Protein AF-0000000080636004 (afdb_homodimer)

Nearest PDB structures (foldseek):
  3lsg-assembly1_A  TM=9.359E-01  e=5.482E-06  Fusobacterium nucleatum subsp. nucleatum
  3w6v-assembly1_A  TM=8.703E-01  e=8.647E-06  Streptomyces griseus
  6swi-assembly1_A  TM=9.451E-01  e=3.949E-05  Geobacillus stearothermophilus
  3oio-assembly1_A  TM=8.849E-01  e=9.824E-05  Chromobacterium violaceum
  4fe7-assembly1_A-2  TM=6.158E-01  e=9.339E-05  Escherichia coli

Solvent-accessible surface area (backbone atoms only — not comparable to full-atom values): 31772 Å² total; per-residue (Å²): 127,87,68,42,73,48,55,52,81,76,75,40,56,93,89,51,44,70,47,70,45,81,46,47,35,61,66,79,62,72,64,70,97,52,84,72,50,58,64,38,55,26,26,30,75,35,34,32,43,36,38,29,74,35,50,43,38,32,41,32,32,76,95,36,75,39,80,43,42,53,26,32,44,52,45,45,61,52,66,49,48,31,27,41,50,53,80,40,30,33,32,36,38,42,34,30,40,77,70,66,44,56,82,48,38,73,62,45,47,51,33,26,22,36,39,25,49,68,50,42,37,42,53,35,41,65,70,65,42,82,74,51,67,47,67,42,58,70,72,57,37,51,52,51,47,51,49,50,50,52,41,46,50,33,66,71,64,58,45,86,53,27,68,51,35,41,49,14,46,48,41,37,51,52,37,53,50,16,52,53,44,61,66,50,77,48,72,49,34,42,53,46,38,36,51,18,43,52,50,11,48,42,69,69,44,44,44,52,88,78,46,73,66,59,52,21,64,74,48,71,40,53,69,68,56,44,38,53,55,33,25,72,65,72,69,44,42,66,70,60,46,42,51,51,52,27,41,55,52,37,52,52,44,46,69,73,40,47,68,49,68,60,54,42,24,49,67,33,35,38,93,38,56,68,56,36,42,53,52,32,25,71,76,68,73,40,43,61,68,56,46,30,47,46,62,56,32,64,42,53,62,62,60,117,128,86,68,43,72,47,54,53,80,75,74,40,56,94,90,53,43,72,46,72,43,80,45,46,35,60,64,77,63,73,67,71,96,53,82,73,52,57,62,36,56,26,27,32,74,37,33,33,43,37,38,29,73,34,52,43,38,32,41,34,34,76,96,36,74,39,81,43,41,52,26,32,44,52,45,45,61,52,67,48,48,32,26,40,50,53,82,40,30,33,34,36,38,42,34,29,42,78,69,65,45,58,85,46,40,74,62,44,47,51,32,26,23,36,39,24,50,69,51,41,38,42,54,35,42,64,71,65,43,81,75,48,69,47,69,43,55,71,72,56,36,51,52,52,48,52,50,49,52,51,41,45,49,34,67,72,62,57,46,86,52,24,69,52,36,39,51,14,49,48,42,37,51,50,37,53,51,15,53,52,43,61,65,47,79,47,71,50,34,43,53,45,38,34,51,18,42,51,51,13,46,42,69,69,45,44,44,52,89,78,45,71,65,58,51,20,63,75,47,71,39,54,67,68,56,44,38,52,54,33,25,71,65,73,71,42,42,66,70,60,46,45,51,51,51,26,42,54,52,36,52,52,44,46,69,74,40,48,66,50,70,60,54,42,24,51,66,31,35,39,93,38,56,68,58,36,41,53,53,30,24,71,76,68,72,42,43,62,68,55,48,32,49,46,64,57,33,66,45,55,64,66,59,121

Sequence (608 aa):
MVMFSVSHGELFRNGESIRISTNFLPSRHAPDHGVDLTYIPHHHDFFELVVILDGEGFHHIGETAHSVFRGDVFIIPPSVPHHFQASHLRLVNVMFRGNVLEPYEHELRQLPGFTALFTLEPRERLEGRRKGHLKLSGSRLEEVERLIHHLIREENSRAPGHSIMAAGLFFQLLTVLAREYQRLSTPEAHRILTISSVISALESQYPRRWTIKELCVRANLSPSTLRRHFIRAVGMPPLRYLAYLRVEKACELLTQTDLTMLEIAEKVGFQDSNYFARQFRRYKGLSPREFRRITRRGVSTRAPMVMFSVSHGELFRNGESIRISTNFLPSRHAPDHGVDLTYIPHHHDFFELVVILDGEGFHHIGETAHSVFRGDVFIIPPSVPHHFQASHLRLVNVMFRGNVLEPYEHELRQLPGFTALFTLEPRERLEGRRKGHLKLSGSRLEEVERLIHHLIREENSRAPGHSIMAAGLFFQLLTVLAREYQRLSTPEAHRILTISSVISALESQYPRRWTIKELCVRANLSPSTLRRHFIRAVGMPPLRYLAYLRVEKACELLTQTDLTMLEIAEKVGFQDSNYFARQFRRYKGLSPREFRRITRRGVSTRAP

pLDDT: mean 86.66, std 14.16, range [28.02, 97.56]

Structure (mmCIF, N/CA/C/O backbone):
data_AF-0000000080636004-model_v1
#
loop_
_entity.id
_entity.type
_entity.pdbx_description
1 polymer 'Transcriptional regulator, AraC family'
#
loop_
_atom_site.group_PDB
_atom_site.id
_atom_site.type_symbol
_atom_site.label_atom_id
_atom_site.label_alt_id
_atom_site.label_comp_id
_atom_site.label_asym_id
_atom_site.label_entity_id
_atom_site.label_seq_id
_atom_site.pdbx_PDB_ins_code
_atom_site.Cartn_x
_atom_site.Cartn_y
_atom_site.Cartn_z
_atom_site.occupancy
_atom_site.B_iso_or_equiv
_atom_site.auth_seq_id
_atom_site.auth_comp_id
_atom_site.auth_asym_id
_atom_site.auth_atom_id
_atom_site.pdbx_PDB_model_num
ATOM 1 N N . MET A 1 1 ? 4.902 9.086 39.375 1 38.94 1 MET A N 1
ATOM 2 C CA . MET A 1 1 ? 4.004 8.078 38.812 1 38.94 1 MET A CA 1
ATOM 3 C C . MET A 1 1 ? 4.688 7.301 37.688 1 38.94 1 MET A C 1
ATOM 5 O O . MET A 1 1 ? 5.305 7.895 36.812 1 38.94 1 MET A O 1
ATOM 9 N N . VAL A 1 2 ? 4.945 6.055 37.938 1 44.41 2 VAL A N 1
ATOM 10 C CA . VAL A 1 2 ? 5.703 5.184 37.062 1 44.41 2 VAL A CA 1
ATOM 11 C C . VAL A 1 2 ? 5.07 5.188 35.656 1 44.41 2 VAL A C 1
ATOM 13 O O . VAL A 1 2 ? 3.891 4.855 35.5 1 44.41 2 VAL A O 1
ATOM 16 N N . MET A 1 3 ? 5.57 6.012 34.75 1 62.25 3 MET A N 1
ATOM 17 C CA . MET A 1 3 ? 5.086 6.07 33.375 1 62.25 3 MET A CA 1
ATOM 18 C C . MET A 1 3 ? 5.387 4.766 32.656 1 62.25 3 MET A C 1
ATOM 20 O O . MET A 1 3 ? 6.531 4.32 32.594 1 62.25 3 MET A O 1
ATOM 24 N N . PHE A 1 4 ? 4.281 4.02 32.438 1 68.25 4 PHE A N 1
ATOM 25 C CA . PHE A 1 4 ? 4.422 2.75 31.719 1 68.25 4 PHE A CA 1
ATOM 26 C C . PHE A 1 4 ? 4.801 2.975 30.266 1 68.25 4 PHE A C 1
ATOM 28 O O . PHE A 1 4 ? 4.293 3.898 29.625 1 68.25 4 PHE A O 1
ATOM 35 N N . SER A 1 5 ? 5.957 2.486 29.906 1 69.06 5 SER A N 1
ATOM 36 C CA . SER A 1 5 ? 6.391 2.553 28.5 1 69.06 5 SER A CA 1
ATOM 37 C C . SER A 1 5 ? 6.113 1.241 27.781 1 69.06 5 SER A C 1
ATOM 39 O O . SER A 1 5 ? 6.383 0.162 28.312 1 69.06 5 SER A O 1
ATOM 41 N N . VAL A 1 6 ? 5.277 1.293 26.812 1 67.19 6 VAL A N 1
ATOM 42 C CA . VAL A 1 6 ? 5.039 0.125 25.969 1 67.19 6 VAL A CA 1
ATOM 43 C C . VAL A 1 6 ? 5.809 0.268 24.672 1 67.19 6 VAL A C 1
ATOM 45 O O . VAL A 1 6 ? 5.707 1.291 23.984 1 67.19 6 VAL A O 1
ATOM 48 N N . SER A 1 7 ? 6.785 -0.726 24.453 1 67.25 7 SER A N 1
ATOM 49 C CA . SER A 1 7 ? 7.566 -0.671 23.219 1 67.25 7 SER A CA 1
ATOM 50 C C . SER A 1 7 ? 6.891 -1.455 22.109 1 67.25 7 SER A C 1
ATOM 52 O O . SER A 1 7 ? 6.102 -2.365 22.359 1 67.25 7 SER A O 1
ATOM 54 N N . HIS A 1 8 ? 7.133 -1.083 20.875 1 67.88 8 HIS A N 1
ATOM 55 C CA . HIS A 1 8 ? 6.637 -1.786 19.703 1 67.88 8 HIS A CA 1
ATOM 56 C C . HIS A 1 8 ? 6.977 -3.271 19.766 1 67.88 8 HIS A C 1
ATOM 58 O O . HIS A 1 8 ? 6.172 -4.113 19.359 1 67.88 8 HIS A O 1
ATOM 64 N N . GLY A 1 9 ? 8.141 -3.537 20.141 1 60.72 9 GLY A N 1
ATOM 65 C CA . GLY A 1 9 ? 8.586 -4.922 20.219 1 60.72 9 GLY A CA 1
ATOM 66 C C . GLY A 1 9 ? 7.688 -5.789 21.078 1 60.72 9 GLY A C 1
ATOM 67 O O . GLY A 1 9 ? 7.609 -7.004 20.875 1 60.72 9 GLY A O 1
ATOM 68 N N . GLU A 1 10 ? 6.895 -5.102 21.875 1 61.41 10 GLU A N 1
ATOM 69 C CA . GLU A 1 10 ? 6.051 -5.84 22.812 1 61.41 10 GLU A CA 1
ATOM 70 C C . GLU A 1 10 ? 4.68 -6.129 22.203 1 61.41 10 GLU A C 1
ATOM 72 O O . GLU A 1 10 ? 4.039 -7.121 22.547 1 61.41 10 GLU A O 1
ATOM 77 N N . LEU A 1 11 ? 4.363 -5.316 21.266 1 71.56 11 LEU A N 1
ATOM 78 C CA . LEU A 1 11 ? 2.988 -5.418 20.781 1 71.56 11 LEU A CA 1
ATOM 79 C C . LEU A 1 11 ? 2.947 -5.898 19.344 1 71.56 11 LEU A C 1
ATOM 81 O O . LEU A 1 11 ? 1.953 -6.48 18.891 1 71.56 11 LEU A O 1
ATOM 85 N N . PHE A 1 12 ? 4.07 -5.648 18.594 1 71.38 12 PHE A N 1
ATOM 86 C CA . PHE A 1 12 ? 4.082 -5.992 17.172 1 71.38 12 PHE A CA 1
ATOM 87 C C . PHE A 1 12 ? 4.859 -7.281 16.938 1 71.38 12 PHE A C 1
ATOM 89 O O . PHE A 1 12 ? 5.922 -7.492 17.531 1 71.38 12 PHE A O 1
ATOM 96 N N . ARG A 1 13 ? 4.305 -8.195 16.359 1 69 13 ARG A N 1
ATOM 97 C CA . ARG A 1 13 ? 5.027 -9.391 15.922 1 69 13 ARG A CA 1
ATOM 98 C C . ARG A 1 13 ? 6.055 -9.047 14.844 1 69 13 ARG A C 1
ATOM 100 O O . ARG A 1 13 ? 5.969 -7.988 14.219 1 69 13 ARG A O 1
ATOM 107 N N . ASN A 1 14 ? 7.023 -9.969 14.758 1 62.22 14 ASN A N 1
ATOM 108 C CA . ASN A 1 14 ? 8.078 -9.719 13.781 1 62.22 14 ASN A CA 1
ATOM 109 C C . ASN A 1 14 ? 7.508 -9.43 12.398 1 62.22 14 ASN A C 1
ATOM 111 O O . ASN A 1 14 ? 6.699 -10.203 11.883 1 62.22 14 ASN A O 1
ATOM 115 N N . GLY A 1 15 ? 7.832 -8.188 11.914 1 68.12 15 GLY A N 1
ATOM 116 C CA . GLY A 1 15 ? 7.465 -7.801 10.562 1 68.12 15 GLY A CA 1
ATOM 117 C C . GLY A 1 15 ? 6.133 -7.078 10.492 1 68.12 15 GLY A C 1
ATOM 118 O O . GLY A 1 15 ? 5.785 -6.508 9.461 1 68.12 15 GLY A O 1
ATOM 119 N N . GLU A 1 16 ? 5.457 -7.086 11.672 1 77.75 16 GLU A N 1
ATOM 120 C CA . GLU A 1 16 ? 4.156 -6.414 11.68 1 77.75 16 GLU A CA 1
ATOM 121 C C . GLU A 1 16 ? 4.316 -4.902 11.805 1 77.75 16 GLU A C 1
ATOM 123 O O . GLU A 1 16 ? 5.199 -4.426 12.523 1 77.75 16 GLU A O 1
ATOM 128 N N . SER A 1 17 ? 3.447 -4.25 10.992 1 82.5 17 SER A N 1
ATOM 129 C CA . SER A 1 17 ? 3.535 -2.795 11.047 1 82.5 17 SER A CA 1
ATOM 130 C C . SER A 1 17 ? 2.211 -2.174 11.477 1 82.5 17 SER A C 1
ATOM 132 O O . SER A 1 17 ? 2.145 -0.979 11.766 1 82.5 17 SER A O 1
ATOM 134 N N . ILE A 1 18 ? 1.111 -2.945 11.578 1 82.81 18 ILE A N 1
ATOM 135 C CA . ILE A 1 18 ? -0.2 -2.463 11.992 1 82.81 18 ILE A CA 1
ATOM 136 C C . ILE A 1 18 ? -0.812 -3.438 13 1 82.81 18 ILE A C 1
ATOM 138 O O . ILE A 1 18 ? -0.716 -4.656 12.828 1 82.81 18 ILE A O 1
ATOM 142 N N . ARG A 1 19 ? -1.317 -2.912 14.062 1 79.19 19 ARG A N 1
ATOM 143 C CA . ARG A 1 19 ? -2.1 -3.658 15.047 1 79.19 19 ARG A CA 1
ATOM 144 C C . ARG A 1 19 ? -3.361 -2.895 15.438 1 79.19 19 ARG A C 1
ATOM 146 O O . ARG A 1 19 ? -3.367 -1.662 15.445 1 79.19 19 ARG A O 1
ATOM 153 N N . ILE A 1 20 ? -4.387 -3.596 15.594 1 78.44 20 ILE A N 1
ATOM 154 C CA . ILE A 1 20 ? -5.633 -2.939 15.977 1 78.44 20 ILE A CA 1
ATOM 155 C C . ILE A 1 20 ? -6.176 -3.576 17.25 1 78.44 20 ILE A C 1
ATOM 157 O O . ILE A 1 20 ? -6.125 -4.797 17.422 1 78.44 20 ILE A O 1
ATOM 161 N N . SER A 1 21 ? -6.59 -2.736 18.172 1 78.25 21 SER A N 1
ATOM 162 C CA . SER A 1 21 ? -7.176 -3.186 19.422 1 78.25 21 SER A CA 1
ATOM 163 C C . SER A 1 21 ? -8.492 -2.473 19.719 1 78.25 21 SER A C 1
ATOM 165 O O . SER A 1 21 ? -8.633 -1.279 19.438 1 78.25 21 SER A O 1
ATOM 167 N N . THR A 1 22 ? -9.438 -3.291 20.031 1 67.94 22 THR A N 1
ATOM 168 C CA . THR A 1 22 ? -10.672 -2.717 20.562 1 67.94 22 THR A CA 1
ATOM 169 C C . THR A 1 22 ? -10.617 -2.627 22.078 1 67.94 22 THR A C 1
ATOM 171 O O . THR A 1 22 ? -10.297 -3.607 22.766 1 67.94 22 THR A O 1
ATOM 174 N N . ASN A 1 23 ? -10.82 -1.408 22.531 1 71.88 23 ASN A N 1
ATOM 175 C CA . ASN A 1 23 ? -10.75 -1.185 23.969 1 71.88 23 ASN A CA 1
ATOM 176 C C . ASN A 1 23 ? -12.086 -0.722 24.531 1 71.88 23 ASN A C 1
ATOM 178 O O . ASN A 1 23 ? -12.859 -0.059 23.844 1 71.88 23 ASN A O 1
ATOM 182 N N . PHE A 1 24 ? -12.422 -1.362 25.688 1 64.75 24 PHE A N 1
ATOM 183 C CA . PHE A 1 24 ? -13.664 -1.04 26.391 1 64.75 24 PHE A CA 1
ATOM 184 C C . PHE A 1 24 ? -13.367 -0.495 27.781 1 64.75 24 PHE A C 1
ATOM 186 O O . PHE A 1 24 ? -12.469 -0.978 28.469 1 64.75 24 PHE A O 1
ATOM 193 N N . LEU A 1 25 ? -13.891 0.55 28.109 1 62.88 25 LEU A N 1
ATOM 194 C CA . LEU A 1 25 ? -13.891 1.037 29.484 1 62.88 25 LEU A CA 1
ATOM 195 C C . LEU A 1 25 ? -15.305 1.064 30.062 1 62.88 25 LEU A C 1
ATOM 197 O O . LEU A 1 25 ? -16.188 1.707 29.5 1 62.88 25 LEU A O 1
ATOM 201 N N . PRO A 1 26 ? -15.523 0.481 31.406 1 58.28 26 PRO A N 1
ATOM 202 C CA . PRO A 1 26 ? -14.531 -0.349 32.094 1 58.28 26 PRO A CA 1
ATOM 203 C C . PRO A 1 26 ? -14.148 -1.593 31.281 1 58.28 26 PRO A C 1
ATOM 205 O O . PRO A 1 26 ? -14.914 -2.029 30.422 1 58.28 26 PRO A O 1
ATOM 208 N N . SER A 1 27 ? -12.781 -1.861 31.406 1 56.12 27 SER A N 1
ATOM 209 C CA . SER A 1 27 ? -12.266 -3.004 30.672 1 56.12 27 SER A CA 1
ATOM 210 C C . SER A 1 27 ? -13.156 -4.23 30.844 1 56.12 27 SER A C 1
ATOM 212 O O . SER A 1 27 ? -13.57 -4.543 31.969 1 56.12 27 SER A O 1
ATOM 214 N N . ARG A 1 28 ? -14.125 -4.594 29.969 1 47.97 28 ARG A N 1
ATOM 215 C CA . ARG A 1 28 ? -14.93 -5.801 30.094 1 47.97 28 ARG A CA 1
ATOM 216 C C . ARG A 1 28 ? -14.055 -7.035 30.281 1 47.97 28 ARG A C 1
ATOM 218 O O . ARG A 1 28 ? -14.547 -8.102 30.641 1 47.97 28 ARG A O 1
ATOM 225 N N . HIS A 1 29 ? -12.969 -7.094 29.656 1 44.56 29 HIS A N 1
ATOM 226 C CA . HIS A 1 29 ? -12.219 -8.344 29.75 1 44.56 29 HIS A CA 1
ATOM 227 C C . HIS A 1 29 ? -11.156 -8.266 30.844 1 44.56 29 HIS A C 1
ATOM 229 O O . HIS A 1 29 ? -10.609 -7.191 31.109 1 44.56 29 HIS A O 1
ATOM 235 N N . ALA A 1 30 ? -11.258 -9.109 31.844 1 38.12 30 ALA A N 1
ATOM 236 C CA . ALA A 1 30 ? -10.125 -9.398 32.719 1 38.12 30 ALA A CA 1
ATOM 237 C C . ALA A 1 30 ? -8.805 -9.242 31.969 1 38.12 30 ALA A C 1
ATOM 239 O O . ALA A 1 30 ? -8.727 -9.508 30.766 1 38.12 30 ALA A O 1
ATOM 240 N N . PRO A 1 31 ? -7.828 -8.344 32.531 1 40.53 31 PRO A N 1
ATOM 241 C CA . PRO A 1 31 ? -6.516 -8.273 31.906 1 40.53 31 PRO A CA 1
ATOM 242 C C . PRO A 1 31 ? -6.055 -9.625 31.359 1 40.53 31 PRO A C 1
ATOM 244 O O . PRO A 1 31 ? -5.488 -10.43 32.094 1 40.53 31 PRO A O 1
ATOM 247 N N . ASP A 1 32 ? -6.824 -10.352 30.812 1 37.09 32 ASP A N 1
ATOM 248 C CA . ASP A 1 32 ? -6.156 -11.641 30.625 1 37.09 32 ASP A CA 1
ATOM 249 C C . ASP A 1 32 ? -4.762 -11.453 30.031 1 37.09 32 ASP A C 1
ATOM 251 O O . ASP A 1 32 ? -3.809 -12.109 30.469 1 37.09 32 ASP A O 1
ATOM 255 N N . HIS A 1 33 ? -4.613 -11.172 28.75 1 40.25 33 HIS A N 1
ATOM 256 C CA . HIS A 1 33 ? -3.373 -11.367 28.016 1 40.25 33 HIS A CA 1
ATOM 257 C C . HIS A 1 33 ? -2.66 -10.039 27.766 1 40.25 33 HIS A C 1
ATOM 259 O O . HIS A 1 33 ? -1.898 -9.914 26.812 1 40.25 33 HIS A O 1
ATOM 265 N N . GLY A 1 34 ? -2.666 -9.023 28.891 1 47.78 34 GLY A N 1
ATOM 266 C CA . GLY A 1 34 ? -1.764 -7.895 29.062 1 47.78 34 GLY A CA 1
ATOM 267 C C . GLY A 1 34 ? -2.451 -6.66 29.609 1 47.78 34 GLY A C 1
ATOM 268 O O . GLY A 1 34 ? -3.664 -6.664 29.828 1 47.78 34 GLY A O 1
ATOM 269 N N . VAL A 1 35 ? -1.776 -5.891 30.531 1 50.12 35 VAL A N 1
ATOM 270 C CA . VAL A 1 35 ? -2.162 -4.668 31.219 1 50.12 35 VAL A CA 1
ATOM 271 C C . VAL A 1 35 ? -2.875 -3.725 30.25 1 50.12 35 VAL A C 1
ATOM 273 O O . VAL A 1 35 ? -2.334 -3.387 29.203 1 50.12 35 VAL A O 1
ATOM 276 N N . ASP A 1 36 ? -4.238 -3.744 30.359 1 64.44 36 ASP A N 1
ATOM 277 C CA . ASP A 1 36 ? -4.988 -2.703 29.656 1 64.44 36 ASP A CA 1
ATOM 278 C C . ASP A 1 36 ? -4.516 -1.313 30.078 1 64.44 36 ASP A C 1
ATOM 280 O O . ASP A 1 36 ? -4.855 -0.838 31.156 1 64.44 36 ASP A O 1
ATOM 284 N N . LEU A 1 37 ? -3.648 -0.798 29.328 1 66.44 37 LEU A N 1
ATOM 285 C CA . LEU A 1 37 ? -2.996 0.469 29.641 1 66.44 37 LEU A CA 1
ATOM 286 C C . LEU A 1 37 ? -3.916 1.646 29.328 1 66.44 37 LEU A C 1
ATOM 288 O O . LEU A 1 37 ? -3.561 2.799 29.578 1 66.44 37 LEU A O 1
ATOM 292 N N . THR A 1 38 ? -5.137 1.289 29.031 1 74.06 38 THR A N 1
ATOM 293 C CA . THR A 1 38 ? -6.023 2.35 28.562 1 74.06 38 THR A CA 1
ATOM 294 C C . THR A 1 38 ? -6.262 3.377 29.656 1 74.06 38 THR A C 1
ATOM 296 O O . THR A 1 38 ? -6.379 4.574 29.391 1 74.06 38 THR A O 1
ATOM 299 N N . TYR A 1 39 ? -6.141 2.928 30.938 1 76.31 39 TYR A N 1
ATOM 300 C CA . TYR A 1 39 ? -6.527 3.795 32.031 1 76.31 39 TYR A CA 1
ATOM 301 C C . TYR A 1 39 ? -5.305 4.254 32.844 1 76.31 39 TYR A C 1
ATOM 303 O O . TYR A 1 39 ? -5.422 5.059 33.75 1 76.31 39 TYR A O 1
ATOM 311 N N . ILE A 1 40 ? -4.27 3.719 32.469 1 80.12 40 ILE A N 1
ATOM 312 C CA . ILE A 1 40 ? -3.023 4.043 33.156 1 80.12 40 ILE A CA 1
ATOM 313 C C . ILE A 1 40 ? -2.15 4.914 32.25 1 80.12 40 ILE A C 1
ATOM 315 O O . ILE A 1 40 ? -2.01 4.633 31.047 1 80.12 40 ILE A O 1
ATOM 319 N N . PRO A 1 41 ? -1.681 5.957 32.906 1 85.75 41 PRO A N 1
ATOM 320 C CA . PRO A 1 41 ? -0.771 6.766 32.094 1 85.75 41 PRO A CA 1
ATOM 321 C C . PRO A 1 41 ? 0.361 5.945 31.469 1 85.75 41 PRO A C 1
ATOM 323 O O . PRO A 1 41 ? 0.997 5.148 32.156 1 85.75 41 PRO A O 1
ATOM 326 N N . HIS A 1 42 ? 0.553 6.066 30.156 1 86.25 42 HIS A N 1
ATOM 327 C CA . HIS A 1 42 ? 1.581 5.32 29.453 1 86.25 42 HIS A CA 1
ATOM 328 C C . HIS A 1 42 ? 1.996 6.035 28.172 1 86.25 42 HIS A C 1
ATOM 330 O O . HIS A 1 42 ? 1.372 7.027 27.781 1 86.25 42 HIS A O 1
ATOM 336 N N . HIS A 1 43 ? 3.164 5.66 27.734 1 86.56 43 HIS A N 1
ATOM 337 C CA . HIS A 1 43 ? 3.604 6.105 26.422 1 86.56 43 HIS A CA 1
ATOM 338 C C . HIS A 1 43 ? 4.164 4.945 25.594 1 86.56 43 HIS A C 1
ATOM 340 O O . HIS A 1 43 ? 4.344 3.844 26.125 1 86.56 43 HIS A O 1
ATOM 346 N N . HIS A 1 44 ? 4.285 5.102 24.359 1 86.12 44 HIS A N 1
ATOM 347 C CA . HIS A 1 44 ? 4.762 4.086 23.422 1 86.12 44 HIS A CA 1
ATOM 348 C C . HIS A 1 44 ? 5.492 4.719 22.25 1 86.12 44 HIS A C 1
ATOM 350 O O . HIS A 1 44 ? 5.461 5.941 22.078 1 86.12 44 HIS A O 1
ATOM 356 N N . ASP A 1 45 ? 6.242 3.9 21.406 1 89.12 45 ASP A N 1
ATOM 357 C CA . ASP A 1 45 ? 7.086 4.402 20.328 1 89.12 45 ASP A CA 1
ATOM 358 C C . ASP A 1 45 ? 6.398 4.246 18.969 1 89.12 45 ASP A C 1
ATOM 360 O O . ASP A 1 45 ? 7.055 4.273 17.922 1 89.12 45 ASP A O 1
ATOM 364 N N . PHE A 1 46 ? 5.148 4.027 18.969 1 89.62 46 PHE A N 1
ATOM 365 C CA . PHE A 1 46 ? 4.348 3.898 17.766 1 89.62 46 PHE A CA 1
ATOM 366 C C . PHE A 1 46 ? 3.182 4.883 17.766 1 89.62 46 PHE A C 1
ATOM 368 O O . PHE A 1 46 ? 2.947 5.559 18.781 1 89.62 46 PHE A O 1
ATOM 375 N N . PHE A 1 47 ? 2.502 5.039 16.688 1 92.88 47 PHE A N 1
ATOM 376 C CA . PHE A 1 47 ? 1.343 5.914 16.578 1 92.88 47 PHE A CA 1
ATOM 377 C C . PHE A 1 47 ? 0.067 5.176 16.953 1 92.88 47 PHE A C 1
ATOM 379 O O . PHE A 1 47 ? -0.024 3.957 16.797 1 92.88 47 PHE A O 1
ATOM 386 N N . GLU A 1 48 ? -0.885 5.934 17.469 1 93.38 48 GLU A N 1
ATOM 387 C CA . GLU A 1 48 ? -2.238 5.418 17.656 1 93.38 48 GLU A CA 1
ATOM 388 C C . GLU A 1 48 ? -3.27 6.305 16.969 1 93.38 48 GLU A C 1
ATOM 390 O O . GLU A 1 48 ? -3.268 7.523 17.156 1 93.38 48 GLU A O 1
ATOM 395 N N . LEU A 1 49 ? -4.012 5.742 16.078 1 95.81 49 LEU A N 1
ATOM 396 C CA . LEU A 1 49 ? -5.242 6.348 15.586 1 95.81 49 LEU A CA 1
ATOM 397 C C . LEU A 1 49 ? -6.445 5.895 16.406 1 95.81 49 LEU A C 1
ATOM 399 O O . LEU A 1 49 ? -6.777 4.707 16.422 1 95.81 49 LEU A O 1
ATOM 403 N N . VAL A 1 50 ? -7.094 6.82 17.109 1 95 50 VAL A N 1
ATOM 404 C CA . VAL A 1 50 ? -8.18 6.504 18.031 1 95 50 VAL A CA 1
ATOM 405 C C . VAL A 1 50 ? -9.516 6.887 17.406 1 95 50 VAL A C 1
ATOM 407 O O . VAL A 1 50 ? -9.656 7.973 16.844 1 95 50 VAL A O 1
ATOM 410 N N . VAL A 1 51 ? -10.469 6.004 17.453 1 95.69 51 VAL A N 1
ATOM 411 C CA . VAL A 1 51 ? -11.859 6.277 17.094 1 95.69 51 VAL A CA 1
ATOM 412 C C . VAL A 1 51 ? -12.773 5.922 18.266 1 95.69 51 VAL A C 1
ATOM 414 O O . VAL A 1 51 ? -12.797 4.773 18.719 1 95.69 51 VAL A O 1
ATOM 417 N N . ILE A 1 52 ? -13.508 6.887 18.766 1 94.94 52 ILE A N 1
ATOM 418 C CA . ILE A 1 52 ? -14.484 6.625 19.828 1 94.94 52 ILE A CA 1
ATOM 419 C C . ILE A 1 52 ? -15.773 6.094 19.219 1 94.94 52 ILE A C 1
ATOM 421 O O . ILE A 1 52 ? -16.438 6.785 18.438 1 94.94 52 ILE A O 1
ATOM 425 N N . LEU A 1 53 ? -16.141 4.914 19.578 1 93.25 53 LEU A N 1
ATOM 426 C CA . LEU A 1 53 ? -17.281 4.238 18.953 1 93.25 53 LEU A CA 1
ATOM 427 C C . LEU A 1 53 ? -18.547 4.426 19.781 1 93.25 53 LEU A C 1
ATOM 429 O O . LEU A 1 53 ? -19.656 4.359 19.25 1 93.25 53 LEU A O 1
ATOM 433 N N . ASP A 1 54 ? -18.344 4.578 21.094 1 92.94 54 ASP A N 1
ATOM 434 C CA . ASP A 1 54 ? -19.484 4.738 21.984 1 92.94 54 ASP A CA 1
ATOM 435 C C . ASP A 1 54 ? -19.047 5.355 23.312 1 92.94 54 ASP A C 1
ATOM 437 O O . ASP A 1 54 ? -17.906 5.172 23.75 1 92.94 54 ASP A O 1
ATOM 441 N N . GLY A 1 55 ? -20.016 6.184 23.906 1 93.94 55 GLY A N 1
ATOM 442 C CA . GLY A 1 55 ? -19.781 6.727 25.234 1 93.94 55 GLY A CA 1
ATOM 443 C C . GLY A 1 55 ? -19.062 8.055 25.219 1 93.94 55 GLY A C 1
ATOM 444 O O . GLY A 1 55 ? -19.094 8.773 24.219 1 93.94 55 GLY A O 1
ATOM 445 N N . GLU A 1 56 ? -18.688 8.445 26.438 1 94 56 GLU A N 1
ATOM 446 C CA . GLU A 1 56 ? -17.969 9.695 26.641 1 94 56 GLU A CA 1
ATOM 447 C C . GLU A 1 56 ? -16.984 9.586 27.812 1 94 56 GLU A C 1
ATOM 449 O O . GLU A 1 56 ? -17.094 8.664 28.625 1 94 56 GLU A O 1
ATOM 454 N N . GLY A 1 57 ? -16.016 10.516 27.781 1 93.69 57 GLY A N 1
ATOM 455 C CA . GLY A 1 57 ? -15.023 10.562 28.844 1 93.69 57 GLY A CA 1
ATOM 456 C C . GLY A 1 57 ? -13.969 11.625 28.625 1 93.69 57 GLY A C 1
ATOM 457 O O . GLY A 1 57 ? -14.266 12.703 28.094 1 93.69 57 GLY A O 1
ATOM 458 N N . PHE A 1 58 ? -12.805 11.266 29.25 1 93.38 58 PHE A N 1
ATOM 459 C CA . PHE A 1 58 ? -11.703 12.211 29.125 1 93.38 58 PHE A CA 1
ATOM 460 C C . PHE A 1 58 ? -10.445 11.516 28.625 1 93.38 58 PHE A C 1
ATOM 462 O O . PHE A 1 58 ? -10.133 10.398 29.047 1 93.38 58 PHE A O 1
ATOM 469 N N . HIS A 1 59 ? -9.844 12.094 27.656 1 92.88 59 HIS A N 1
ATOM 470 C CA . HIS A 1 59 ? -8.492 11.711 27.25 1 92.88 59 HIS A CA 1
ATOM 471 C C . HIS A 1 59 ? -7.453 12.664 27.828 1 92.88 59 HIS A C 1
ATOM 473 O O . HIS A 1 59 ? -7.484 13.867 27.547 1 92.88 59 HIS A O 1
ATOM 479 N N . HIS A 1 60 ? -6.648 12.141 28.672 1 92 60 HIS A N 1
ATOM 480 C CA . HIS A 1 60 ? -5.578 12.922 29.281 1 92 60 HIS A CA 1
ATOM 481 C C . HIS A 1 60 ? -4.293 12.828 28.469 1 92 60 HIS A C 1
ATOM 483 O O . HIS A 1 60 ? -3.76 11.742 28.266 1 92 60 HIS A O 1
ATOM 489 N N . ILE A 1 61 ? -3.922 13.914 28.016 1 88.88 61 ILE A N 1
ATOM 490 C CA . ILE A 1 61 ? -2.674 14 27.266 1 88.88 61 ILE A CA 1
ATOM 491 C C . ILE A 1 61 ? -1.827 15.148 27.812 1 88.88 61 ILE A C 1
ATOM 493 O O . ILE A 1 61 ? -2.301 16.281 27.906 1 88.88 61 ILE A O 1
ATOM 497 N N . GLY A 1 62 ? -0.549 14.828 28.094 1 76.94 62 GLY A N 1
ATOM 498 C CA . GLY A 1 62 ? 0.201 15.828 28.828 1 76.94 62 GLY A CA 1
ATOM 499 C C . GLY A 1 62 ? -0.479 16.266 30.125 1 76.94 62 GLY A C 1
ATOM 500 O O . GLY A 1 62 ? -0.849 15.414 30.938 1 76.94 62 GLY A O 1
ATOM 501 N N . GLU A 1 63 ? -0.653 17.656 30.266 1 79.06 63 GLU A N 1
ATOM 502 C CA . GLU A 1 63 ? -1.25 18.203 31.484 1 79.06 63 GLU A CA 1
ATOM 503 C C . GLU A 1 63 ? -2.713 18.578 31.25 1 79.06 63 GLU A C 1
ATOM 505 O O . GLU A 1 63 ? -3.344 19.188 32.125 1 79.06 63 GLU A O 1
ATOM 510 N N . THR A 1 64 ? -3.211 18.141 30.172 1 88.25 64 THR A N 1
ATOM 511 C CA . THR A 1 64 ? -4.551 18.594 29.812 1 88.25 64 THR A CA 1
ATOM 512 C C . THR A 1 64 ? -5.492 17.406 29.641 1 88.25 64 THR A C 1
ATOM 514 O O . THR A 1 64 ? -5.082 16.328 29.188 1 88.25 64 THR A O 1
ATOM 517 N N . ALA A 1 65 ? -6.719 17.641 30.062 1 91.38 65 ALA A N 1
ATOM 518 C CA . ALA A 1 65 ? -7.793 16.672 29.828 1 91.38 65 ALA A CA 1
ATOM 519 C C . ALA A 1 65 ? -8.742 17.156 28.734 1 91.38 65 ALA A C 1
ATOM 521 O O . ALA A 1 65 ? -9.266 18.266 28.812 1 91.38 65 ALA A O 1
ATOM 522 N N . HIS A 1 66 ? -8.891 16.344 27.734 1 92.88 66 HIS A N 1
ATOM 523 C CA . HIS A 1 66 ? -9.812 16.641 26.641 1 92.88 66 HIS A CA 1
ATOM 524 C C . HIS A 1 66 ? -11.047 15.75 26.703 1 92.88 66 HIS A C 1
ATOM 526 O O . HIS A 1 66 ? -10.93 14.523 26.812 1 92.88 66 HIS A O 1
ATOM 532 N N . SER A 1 67 ? -12.203 16.406 26.672 1 93.38 67 SER A N 1
ATOM 533 C CA . SER A 1 67 ? -13.414 15.594 26.562 1 93.38 67 SER A CA 1
ATOM 534 C C . SER A 1 67 ? -13.445 14.828 25.25 1 93.38 67 SER A C 1
ATOM 536 O O . SER A 1 67 ? -13.039 15.359 24.203 1 93.38 67 SER A O 1
ATOM 538 N N . VAL A 1 68 ? -13.883 13.578 25.297 1 93.75 68 VAL A N 1
ATOM 539 C CA . VAL A 1 68 ? -14.055 12.773 24.094 1 93.75 68 VAL A CA 1
ATOM 540 C C . VAL A 1 68 ? -15.469 12.211 24.047 1 93.75 68 VAL A C 1
ATOM 542 O O . VAL A 1 68 ? -16.047 11.859 25.078 1 93.75 68 VAL A O 1
ATOM 545 N N . PHE A 1 69 ? -16.047 12.164 22.844 1 94.62 69 PHE A N 1
ATOM 546 C CA . PHE A 1 69 ? -17.406 11.695 22.594 1 94.62 69 PHE A CA 1
ATOM 547 C C . PHE A 1 69 ? -17.438 10.75 21.406 1 94.62 69 PHE A C 1
ATOM 549 O O . PHE A 1 69 ? -16.5 10.719 20.594 1 94.62 69 PHE A O 1
ATOM 556 N N . ARG A 1 70 ? -18.547 9.992 21.344 1 94.88 70 ARG A N 1
ATOM 557 C CA . ARG A 1 70 ? -18.766 9.148 20.172 1 94.88 70 ARG A CA 1
ATOM 558 C C . ARG A 1 70 ? -18.5 9.914 18.875 1 94.88 70 ARG A C 1
ATOM 560 O O . ARG A 1 70 ? -18.984 11.047 18.719 1 94.88 70 ARG A O 1
ATOM 567 N N . GLY A 1 71 ? -17.703 9.281 18.031 1 96.19 71 GLY A N 1
ATOM 568 C CA . GLY A 1 71 ? -17.438 9.883 16.734 1 96.19 71 GLY A CA 1
ATOM 569 C C . GLY A 1 71 ? -16.125 10.633 16.672 1 96.19 71 GLY A C 1
ATOM 570 O O . GLY A 1 71 ? -15.625 10.945 15.594 1 96.19 71 GLY A O 1
ATOM 571 N N . ASP A 1 72 ? -15.5 10.891 17.844 1 95.38 72 ASP A N 1
ATOM 572 C CA . ASP A 1 72 ? -14.219 11.586 17.859 1 95.38 72 ASP A CA 1
ATOM 573 C C . ASP A 1 72 ? -13.117 10.711 17.281 1 95.38 72 ASP A C 1
ATOM 575 O O . ASP A 1 72 ? -13.07 9.508 17.531 1 95.38 72 ASP A O 1
ATOM 579 N N . VAL A 1 73 ? -12.305 11.312 16.406 1 96.81 73 VAL A N 1
ATOM 580 C CA . VAL A 1 73 ? -11.133 10.68 15.82 1 96.81 73 VAL A CA 1
ATOM 581 C C . VAL A 1 73 ? -9.898 11.539 16.078 1 96.81 73 VAL A C 1
ATOM 583 O O . VAL A 1 73 ? -9.914 12.75 15.836 1 96.81 73 VAL A O 1
ATOM 586 N N . PHE A 1 74 ? -8.836 10.977 16.594 1 94.88 74 PHE A N 1
ATOM 587 C CA . PHE A 1 74 ? -7.602 11.734 16.797 1 94.88 74 PHE A CA 1
ATOM 588 C C . PHE A 1 74 ? -6.391 10.805 16.797 1 94.88 74 PHE A C 1
ATOM 590 O O . PHE A 1 74 ? -6.535 9.586 16.875 1 94.88 74 PHE A O 1
ATOM 597 N N . ILE A 1 75 ? -5.211 11.422 16.641 1 95.25 75 ILE A N 1
ATOM 598 C CA . ILE A 1 75 ? -3.945 10.703 16.578 1 95.25 75 ILE A CA 1
ATOM 599 C C . ILE A 1 75 ? -3.146 10.938 17.859 1 95.25 75 ILE A C 1
ATOM 601 O O . ILE A 1 75 ? -3.078 12.062 18.344 1 95.25 75 ILE A O 1
ATOM 605 N N . ILE A 1 76 ? -2.605 9.922 18.422 1 92.62 76 ILE A N 1
ATOM 606 C CA . ILE A 1 76 ? -1.639 10.008 19.516 1 92.62 76 ILE A CA 1
ATOM 607 C C . ILE A 1 76 ? -0.237 9.711 18.984 1 92.62 76 ILE A C 1
ATOM 609 O O . ILE A 1 76 ? 0.055 8.586 18.578 1 92.62 76 ILE A O 1
ATOM 613 N N . PRO A 1 77 ? 0.655 10.703 18.953 1 91.75 77 PRO A N 1
ATOM 614 C CA . PRO A 1 77 ? 2.014 10.484 18.453 1 91.75 77 PRO A CA 1
ATOM 615 C C . PRO A 1 77 ? 2.865 9.641 19.391 1 91.75 77 PRO A C 1
ATOM 617 O O . PRO A 1 77 ? 2.496 9.453 20.562 1 91.75 77 PRO A O 1
ATOM 620 N N . PRO A 1 78 ? 3.977 9.125 18.844 1 90.12 78 PRO A N 1
ATOM 621 C CA . PRO A 1 78 ? 4.887 8.375 19.703 1 90.12 78 PRO A CA 1
ATOM 622 C C . PRO A 1 78 ? 5.434 9.211 20.859 1 90.12 78 PRO A C 1
ATOM 624 O O . PRO A 1 78 ? 5.586 10.422 20.734 1 90.12 78 PRO A O 1
ATOM 627 N N . SER A 1 79 ? 5.637 8.57 21.953 1 89.88 79 SER A N 1
ATOM 628 C CA . SER A 1 79 ? 6.352 9.078 23.125 1 89.88 79 SER A CA 1
ATOM 629 C C . SER A 1 79 ? 5.516 10.109 23.875 1 89.88 79 SER A C 1
ATOM 631 O O . SER A 1 79 ? 6.035 10.828 24.734 1 89.88 79 SER A O 1
ATOM 633 N N . VAL A 1 80 ? 4.27 10.242 23.609 1 90.38 80 VAL A N 1
ATOM 634 C CA . VAL A 1 80 ? 3.387 11.156 24.328 1 90.38 80 VAL A CA 1
ATOM 635 C C . VAL A 1 80 ? 2.637 10.398 25.422 1 90.38 80 VAL A C 1
ATOM 637 O O . VAL A 1 80 ? 1.86 9.484 25.12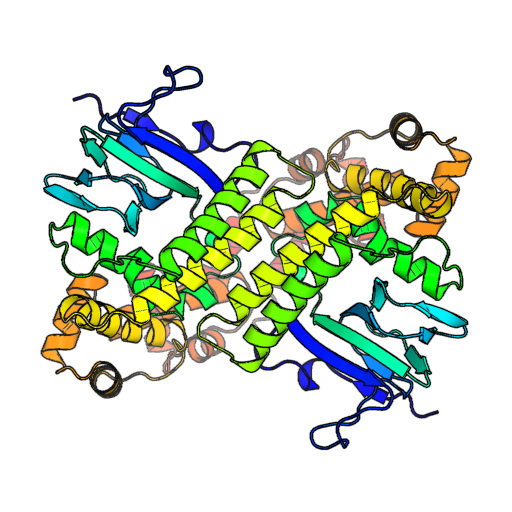5 1 90.38 80 VAL A O 1
ATOM 640 N N . PRO A 1 81 ? 2.855 10.773 26.656 1 90.75 81 PRO A N 1
ATOM 641 C CA . PRO A 1 81 ? 2.094 10.141 27.734 1 90.75 81 PRO A CA 1
ATOM 642 C C . PRO A 1 81 ? 0.604 10.469 27.688 1 90.75 81 PRO A C 1
ATOM 644 O O . PRO A 1 81 ? 0.231 11.609 27.406 1 90.75 81 PRO A O 1
ATOM 647 N N . HIS A 1 82 ? -0.221 9.43 27.906 1 91.5 82 HIS A N 1
ATOM 648 C CA . HIS A 1 82 ? -1.661 9.648 27.828 1 91.5 82 HIS A CA 1
ATOM 649 C C . HIS A 1 82 ? -2.426 8.539 28.547 1 91.5 82 HIS A C 1
ATOM 651 O O . HIS A 1 82 ? -1.851 7.5 28.875 1 91.5 82 HIS A O 1
ATOM 657 N N . HIS A 1 83 ? -3.607 8.797 28.906 1 89.38 83 HIS A N 1
ATOM 658 C CA . HIS A 1 83 ? -4.559 7.805 29.391 1 89.38 83 HIS A CA 1
ATOM 659 C C . HIS A 1 83 ? -5.992 8.305 29.266 1 89.38 83 HIS A C 1
ATOM 661 O O . HIS A 1 83 ? -6.223 9.484 28.984 1 89.38 83 HIS A O 1
ATOM 667 N N . PHE A 1 84 ? -6.898 7.336 29.344 1 90.5 84 PHE A N 1
ATOM 668 C CA . PHE A 1 84 ? -8.32 7.672 29.312 1 90.5 84 PHE A CA 1
ATOM 669 C C . PHE A 1 84 ? -8.945 7.516 30.688 1 90.5 84 PHE A C 1
ATOM 671 O O . PHE A 1 84 ? -8.477 6.719 31.5 1 90.5 84 PHE A O 1
ATOM 678 N N . GLN A 1 85 ? -9.891 8.305 30.969 1 90.5 85 GLN A N 1
ATOM 679 C CA . GLN A 1 85 ? -10.758 8.211 32.156 1 90.5 85 GLN A CA 1
ATOM 680 C C . GLN A 1 85 ? -12.227 8.281 31.75 1 90.5 85 GLN A C 1
ATOM 682 O O . GLN A 1 85 ? -12.656 9.227 31.078 1 90.5 85 GLN A O 1
ATOM 687 N N . ALA A 1 86 ? -12.969 7.168 32.062 1 90.5 86 ALA A N 1
ATOM 688 C CA . ALA A 1 86 ? -14.391 7.16 31.719 1 90.5 86 ALA A CA 1
ATOM 689 C C . ALA A 1 86 ? -15.141 6.09 32.5 1 90.5 86 ALA A C 1
ATOM 691 O O . ALA A 1 86 ? -14.547 5.117 32.969 1 90.5 86 ALA A O 1
ATOM 692 N N . SER A 1 87 ? -16.453 6.359 32.719 1 87.44 87 SER A N 1
ATOM 693 C CA . SER A 1 87 ? -17.328 5.336 33.281 1 87.44 87 SER A CA 1
ATOM 694 C C . SER A 1 87 ? -17.797 4.355 32.219 1 87.44 87 SER A C 1
ATOM 696 O O . SER A 1 87 ? -17.953 3.164 32.469 1 87.44 87 SER A O 1
ATOM 698 N N . HIS A 1 88 ? -18 4.875 30.984 1 89.94 88 HIS A N 1
ATOM 699 C CA . HIS A 1 88 ? -18.391 4.074 29.828 1 89.94 88 HIS A CA 1
ATOM 700 C C . HIS A 1 88 ? -17.781 4.637 28.547 1 89.94 88 HIS A C 1
ATOM 702 O O . HIS A 1 88 ? -18.109 5.75 28.141 1 89.94 88 HIS A O 1
ATOM 708 N N . LEU A 1 89 ? -16.906 3.879 27.969 1 91.12 89 LEU A N 1
ATOM 709 C CA . LEU A 1 89 ? -16.234 4.285 26.734 1 91.12 89 LEU A CA 1
ATOM 710 C C . LEU A 1 89 ? -15.828 3.07 25.906 1 91.12 89 LEU A C 1
ATOM 712 O O . LEU A 1 89 ? -15.234 2.123 26.438 1 91.12 89 LEU A O 1
ATOM 716 N N . ARG A 1 90 ? -16.312 3.051 24.688 1 91.81 90 ARG A N 1
ATOM 717 C CA . ARG A 1 90 ? -15.844 2.068 23.703 1 91.81 90 ARG A CA 1
ATOM 718 C C . ARG A 1 90 ? -15.039 2.736 22.594 1 91.81 90 ARG A C 1
ATOM 720 O O . ARG A 1 90 ? -15.531 3.645 21.922 1 91.81 90 ARG A O 1
ATOM 727 N N . LEU A 1 91 ? -13.797 2.363 22.516 1 92.69 91 LEU A N 1
ATOM 728 C CA . LEU A 1 91 ? -12.945 2.961 21.5 1 92.69 91 LEU A CA 1
ATOM 729 C C . LEU A 1 91 ? -12.109 1.898 20.797 1 92.69 91 LEU A C 1
ATOM 731 O O . LEU A 1 91 ? -11.992 0.771 21.281 1 92.69 91 LEU A O 1
ATOM 735 N N . VAL A 1 92 ? -11.656 2.195 19.625 1 92.81 92 VAL A N 1
ATOM 736 C CA . VAL A 1 92 ? -10.688 1.384 18.891 1 92.81 92 VAL A CA 1
ATOM 737 C C . VAL A 1 92 ? -9.391 2.166 18.703 1 92.81 92 VAL A C 1
ATOM 739 O O . VAL A 1 92 ? -9.422 3.371 18.438 1 92.81 92 VAL A O 1
ATOM 742 N N . ASN A 1 93 ? -8.281 1.501 18.984 1 91.56 93 ASN A N 1
ATOM 743 C CA . ASN A 1 93 ? -6.945 2.02 18.688 1 91.56 93 ASN A CA 1
ATOM 744 C C . ASN A 1 93 ? -6.289 1.258 17.547 1 91.56 93 ASN A C 1
ATOM 746 O O . ASN A 1 93 ? -6.059 0.052 17.641 1 91.56 93 ASN A O 1
ATOM 750 N N . VAL A 1 94 ? -6.09 1.962 16.469 1 93.69 94 VAL A N 1
ATOM 751 C CA . VAL A 1 94 ? -5.23 1.403 15.43 1 93.69 94 VAL A CA 1
ATOM 752 C C . VAL A 1 94 ? -3.785 1.826 15.672 1 93.69 94 VAL A C 1
ATOM 754 O O . VAL A 1 94 ? -3.424 2.984 15.445 1 93.69 94 VAL A O 1
ATOM 757 N N . MET A 1 95 ? -2.996 0.908 16.156 1 92.75 95 MET A N 1
ATOM 758 C CA . MET A 1 95 ? -1.585 1.154 16.438 1 92.75 95 MET A CA 1
ATOM 759 C C . MET A 1 95 ? -0.72 0.825 15.219 1 92.75 95 MET A C 1
ATOM 761 O O . MET A 1 95 ? -0.924 -0.199 14.57 1 92.75 95 MET A O 1
ATOM 765 N N . PHE A 1 96 ? 0.203 1.714 14.852 1 91.69 96 PHE A N 1
ATOM 766 C CA . PHE A 1 96 ? 1.019 1.453 13.672 1 91.69 96 PHE A CA 1
ATOM 767 C C . PHE A 1 96 ? 2.387 2.109 13.805 1 91.69 96 PHE A C 1
ATOM 769 O O . PHE A 1 96 ? 2.521 3.152 14.445 1 91.69 96 PHE A O 1
ATOM 776 N N . ARG A 1 97 ? 3.342 1.477 13.211 1 90.25 97 ARG A N 1
ATOM 777 C CA . ARG A 1 97 ? 4.672 2.066 13.078 1 90.25 97 ARG A CA 1
ATOM 778 C C . ARG A 1 97 ? 4.695 3.119 11.977 1 90.25 97 ARG A C 1
ATOM 780 O O . ARG A 1 97 ? 3.996 2.99 10.969 1 90.25 97 ARG A O 1
ATOM 787 N N . GLY A 1 98 ? 5.562 4.121 12.156 1 88.38 98 GLY A N 1
ATOM 788 C CA . GLY A 1 98 ? 5.617 5.211 11.203 1 88.38 98 GLY A CA 1
ATOM 789 C C . GLY A 1 98 ? 5.957 4.754 9.797 1 88.38 98 GLY A C 1
ATOM 790 O O . GLY A 1 98 ? 5.52 5.363 8.812 1 88.38 98 GLY A O 1
ATOM 791 N N . ASN A 1 99 ? 6.633 3.65 9.68 1 87.44 99 ASN A N 1
ATOM 792 C CA . ASN A 1 99 ? 7.109 3.189 8.375 1 87.44 99 ASN A CA 1
ATOM 793 C C . ASN A 1 99 ? 5.977 2.596 7.543 1 87.44 99 ASN A C 1
ATOM 795 O O . ASN A 1 99 ? 6.129 2.383 6.34 1 87.44 99 ASN A O 1
ATOM 799 N N . VAL A 1 100 ? 4.836 2.361 8.172 1 91.12 100 VAL A N 1
ATOM 800 C CA . VAL A 1 100 ? 3.699 1.825 7.434 1 91.12 100 VAL A CA 1
ATOM 801 C C . VAL A 1 100 ? 3.242 2.836 6.383 1 91.12 100 VAL A C 1
ATOM 803 O O . VAL A 1 100 ? 2.67 2.461 5.359 1 91.12 100 VAL A O 1
ATOM 806 N N . LEU A 1 101 ? 3.557 4.129 6.617 1 93.25 101 LEU A N 1
ATOM 807 C CA . LEU A 1 101 ? 3.072 5.191 5.746 1 93.25 101 LEU A CA 1
ATOM 808 C C . LEU A 1 101 ? 3.996 5.375 4.547 1 93.25 101 LEU A C 1
ATOM 810 O O . LEU A 1 101 ? 3.635 6.039 3.572 1 93.25 101 LEU A O 1
ATOM 814 N N . GLU A 1 102 ? 5.117 4.762 4.566 1 89.69 102 GLU A N 1
ATOM 815 C CA . GLU A 1 102 ? 6.207 5.043 3.641 1 89.69 102 GLU A CA 1
ATOM 816 C C . GLU A 1 102 ? 5.777 4.812 2.195 1 89.69 102 GLU A C 1
ATOM 818 O O . GLU A 1 102 ? 6.059 5.637 1.32 1 89.69 102 GLU A O 1
ATOM 823 N N . PRO A 1 103 ? 5.043 3.74 1.955 1 90.5 103 PRO A N 1
ATOM 824 C CA . PRO A 1 103 ? 4.73 3.447 0.554 1 90.5 103 PRO A CA 1
ATOM 825 C C . PRO A 1 103 ? 3.924 4.559 -0.115 1 90.5 103 PRO A C 1
ATOM 827 O O . PRO A 1 103 ? 4 4.734 -1.334 1 90.5 103 PRO A O 1
ATOM 830 N N . TYR A 1 104 ? 3.197 5.328 0.674 1 92.25 104 TYR A N 1
ATOM 831 C CA . TYR A 1 104 ? 2.338 6.352 0.087 1 92.25 104 TYR A CA 1
ATOM 832 C C . TYR A 1 104 ? 2.479 7.672 0.833 1 92.25 104 TYR A C 1
ATOM 834 O O . TYR A 1 104 ? 1.534 8.469 0.885 1 92.25 104 TYR A O 1
ATOM 842 N N . GLU A 1 105 ? 3.617 7.828 1.454 1 88.62 105 GLU A N 1
ATOM 843 C CA . GLU A 1 105 ? 3.848 9.031 2.254 1 88.62 105 GLU A CA 1
ATOM 844 C C . GLU A 1 105 ? 3.73 10.289 1.405 1 88.62 105 GLU A C 1
ATOM 846 O O . GLU A 1 105 ? 3.119 11.273 1.825 1 88.62 105 GLU A O 1
ATOM 851 N N . HIS A 1 106 ? 4.316 10.195 0.193 1 84.5 106 HIS A N 1
ATOM 852 C CA . HIS A 1 106 ? 4.285 11.344 -0.707 1 84.5 106 HIS A CA 1
ATOM 853 C C . HIS A 1 106 ? 2.854 11.734 -1.052 1 84.5 106 HIS A C 1
ATOM 855 O O . HIS A 1 106 ? 2.502 12.914 -1.003 1 84.5 106 HIS A O 1
ATOM 861 N N . GLU A 1 107 ? 2.031 10.781 -1.416 1 89.88 107 GLU A N 1
ATOM 862 C CA . GLU A 1 107 ? 0.64 11.039 -1.774 1 89.88 107 GLU A CA 1
ATOM 863 C C . GLU A 1 107 ? -0.163 11.508 -0.566 1 89.88 107 GLU A C 1
ATOM 865 O O . GLU A 1 107 ? -0.992 12.414 -0.68 1 89.88 107 GLU A O 1
ATOM 870 N N . LEU A 1 108 ? 0.095 10.906 0.611 1 93.38 108 LEU A N 1
ATOM 871 C CA . LEU A 1 108 ? -0.61 11.273 1.834 1 93.38 108 LEU A CA 1
ATOM 872 C C . LEU A 1 108 ? -0.346 12.734 2.197 1 93.38 108 LEU A C 1
ATOM 874 O O . LEU A 1 108 ? -1.269 13.461 2.572 1 93.38 108 LEU A O 1
ATOM 878 N N . ARG A 1 109 ? 0.827 13.148 2.006 1 87.75 109 ARG A N 1
ATOM 879 C CA . ARG A 1 109 ? 1.226 14.5 2.383 1 87.75 109 ARG A CA 1
ATOM 880 C C . ARG A 1 109 ? 0.613 15.531 1.443 1 87.75 109 ARG A C 1
ATOM 882 O O . ARG A 1 109 ? 0.608 16.734 1.745 1 87.75 109 ARG A O 1
ATOM 889 N N . GLN A 1 110 ? 0.106 15.07 0.353 1 88.94 110 GLN A N 1
ATOM 890 C CA . GLN A 1 110 ? -0.572 15.969 -0.573 1 88.94 110 GLN A CA 1
ATOM 891 C C . GLN A 1 110 ? -2.02 16.203 -0.152 1 88.94 110 GLN A C 1
ATOM 893 O O . GLN A 1 110 ? -2.709 17.047 -0.724 1 88.94 110 GLN A O 1
ATOM 898 N N . LEU A 1 111 ? -2.486 15.492 0.845 1 93.5 111 LEU A N 1
ATOM 899 C CA . LEU A 1 111 ? -3.846 15.633 1.354 1 93.5 111 LEU A CA 1
ATOM 900 C C . LEU A 1 111 ? -3.881 16.547 2.57 1 93.5 111 LEU A C 1
ATOM 902 O O . LEU A 1 111 ? -3.492 16.141 3.67 1 93.5 111 LEU A O 1
ATOM 906 N N . PRO A 1 112 ? -4.445 17.766 2.383 1 93.94 112 PRO A N 1
ATOM 907 C CA . PRO A 1 112 ? -4.473 18.688 3.523 1 93.94 112 PRO A CA 1
ATOM 908 C C . PRO A 1 112 ? -5.172 18.094 4.742 1 93.94 112 PRO A C 1
ATOM 910 O O . PRO A 1 112 ? -4.77 18.359 5.879 1 93.94 112 PRO A O 1
ATOM 913 N N . GLY A 1 113 ? -6.195 17.266 4.461 1 95.25 113 GLY A N 1
ATOM 914 C CA . GLY A 1 113 ? -6.895 16.641 5.574 1 95.25 113 GLY A CA 1
ATOM 915 C C . GLY A 1 113 ? -6.02 15.68 6.359 1 95.25 113 GLY A C 1
ATOM 916 O O . GLY A 1 113 ? -6.164 15.562 7.578 1 95.25 113 GLY A O 1
ATOM 917 N N . PHE A 1 114 ? -5.145 15 5.688 1 95.69 114 PHE A N 1
ATOM 918 C CA . PHE A 1 114 ? -4.203 14.117 6.363 1 95.69 114 PHE A CA 1
ATOM 919 C C . PHE A 1 114 ? -3.229 14.914 7.223 1 95.69 114 PHE A C 1
ATOM 921 O O . PHE A 1 114 ? -2.998 14.578 8.383 1 95.69 114 PHE A O 1
ATOM 928 N N . THR A 1 115 ? -2.639 15.945 6.605 1 93.12 115 THR A N 1
ATOM 929 C CA . THR A 1 115 ? -1.702 16.797 7.332 1 93.12 115 THR A CA 1
ATOM 930 C C . THR A 1 115 ? -2.371 17.422 8.555 1 93.12 115 THR A C 1
ATOM 932 O O . THR A 1 115 ? -1.766 17.5 9.625 1 93.12 115 THR A O 1
ATOM 935 N N . ALA A 1 116 ? -3.58 17.812 8.383 1 93.44 116 ALA A N 1
ATOM 936 C CA . ALA A 1 116 ? -4.336 18.406 9.492 1 93.44 116 ALA A CA 1
ATOM 937 C C . ALA A 1 116 ? -4.516 17.391 10.625 1 93.44 116 ALA A C 1
ATOM 939 O O . ALA A 1 116 ? -4.156 17.672 11.773 1 93.44 116 ALA A O 1
ATOM 940 N N . LEU A 1 117 ? -5.012 16.203 10.312 1 93.62 117 LEU A N 1
ATOM 941 C CA . LEU A 1 117 ? -5.383 15.203 11.305 1 93.62 117 LEU A CA 1
ATOM 942 C C . LEU A 1 117 ? -4.145 14.578 11.938 1 93.62 117 LEU A C 1
ATOM 944 O O . LEU A 1 117 ? -4.125 14.305 13.133 1 93.62 117 LEU A O 1
ATOM 948 N N . PHE A 1 118 ? -3.08 14.367 11.172 1 90.94 118 PHE A N 1
ATOM 949 C CA . PHE A 1 118 ? -1.968 13.539 11.617 1 90.94 118 PHE A CA 1
ATOM 950 C C . PHE A 1 118 ? -0.816 14.406 12.125 1 90.94 118 PHE A C 1
ATOM 952 O O . PHE A 1 118 ? 0.065 13.922 12.836 1 90.94 118 PHE A O 1
ATOM 959 N N . THR A 1 119 ? -0.802 15.633 11.734 1 87.19 119 THR A N 1
ATOM 960 C CA . THR A 1 119 ? 0.356 16.453 12.086 1 87.19 119 THR A CA 1
ATOM 961 C C . THR A 1 119 ? -0.062 17.656 12.914 1 87.19 119 THR A C 1
ATOM 963 O O . THR A 1 119 ? 0.442 17.859 14.023 1 87.19 119 THR A O 1
ATOM 966 N N . LEU A 1 120 ? -0.999 18.406 12.477 1 90.06 120 LEU A N 1
ATOM 967 C CA . LEU A 1 120 ? -1.293 19.703 13.109 1 90.06 120 LEU A CA 1
ATOM 968 C C . LEU A 1 120 ? -2.178 19.516 14.336 1 90.06 120 LEU A C 1
ATOM 970 O O . LEU A 1 120 ? -1.915 20.094 15.391 1 90.06 120 LEU A O 1
ATOM 974 N N . GLU A 1 121 ? -3.188 18.703 14.25 1 90.94 121 GLU A N 1
ATOM 975 C CA . GLU A 1 121 ? -4.121 18.516 15.359 1 90.94 121 GLU A CA 1
ATOM 976 C C . GLU A 1 121 ? -3.42 17.938 16.578 1 90.94 121 GLU A C 1
ATOM 978 O O . GLU A 1 121 ? -3.646 18.375 17.703 1 90.94 121 GLU A O 1
ATOM 983 N N . PRO A 1 122 ? -2.604 16.891 16.375 1 89.44 122 PRO A N 1
ATOM 984 C CA . PRO A 1 122 ? -1.901 16.359 17.547 1 89.44 122 PRO A CA 1
ATOM 985 C C . PRO A 1 122 ? -1.075 17.422 18.266 1 89.44 122 PRO A C 1
ATOM 987 O O . PRO A 1 122 ? -1.021 17.438 19.5 1 89.44 122 PRO A O 1
ATOM 990 N N . ARG A 1 123 ? -0.505 18.266 17.562 1 85.69 123 ARG A N 1
ATOM 991 C CA . ARG A 1 123 ? 0.269 19.344 18.172 1 85.69 123 ARG A CA 1
ATOM 992 C C . ARG A 1 123 ? -0.636 20.297 18.938 1 85.69 123 ARG A C 1
ATOM 994 O O . ARG A 1 123 ? -0.297 20.734 20.031 1 85.69 123 ARG A O 1
ATOM 1001 N N . GLU A 1 124 ? -1.742 20.672 18.312 1 86.31 124 GLU A N 1
ATOM 1002 C CA . GLU A 1 124 ? -2.695 21.547 18.969 1 86.31 124 GLU A CA 1
ATOM 1003 C C . GLU A 1 124 ? -3.225 20.938 20.266 1 86.31 124 GLU A C 1
ATOM 1005 O O . GLU A 1 124 ? -3.393 21.625 21.266 1 86.31 124 GLU A O 1
ATOM 1010 N N . ARG A 1 125 ? -3.502 19.703 20.234 1 87.38 125 ARG A N 1
ATOM 1011 C CA . ARG A 1 125 ? -4.023 19 21.406 1 87.38 125 ARG A CA 1
ATOM 1012 C C . ARG A 1 125 ? -3 18.969 22.531 1 87.38 125 ARG A C 1
ATOM 1014 O O . ARG A 1 125 ? -3.354 19.141 23.703 1 87.38 125 ARG A O 1
ATOM 1021 N N . LEU A 1 126 ? -1.829 18.766 22.172 1 85.69 126 LEU A N 1
ATOM 1022 C CA . LEU A 1 126 ? -0.756 18.75 23.156 1 85.69 126 LEU A CA 1
ATOM 1023 C C . LEU A 1 126 ? -0.609 20.125 23.828 1 85.69 126 LEU A C 1
ATOM 1025 O O . LEU A 1 126 ? -0.239 20.203 25 1 85.69 126 LEU A O 1
ATOM 1029 N N . GLU A 1 127 ? -0.965 21.141 23.047 1 84.12 127 GLU A N 1
ATOM 1030 C CA . GLU A 1 127 ? -0.865 22.5 23.562 1 84.12 127 GLU A CA 1
ATOM 1031 C C . GLU A 1 127 ? -2.143 22.922 24.297 1 84.12 127 GLU A C 1
ATOM 1033 O O . GLU A 1 127 ? -2.271 24.062 24.734 1 84.12 127 GLU A O 1
ATOM 1038 N N . GLY A 1 128 ? -3.012 22 24.375 1 82 128 GLY A N 1
ATOM 1039 C CA . GLY A 1 128 ? -4.23 22.25 25.125 1 82 128 GLY A CA 1
ATOM 1040 C C . GLY A 1 128 ? -5.301 22.969 24.312 1 82 128 GLY A C 1
ATOM 1041 O O . GLY A 1 128 ? -6.27 23.484 24.875 1 82 128 GLY A O 1
ATOM 1042 N N . ARG A 1 129 ? -5.016 22.938 23.047 1 75.88 129 ARG A N 1
ATOM 1043 C CA . ARG A 1 129 ? -5.973 23.594 22.156 1 75.88 129 ARG A CA 1
ATOM 1044 C C . ARG A 1 129 ? -6.773 22.562 21.359 1 75.88 129 ARG A C 1
ATOM 1046 O O . ARG A 1 129 ? -6.238 21.531 20.953 1 75.88 129 ARG A O 1
ATOM 1053 N N . ARG A 1 130 ? -8.078 22.25 21.734 1 64.19 130 ARG A N 1
ATOM 1054 C CA . ARG A 1 130 ? -8.805 21.172 21.047 1 64.19 130 ARG A CA 1
ATOM 1055 C C . ARG A 1 130 ? -9.992 21.719 20.266 1 64.19 130 ARG A C 1
ATOM 1057 O O . ARG A 1 130 ? -11.141 21.359 20.531 1 64.19 130 ARG A O 1
ATOM 1064 N N . LYS A 1 131 ? -9.852 22.609 19.312 1 63.69 131 LYS A N 1
ATOM 1065 C CA . LYS A 1 131 ? -11.094 23.094 18.703 1 63.69 131 LYS A CA 1
ATOM 1066 C C . LYS A 1 131 ? -11.219 22.609 17.266 1 63.69 131 LYS A C 1
ATOM 1068 O O . LYS A 1 131 ? -12.328 22.422 16.766 1 63.69 131 LYS A O 1
ATOM 1073 N N . GLY A 1 132 ? -10.234 22.172 16.656 1 63.47 132 GLY A N 1
ATOM 1074 C CA . GLY A 1 132 ? -10.297 21.688 15.281 1 63.47 132 GLY A CA 1
ATOM 1075 C C . GLY A 1 132 ? -10.062 20.203 15.156 1 63.47 132 GLY A C 1
ATOM 1076 O O . GLY A 1 132 ? -9.102 19.766 14.508 1 63.47 132 GLY A O 1
ATOM 1077 N N . HIS A 1 133 ? -11.211 19.422 15.719 1 81.12 133 HIS A N 1
ATOM 1078 C CA . HIS A 1 133 ? -10.969 17.984 15.695 1 81.12 133 HIS A CA 1
ATOM 1079 C C . HIS A 1 133 ? -12 17.266 14.836 1 81.12 133 HIS A C 1
ATOM 1081 O O . HIS A 1 133 ? -13.102 17.766 14.617 1 81.12 133 HIS A O 1
ATOM 1087 N N . LEU A 1 134 ? -11.664 16.172 14.273 1 92.75 134 LEU A N 1
ATOM 1088 C CA . LEU A 1 134 ? -12.516 15.367 13.414 1 92.75 134 LEU A CA 1
ATOM 1089 C C . LEU A 1 134 ? -13.562 14.617 14.234 1 92.75 134 LEU A C 1
ATOM 1091 O O . LEU A 1 134 ? -13.219 13.875 15.148 1 92.75 134 LEU A O 1
ATOM 1095 N N . LYS A 1 135 ? -14.82 14.938 13.961 1 93.44 135 LYS A N 1
ATOM 1096 C CA . LYS A 1 135 ? -15.953 14.242 14.555 1 93.44 135 LYS A CA 1
ATOM 1097 C C . LYS A 1 135 ? -16.844 13.617 13.484 1 93.44 135 LYS A C 1
ATOM 1099 O O . LYS A 1 135 ? -17.391 14.328 12.641 1 93.44 135 LYS A O 1
ATOM 1104 N N . LEU A 1 136 ? -16.906 12.328 13.5 1 95.69 136 LEU A N 1
ATOM 1105 C CA . LEU A 1 136 ? -17.719 11.602 12.531 1 95.69 136 LEU A CA 1
ATOM 1106 C C . LEU A 1 136 ? -19.141 11.422 13.039 1 95.69 136 LEU A C 1
ATOM 1108 O O . LEU A 1 136 ? -19.359 11.305 14.25 1 95.69 136 LEU A O 1
ATOM 1112 N N . SER A 1 137 ? -20.094 11.469 12.141 1 90.75 137 SER A N 1
ATOM 1113 C CA . SER A 1 137 ? -21.484 11.18 12.484 1 90.75 137 SER A CA 1
ATOM 1114 C C . SER A 1 137 ? -22.203 10.484 11.336 1 90.75 137 SER A C 1
ATOM 1116 O O . SER A 1 137 ? -21.672 10.406 10.219 1 90.75 137 SER A O 1
ATOM 1118 N N . GLY A 1 138 ? -23.25 9.75 11.695 1 92 138 GLY A N 1
ATOM 1119 C CA . GLY A 1 138 ? -24.125 9.172 10.703 1 92 138 GLY A CA 1
ATOM 1120 C C . GLY A 1 138 ? -23.453 8.141 9.828 1 92 138 GLY A C 1
ATOM 1121 O O . GLY A 1 138 ? -22.781 7.227 10.336 1 92 138 GLY A O 1
ATOM 1122 N N . SER A 1 139 ? -23.656 8.344 8.5 1 92.31 139 SER A N 1
ATOM 1123 C CA . SER A 1 139 ? -23.203 7.363 7.52 1 92.31 139 SER A CA 1
ATOM 1124 C C . SER A 1 139 ? -21.672 7.301 7.465 1 92.31 139 SER A C 1
ATOM 1126 O O . SER A 1 139 ? -21.109 6.25 7.168 1 92.31 139 SER A O 1
ATOM 1128 N N . ARG A 1 140 ? -21.062 8.336 7.852 1 94 140 ARG A N 1
ATOM 1129 C CA . ARG A 1 140 ? -19.594 8.352 7.797 1 94 140 ARG A CA 1
ATOM 1130 C C . ARG A 1 140 ? -19 7.551 8.945 1 94 140 ARG A C 1
ATOM 1132 O O . ARG A 1 140 ? -18.016 6.824 8.758 1 94 140 ARG A O 1
ATOM 1139 N N . LEU A 1 141 ? -19.594 7.746 10.133 1 96.19 141 LEU A N 1
ATOM 1140 C CA . LEU A 1 141 ? -19.141 6.922 11.25 1 96.19 141 LEU A CA 1
ATOM 1141 C C . LEU A 1 141 ? -19.359 5.441 10.953 1 96.19 141 LEU A C 1
ATOM 1143 O O . LEU A 1 141 ? -18.5 4.613 11.242 1 96.19 141 LEU A O 1
ATOM 1147 N N . GLU A 1 142 ? -20.469 5.133 10.344 1 95.75 142 GLU A N 1
ATOM 1148 C CA . GLU A 1 142 ? -20.766 3.75 9.984 1 95.75 142 GLU A CA 1
ATOM 1149 C C . GLU A 1 142 ? -19.734 3.201 8.992 1 95.75 142 GLU A C 1
ATOM 1151 O O . GLU A 1 142 ? -19.328 2.043 9.094 1 95.75 142 GLU A O 1
ATOM 1156 N N . GLU A 1 143 ? -19.406 3.979 8.031 1 95.25 143 GLU A N 1
ATOM 1157 C CA . GLU A 1 143 ? -18.406 3.58 7.043 1 95.25 143 GLU A CA 1
ATOM 1158 C C . GLU A 1 143 ? -17.062 3.287 7.695 1 95.25 143 GLU A C 1
ATOM 1160 O O . GLU A 1 143 ? -16.422 2.273 7.395 1 95.25 143 GLU A O 1
ATOM 1165 N N . VAL A 1 144 ? -16.641 4.152 8.555 1 97 144 VAL A N 1
ATOM 1166 C CA . VAL A 1 144 ? -15.383 3.986 9.266 1 97 144 VAL A CA 1
ATOM 1167 C C . VAL A 1 144 ? -15.453 2.748 10.156 1 97 144 VAL A C 1
ATOM 1169 O O . VAL A 1 144 ? -14.5 1.967 10.219 1 97 144 VAL A O 1
ATOM 1172 N N . GLU A 1 145 ? -16.578 2.543 10.805 1 95.44 145 GLU A N 1
ATOM 1173 C CA . GLU A 1 145 ? -16.766 1.364 11.641 1 95.44 145 GLU A CA 1
ATOM 1174 C C . GLU A 1 145 ? -16.641 0.079 10.828 1 95.44 145 GLU A C 1
ATOM 1176 O O . GLU A 1 145 ? -16.078 -0.911 11.305 1 95.44 145 GLU A O 1
ATOM 1181 N N . ARG A 1 146 ? -17.172 0.1 9.648 1 95.75 146 ARG A N 1
ATOM 1182 C CA . ARG A 1 146 ? -17.078 -1.073 8.781 1 95.75 146 ARG A CA 1
ATOM 1183 C C . ARG A 1 146 ? -15.625 -1.396 8.453 1 95.75 146 ARG A C 1
ATOM 1185 O O . ARG A 1 146 ? -15.219 -2.561 8.477 1 95.75 146 ARG A O 1
ATOM 1192 N N . LEU A 1 147 ? -14.828 -0.402 8.102 1 96 147 LEU A N 1
ATOM 1193 C CA . LEU A 1 147 ? -13.414 -0.596 7.82 1 96 147 LEU A CA 1
ATOM 1194 C C . LEU A 1 147 ? -12.68 -1.129 9.047 1 96 147 LEU A C 1
ATOM 1196 O O . LEU A 1 147 ? -11.875 -2.059 8.938 1 96 147 LEU A O 1
ATOM 1200 N N . ILE A 1 148 ? -12.992 -0.581 10.188 1 94.06 148 ILE A N 1
ATOM 1201 C CA . ILE A 1 148 ? -12.367 -0.968 11.445 1 94.06 148 ILE A CA 1
ATOM 1202 C C . ILE A 1 148 ? -12.719 -2.416 11.773 1 94.06 148 ILE A C 1
ATOM 1204 O O . ILE A 1 148 ? -11.852 -3.201 12.164 1 94.06 148 ILE A O 1
ATOM 1208 N N . HIS A 1 149 ? -13.961 -2.754 11.641 1 94.5 149 HIS A N 1
ATOM 1209 C CA . HIS A 1 149 ? -14.383 -4.121 11.914 1 94.5 149 HIS A CA 1
ATOM 1210 C C . HIS A 1 149 ? -13.68 -5.113 10.992 1 94.5 149 HIS A C 1
ATOM 1212 O O . HIS A 1 149 ? -13.297 -6.203 11.43 1 94.5 149 HIS A O 1
ATOM 1218 N N . HIS A 1 150 ? -13.594 -4.754 9.711 1 95.44 150 HIS A N 1
ATOM 1219 C CA . HIS A 1 150 ? -12.859 -5.602 8.781 1 95.44 150 HIS A CA 1
ATOM 1220 C C . HIS A 1 150 ? -11.398 -5.75 9.203 1 95.44 150 HIS A C 1
ATOM 1222 O O . HIS A 1 150 ? -10.844 -6.852 9.156 1 95.44 150 HIS A O 1
ATOM 1228 N N . LEU A 1 151 ? -10.766 -4.68 9.648 1 93.88 151 LEU A N 1
ATOM 1229 C CA . LEU A 1 151 ? -9.391 -4.703 10.148 1 93.88 151 LEU A CA 1
ATOM 1230 C C . LEU A 1 151 ? -9.266 -5.645 11.344 1 93.88 151 LEU A C 1
ATOM 1232 O O . LEU A 1 151 ? -8.336 -6.453 11.398 1 93.88 151 LEU A O 1
ATOM 1236 N N . ILE A 1 152 ? -10.219 -5.551 12.258 1 92.12 152 ILE A N 1
ATOM 1237 C CA . ILE A 1 152 ? -10.211 -6.387 13.453 1 92.12 152 ILE A CA 1
ATOM 1238 C C . ILE A 1 152 ? -10.312 -7.855 13.055 1 92.12 152 ILE A C 1
ATOM 1240 O O . ILE A 1 152 ? -9.57 -8.695 13.562 1 92.12 152 ILE A O 1
ATOM 1244 N N . ARG A 1 153 ? -11.188 -8.117 12.156 1 93.44 153 ARG A N 1
ATOM 1245 C CA . ARG A 1 153 ? -11.367 -9.492 11.695 1 93.44 153 ARG A CA 1
ATOM 1246 C C . ARG A 1 153 ? -10.078 -10.039 11.086 1 93.44 153 ARG A C 1
ATOM 1248 O O . ARG A 1 153 ? -9.711 -11.188 11.328 1 93.44 153 ARG A O 1
ATOM 1255 N N . GLU A 1 154 ? -9.414 -9.242 10.25 1 92.62 154 GLU A N 1
ATOM 1256 C CA . GLU A 1 154 ? -8.172 -9.672 9.609 1 92.62 154 GLU A CA 1
ATOM 1257 C C . GLU A 1 154 ? -7.078 -9.906 10.648 1 92.62 154 GLU A C 1
ATOM 1259 O O . GLU A 1 154 ? -6.324 -10.875 10.547 1 92.62 154 GLU A O 1
ATOM 1264 N N . GLU A 1 155 ? -7.004 -9.039 11.586 1 85.56 155 GLU A N 1
ATOM 1265 C CA . GLU A 1 155 ? -5.992 -9.164 12.633 1 85.56 155 GLU A CA 1
ATOM 1266 C C . GLU A 1 155 ? -6.227 -10.414 13.477 1 85.56 155 GLU A C 1
ATOM 1268 O O . GLU A 1 155 ? -5.273 -11.094 13.867 1 85.56 155 GLU A O 1
ATOM 1273 N N . ASN A 1 156 ? -7.473 -10.703 13.766 1 88.62 156 ASN A N 1
ATOM 1274 C CA . ASN A 1 156 ? -7.82 -11.828 14.617 1 88.62 156 ASN A CA 1
ATOM 1275 C C . ASN A 1 156 ? -7.66 -13.156 13.883 1 88.62 156 ASN A C 1
ATOM 1277 O O . ASN A 1 156 ? -7.172 -14.133 14.453 1 88.62 156 ASN A O 1
ATOM 1281 N N . SER A 1 157 ? -8.062 -13.203 12.648 1 90.88 157 SER A N 1
ATOM 1282 C CA . SER A 1 157 ? -8.039 -14.461 11.898 1 90.88 157 SER A CA 1
ATOM 1283 C C . SER A 1 157 ? -6.633 -14.789 11.406 1 90.88 157 SER A C 1
ATOM 1285 O O . SER A 1 157 ? -6.309 -15.953 11.18 1 90.88 157 SER A O 1
ATOM 1287 N N . ARG A 1 158 ? -5.875 -13.75 11.211 1 90.44 158 ARG A N 1
ATOM 1288 C CA . ARG A 1 158 ? -4.551 -13.883 10.617 1 90.44 158 ARG A CA 1
ATOM 1289 C C . ARG A 1 158 ? -4.59 -14.766 9.375 1 90.44 158 ARG A C 1
ATOM 1291 O O . ARG A 1 158 ? -3.729 -15.633 9.195 1 90.44 158 ARG A O 1
ATOM 1298 N N . ALA A 1 159 ? -5.664 -14.633 8.617 1 92.38 159 ALA A N 1
ATOM 1299 C CA . ALA A 1 159 ? -5.805 -15.352 7.359 1 92.38 159 ALA A CA 1
ATOM 1300 C C . ALA A 1 159 ? -4.637 -15.055 6.422 1 92.38 159 ALA A C 1
ATOM 1302 O O . ALA A 1 159 ? -3.941 -14.055 6.59 1 92.38 159 ALA A O 1
ATOM 1303 N N . PRO A 1 160 ? -4.336 -15.93 5.441 1 92.56 160 PRO A N 1
ATOM 1304 C CA . PRO A 1 160 ? -3.24 -15.672 4.5 1 92.56 160 PRO A CA 1
ATOM 1305 C C . PRO A 1 160 ? -3.326 -14.289 3.859 1 92.56 160 PRO A C 1
ATOM 1307 O O . PRO A 1 160 ? -4.375 -13.914 3.326 1 92.56 160 PRO A O 1
ATOM 1310 N N . GLY A 1 161 ? -2.217 -13.586 3.975 1 94.12 161 GLY A N 1
ATOM 1311 C CA . GLY A 1 161 ? -2.172 -12.25 3.398 1 94.12 161 GLY A CA 1
ATOM 1312 C C . GLY A 1 161 ? -2.799 -11.195 4.289 1 94.12 161 GLY A C 1
ATOM 1313 O O . GLY A 1 161 ? -3.115 -10.094 3.828 1 94.12 161 GLY A O 1
ATOM 1314 N N . HIS A 1 162 ? -3.053 -11.539 5.594 1 94.25 162 HIS A N 1
ATOM 1315 C CA . HIS A 1 162 ? -3.748 -10.617 6.488 1 94.25 162 HIS A CA 1
ATOM 1316 C C . HIS A 1 162 ? -3.012 -9.289 6.59 1 94.25 162 HIS A C 1
ATOM 1318 O O . HIS A 1 162 ? -3.643 -8.234 6.727 1 94.25 162 HIS A O 1
ATOM 1324 N N . SER A 1 163 ? -1.669 -9.25 6.543 1 92.94 163 SER A N 1
ATOM 1325 C CA . SER A 1 163 ? -0.92 -8.008 6.648 1 92.94 163 SER A CA 1
ATOM 1326 C C . SER A 1 163 ? -1.173 -7.105 5.441 1 92.94 163 SER A C 1
ATOM 1328 O O . SER A 1 163 ? -1.258 -5.883 5.578 1 92.94 163 SER A O 1
ATOM 1330 N N . ILE A 1 164 ? -1.279 -7.711 4.238 1 95.5 164 ILE A N 1
ATOM 1331 C CA . ILE A 1 164 ? -1.57 -6.957 3.021 1 95.5 164 ILE A CA 1
ATOM 1332 C C . ILE A 1 164 ? -2.994 -6.406 3.082 1 95.5 164 ILE A C 1
ATOM 1334 O O . ILE A 1 164 ? -3.227 -5.238 2.771 1 95.5 164 ILE A O 1
ATOM 1338 N N . MET A 1 165 ? -3.908 -7.305 3.488 1 96.56 165 MET A N 1
ATOM 1339 C CA . MET A 1 165 ? -5.297 -6.883 3.654 1 96.56 165 MET A CA 1
ATOM 1340 C C . MET A 1 165 ? -5.398 -5.738 4.656 1 96.56 165 MET A C 1
ATOM 1342 O O . MET A 1 165 ? -6.047 -4.723 4.383 1 96.56 165 MET A O 1
ATOM 1346 N N . ALA A 1 166 ? -4.727 -5.859 5.789 1 95.12 166 ALA A N 1
ATOM 1347 C CA . ALA A 1 166 ? -4.742 -4.836 6.832 1 95.12 166 ALA A CA 1
ATOM 1348 C C . ALA A 1 166 ? -4.176 -3.518 6.316 1 95.12 166 ALA A C 1
ATOM 1350 O O . ALA A 1 166 ? -4.73 -2.449 6.586 1 95.12 166 ALA A O 1
ATOM 1351 N N . ALA A 1 167 ? -3.092 -3.602 5.586 1 95.31 167 ALA A N 1
ATOM 1352 C CA . ALA A 1 167 ? -2.498 -2.396 5.02 1 95.31 167 ALA A CA 1
ATOM 1353 C C . ALA A 1 167 ? -3.463 -1.708 4.059 1 95.31 167 ALA A C 1
ATOM 1355 O O . ALA A 1 167 ? -3.623 -0.486 4.098 1 95.31 167 ALA A O 1
ATOM 1356 N N . GLY A 1 168 ? -4.062 -2.502 3.141 1 96.5 168 GLY A N 1
ATOM 1357 C CA . GLY A 1 168 ? -5.047 -1.945 2.229 1 96.5 168 GLY A CA 1
ATOM 1358 C C . GLY A 1 168 ? -6.191 -1.246 2.939 1 96.5 168 GLY A C 1
ATOM 1359 O O . GLY A 1 168 ? -6.562 -0.128 2.578 1 96.5 168 GLY A O 1
ATOM 1360 N N . LEU A 1 169 ? -6.719 -1.885 3.945 1 96.94 169 LEU A N 1
ATOM 1361 C CA . LEU A 1 169 ? -7.812 -1.331 4.734 1 96.94 169 LEU A CA 1
ATOM 1362 C C . LEU A 1 169 ? -7.363 -0.083 5.488 1 96.94 169 LEU A C 1
ATOM 1364 O O . LEU A 1 169 ? -8.117 0.888 5.594 1 96.94 169 LEU A O 1
ATOM 1368 N N . PHE A 1 170 ? -6.195 -0.118 5.977 1 96.69 170 PHE A N 1
ATOM 1369 C CA . PHE A 1 170 ? -5.633 1.004 6.719 1 96.69 170 PHE A CA 1
ATOM 1370 C C . PHE A 1 170 ? -5.523 2.24 5.832 1 96.69 170 PHE A C 1
ATOM 1372 O O . PHE A 1 170 ? -5.934 3.332 6.227 1 96.69 170 PHE A O 1
ATOM 1379 N N . PHE A 1 171 ? -5.008 2.107 4.664 1 96.5 171 PHE A N 1
ATOM 1380 C CA . PHE A 1 171 ? -4.855 3.246 3.766 1 96.5 171 PHE A CA 1
ATOM 1381 C C . PHE A 1 171 ? -6.219 3.762 3.311 1 96.5 171 PHE A C 1
ATOM 1383 O O . PHE A 1 171 ? -6.395 4.965 3.105 1 96.5 171 PHE A O 1
ATOM 1390 N N . GLN A 1 172 ? -7.199 2.867 3.115 1 97.19 172 GLN A N 1
ATOM 1391 C CA . GLN A 1 172 ? -8.562 3.309 2.855 1 97.19 172 GLN A CA 1
ATOM 1392 C C . GLN A 1 172 ? -9.102 4.152 4.008 1 97.19 172 GLN A C 1
ATOM 1394 O O . GLN A 1 172 ? -9.695 5.207 3.787 1 97.19 172 GLN A O 1
ATOM 1399 N N . LEU A 1 173 ? -8.852 3.668 5.215 1 97.44 173 LEU A N 1
ATOM 1400 C CA . LEU A 1 173 ? -9.289 4.375 6.414 1 97.44 173 LEU A CA 1
ATOM 1401 C C . LEU A 1 173 ? -8.68 5.773 6.473 1 97.44 173 LEU A C 1
ATOM 1403 O O . LEU A 1 173 ? -9.398 6.758 6.668 1 97.44 173 LEU A O 1
ATOM 1407 N N . LEU A 1 174 ? -7.371 5.863 6.23 1 97.56 174 LEU A N 1
ATOM 1408 C CA . LEU A 1 174 ? -6.684 7.148 6.273 1 97.56 174 LEU A CA 1
ATOM 1409 C C . LEU A 1 174 ? -7.254 8.102 5.227 1 97.56 174 LEU A C 1
ATOM 1411 O O . LEU A 1 174 ? -7.438 9.289 5.5 1 97.56 174 LEU A O 1
ATOM 1415 N N . THR A 1 175 ? -7.5 7.566 4.047 1 97.5 175 THR A N 1
ATOM 1416 C CA . THR A 1 175 ? -8.023 8.383 2.957 1 97.5 175 THR A CA 1
ATOM 1417 C C . THR A 1 175 ? -9.414 8.914 3.291 1 97.5 175 THR A C 1
ATOM 1419 O O . THR A 1 175 ? -9.695 10.102 3.107 1 97.5 175 THR A O 1
ATOM 1422 N N . VAL A 1 176 ? -10.273 8.07 3.842 1 97.31 176 VAL A N 1
ATOM 1423 C CA . VAL A 1 176 ? -11.633 8.461 4.219 1 97.31 176 VAL A CA 1
ATOM 1424 C C . VAL A 1 176 ? -11.578 9.547 5.293 1 97.31 176 VAL A C 1
ATOM 1426 O O . VAL A 1 176 ? -12.281 10.555 5.203 1 97.31 176 VAL A O 1
ATOM 1429 N N . LEU A 1 177 ? -10.719 9.375 6.281 1 97.56 177 LEU A N 1
ATOM 1430 C CA . LEU A 1 177 ? -10.594 10.336 7.375 1 97.56 177 LEU A CA 1
ATOM 1431 C C . LEU A 1 177 ? -10.062 11.672 6.863 1 97.56 177 LEU A C 1
ATOM 1433 O O . LEU A 1 177 ? -10.547 12.734 7.262 1 97.56 177 LEU A O 1
ATOM 1437 N N . ALA A 1 178 ? -9.086 11.594 6.004 1 96.5 178 ALA A N 1
ATOM 1438 C CA . ALA A 1 178 ? -8.523 12.812 5.43 1 96.5 178 ALA A CA 1
ATOM 1439 C C . ALA A 1 178 ? -9.578 13.586 4.641 1 96.5 178 ALA A C 1
ATOM 1441 O O . ALA A 1 178 ? -9.672 14.812 4.75 1 96.5 178 ALA A O 1
ATOM 1442 N N . ARG A 1 179 ? -10.352 12.852 3.807 1 96 179 ARG A N 1
ATOM 1443 C CA . ARG A 1 179 ? -11.43 13.469 3.037 1 96 179 ARG A CA 1
ATOM 1444 C C . ARG A 1 179 ? -12.453 14.117 3.957 1 96 179 ARG A C 1
ATOM 1446 O O . ARG A 1 179 ? -12.914 15.227 3.693 1 96 179 ARG A O 1
ATOM 1453 N N . GLU A 1 180 ? -12.828 13.453 5.023 1 96 180 GLU A N 1
ATOM 1454 C CA . GLU A 1 180 ? -13.82 13.953 5.961 1 96 180 GLU A CA 1
ATOM 1455 C C . GLU A 1 180 ? -13.32 15.211 6.672 1 96 180 GLU A C 1
ATOM 1457 O O . GLU A 1 180 ? -14.094 16.141 6.91 1 96 180 GLU A O 1
ATOM 1462 N N . TYR A 1 181 ? -12.062 15.18 7.035 1 95.25 181 TYR A N 1
ATOM 1463 C CA . TYR A 1 181 ? -11.508 16.375 7.672 1 95.25 181 TYR A CA 1
ATOM 1464 C C . TYR A 1 181 ? -11.625 17.578 6.758 1 95.25 181 TYR A C 1
ATOM 1466 O O . TYR A 1 181 ? -11.953 18.688 7.211 1 95.25 181 TYR A O 1
ATOM 1474 N N . GLN A 1 182 ? -11.336 17.344 5.535 1 92.69 182 GLN A N 1
ATOM 1475 C CA . GLN A 1 182 ? -11.344 18.438 4.562 1 92.69 182 GLN A CA 1
ATOM 1476 C C . GLN A 1 182 ? -12.75 19.016 4.391 1 92.69 182 GLN A C 1
ATOM 1478 O O . GLN A 1 182 ? -12.914 20.141 3.916 1 92.69 182 GLN A O 1
ATOM 1483 N N . ARG A 1 183 ? -13.719 18.297 4.781 1 91.62 183 ARG A N 1
ATOM 1484 C CA . ARG A 1 183 ? -15.102 18.734 4.617 1 91.62 183 ARG A CA 1
ATOM 1485 C C . ARG A 1 183 ? -15.57 19.531 5.828 1 91.62 183 ARG A C 1
ATOM 1487 O O . ARG A 1 183 ? -16.656 20.109 5.809 1 91.62 183 ARG A O 1
ATOM 1494 N N . LEU A 1 184 ? -14.742 19.562 6.891 1 89.62 184 LEU A N 1
ATOM 1495 C CA . LEU A 1 184 ? -15.141 20.312 8.086 1 89.62 184 LEU A CA 1
ATOM 1496 C C . LEU A 1 184 ? -15.25 21.797 7.781 1 89.62 184 LEU A C 1
ATOM 1498 O O . LEU A 1 184 ? -14.469 22.344 6.996 1 89.62 184 LEU A O 1
ATOM 1502 N N . SER A 1 185 ? -16.219 22.422 8.422 1 86.69 185 SER A N 1
ATOM 1503 C CA . SER A 1 185 ? -16.484 23.812 8.094 1 86.69 185 SER A CA 1
ATOM 1504 C C . SER A 1 185 ? -16.375 24.703 9.32 1 86.69 185 SER A C 1
ATOM 1506 O O . SER A 1 185 ? -16.656 25.906 9.25 1 86.69 185 SER A O 1
ATOM 1508 N N . THR A 1 186 ? -15.914 24.188 10.469 1 86.69 186 THR A N 1
ATOM 1509 C CA . THR A 1 186 ? -15.734 25.047 11.641 1 86.69 186 THR A CA 1
ATOM 1510 C C . THR A 1 186 ? -14.586 26.031 11.422 1 86.69 186 THR A C 1
ATOM 1512 O O . THR A 1 186 ? -13.648 25.734 10.672 1 86.69 186 THR A O 1
ATOM 1515 N N . PRO A 1 187 ? -14.68 27.141 12.062 1 85.94 187 PRO A N 1
ATOM 1516 C CA . PRO A 1 187 ? -13.602 28.125 11.914 1 85.94 187 PRO A CA 1
ATOM 1517 C C . PRO A 1 187 ? -12.234 27.562 12.289 1 85.94 187 PRO A C 1
ATOM 1519 O O . PRO A 1 187 ? -11.234 27.875 11.633 1 85.94 187 PRO A O 1
ATOM 1522 N N . GLU A 1 188 ? -12.188 26.766 13.297 1 85.69 188 GLU A N 1
ATOM 1523 C CA . GLU A 1 188 ? -10.914 26.188 13.727 1 85.69 188 GLU A CA 1
ATOM 1524 C C . GLU A 1 188 ? -10.391 25.188 12.688 1 85.69 188 GLU A C 1
ATOM 1526 O O . GLU A 1 188 ? -9.203 25.188 12.375 1 85.69 188 GLU A O 1
ATOM 1531 N N . ALA A 1 189 ? -11.344 24.406 12.227 1 87.69 189 ALA A N 1
ATOM 1532 C CA . ALA A 1 189 ? -10.953 23.453 11.188 1 87.69 189 ALA A CA 1
ATOM 1533 C C . ALA A 1 189 ? -10.484 24.188 9.93 1 87.69 189 ALA A C 1
ATOM 1535 O O . ALA A 1 189 ? -9.531 23.75 9.273 1 87.69 189 ALA A O 1
ATOM 1536 N N . HIS A 1 190 ? -11.125 25.234 9.672 1 88.5 190 HIS A N 1
ATOM 1537 C CA . HIS A 1 190 ? -10.742 26.031 8.5 1 88.5 190 HIS A CA 1
ATOM 1538 C C . HIS A 1 190 ? -9.328 26.578 8.648 1 88.5 190 HIS A C 1
ATOM 1540 O O . HIS A 1 190 ? -8.555 26.578 7.684 1 88.5 190 HIS A O 1
ATOM 1546 N N . ARG A 1 191 ? -9.055 27.047 9.766 1 87.12 191 ARG A N 1
ATOM 1547 C CA . ARG A 1 191 ? -7.715 27.578 10.016 1 87.12 191 ARG A CA 1
ATOM 1548 C C . ARG A 1 191 ? -6.66 26.484 9.844 1 87.12 191 ARG A C 1
ATOM 1550 O O . ARG A 1 191 ? -5.641 26.703 9.188 1 87.12 191 ARG A O 1
ATOM 1557 N N . ILE A 1 192 ? -6.922 25.391 10.422 1 89.56 192 ILE A N 1
ATOM 1558 C CA . ILE A 1 192 ? -5.984 24.281 10.359 1 89.56 192 ILE A CA 1
ATOM 1559 C C . ILE A 1 192 ? -5.824 23.828 8.906 1 89.56 192 ILE A C 1
ATOM 1561 O O . ILE A 1 192 ? -4.703 23.609 8.438 1 89.56 192 ILE A O 1
ATOM 1565 N N . LEU A 1 193 ? -6.891 23.719 8.211 1 92.38 193 LEU A N 1
ATOM 1566 C CA . LEU A 1 193 ? -6.883 23.25 6.832 1 92.38 193 LEU A CA 1
ATOM 1567 C C . LEU A 1 193 ? -6.168 24.234 5.922 1 92.38 193 LEU A C 1
ATOM 1569 O O . LEU A 1 193 ? -5.512 23.844 4.953 1 92.38 193 LEU A O 1
ATOM 1573 N N . THR A 1 194 ? -6.332 25.469 6.273 1 92.69 194 THR A N 1
ATOM 1574 C CA . THR A 1 194 ? -5.645 26.5 5.496 1 92.69 194 THR A CA 1
ATOM 1575 C C . THR A 1 194 ? -4.133 26.297 5.566 1 92.69 194 THR A C 1
ATOM 1577 O O . THR A 1 194 ? -3.455 26.297 4.535 1 92.69 194 THR A O 1
ATOM 1580 N N . ILE A 1 195 ? -3.664 26.109 6.719 1 93 195 ILE A N 1
ATOM 1581 C CA . ILE A 1 195 ? -2.232 25.922 6.91 1 93 195 ILE A CA 1
ATOM 1582 C C . ILE A 1 195 ? -1.812 24.578 6.305 1 93 195 ILE A C 1
ATOM 1584 O O . ILE A 1 195 ? -0.759 24.484 5.672 1 93 195 ILE A O 1
ATOM 1588 N N . SER A 1 196 ? -2.643 23.609 6.48 1 94.06 196 SER A N 1
ATOM 1589 C CA . SER A 1 196 ? -2.381 22.297 5.906 1 94.06 196 SER A CA 1
ATOM 1590 C C . SER A 1 196 ? -2.268 22.359 4.387 1 94.06 196 SER A C 1
ATOM 1592 O O . SER A 1 196 ? -1.439 21.672 3.785 1 94.06 196 SER A O 1
ATOM 1594 N N . SER A 1 197 ? -3.1 23.141 3.799 1 93.81 197 SER A N 1
ATOM 1595 C CA . SER A 1 197 ? -3.084 23.297 2.346 1 93.81 197 SER A CA 1
ATOM 1596 C C . SER A 1 197 ? -1.775 23.922 1.867 1 93.81 197 SER A C 1
ATOM 1598 O O . SER A 1 197 ? -1.266 23.562 0.803 1 93.81 197 SER A O 1
ATOM 1600 N N . VAL A 1 198 ? -1.298 24.844 2.639 1 95.38 198 VAL A N 1
ATOM 1601 C CA . VAL A 1 198 ? -0.025 25.469 2.305 1 95.38 198 VAL A CA 1
ATOM 1602 C C . VAL A 1 198 ? 1.105 24.453 2.434 1 95.38 198 VAL A C 1
ATOM 1604 O O . VAL A 1 198 ? 1.959 24.344 1.55 1 95.38 198 VAL A O 1
ATOM 1607 N N . ILE A 1 199 ? 1.046 23.688 3.48 1 94.06 199 ILE A N 1
ATOM 1608 C CA . ILE A 1 199 ? 2.051 22.656 3.703 1 94.06 199 ILE A CA 1
ATOM 1609 C C . ILE A 1 199 ? 2.014 21.641 2.561 1 94.06 199 ILE A C 1
ATOM 1611 O O . ILE A 1 199 ? 3.051 21.312 1.981 1 94.06 199 ILE A O 1
ATOM 1615 N N . SER A 1 200 ? 0.851 21.234 2.242 1 91.56 200 SER A N 1
ATOM 1616 C CA . SER A 1 200 ? 0.672 20.25 1.178 1 91.56 200 SER A CA 1
ATOM 1617 C C . SER A 1 200 ? 1.184 20.781 -0.157 1 91.56 200 SER A C 1
ATOM 1619 O O . SER A 1 200 ? 1.797 20.047 -0.931 1 91.56 200 SER A O 1
ATOM 1621 N N . ALA A 1 201 ? 0.941 22.016 -0.428 1 92.19 201 ALA A N 1
ATOM 1622 C CA . ALA A 1 201 ? 1.402 22.641 -1.667 1 92.19 201 ALA A CA 1
ATOM 1623 C C . ALA A 1 201 ? 2.928 22.656 -1.737 1 92.19 201 ALA A C 1
ATOM 1625 O O . ALA A 1 201 ? 3.512 22.281 -2.76 1 92.19 201 ALA A O 1
ATOM 1626 N N . LEU A 1 202 ? 3.494 23.031 -0.65 1 94.12 202 LEU A N 1
ATOM 1627 C CA . LEU A 1 202 ? 4.953 23.094 -0.589 1 94.12 202 LEU A CA 1
ATOM 1628 C C . LEU A 1 202 ? 5.559 21.703 -0.742 1 94.12 202 LEU A C 1
ATOM 1630 O O . LEU A 1 202 ? 6.559 21.531 -1.446 1 94.12 202 LEU A O 1
ATOM 1634 N N . GLU A 1 203 ? 4.984 20.734 -0.143 1 90.12 203 GLU A N 1
ATOM 1635 C CA . GLU A 1 203 ? 5.523 19.375 -0.159 1 90.12 203 GLU A CA 1
ATOM 1636 C C . GLU A 1 203 ? 5.297 18.719 -1.511 1 90.12 203 GLU A C 1
ATOM 1638 O O . GLU A 1 203 ? 6.129 17.922 -1.97 1 90.12 203 GLU A O 1
ATOM 1643 N N . SER A 1 204 ? 4.23 19.047 -2.162 1 87 204 SER A N 1
ATOM 1644 C CA . SER A 1 204 ? 3.891 18.422 -3.436 1 87 204 SER A CA 1
ATOM 1645 C C . SER A 1 204 ? 4.629 19.094 -4.594 1 87 204 SER A C 1
ATOM 1647 O O . SER A 1 204 ? 4.918 18.453 -5.602 1 87 204 SER A O 1
ATOM 1649 N N . GLN A 1 205 ? 4.898 20.375 -4.473 1 91.75 205 GLN A N 1
ATOM 1650 C CA . GLN A 1 205 ? 5.52 21.141 -5.547 1 91.75 205 GLN A CA 1
ATOM 1651 C C . GLN A 1 205 ? 6.75 21.891 -5.047 1 91.75 205 GLN A C 1
ATOM 1653 O O . GLN A 1 205 ? 6.91 23.078 -5.316 1 91.75 205 GLN A O 1
ATOM 1658 N N . TYR A 1 206 ? 7.539 21.125 -4.324 1 93.06 206 TYR A N 1
ATOM 1659 C CA . TYR A 1 206 ? 8.68 21.75 -3.678 1 93.06 206 TYR A CA 1
ATOM 1660 C C . TYR A 1 206 ? 9.633 22.344 -4.711 1 93.06 206 TYR A C 1
ATOM 1662 O O . TYR A 1 206 ? 10.391 23.281 -4.414 1 93.06 206 TYR A O 1
ATOM 1670 N N . PRO A 1 207 ? 9.734 21.812 -5.98 1 94.75 207 PRO A N 1
ATOM 1671 C CA . PRO A 1 207 ? 10.648 22.422 -6.945 1 94.75 207 PRO A CA 1
ATOM 1672 C C . PRO A 1 207 ? 10.133 23.75 -7.5 1 94.75 207 PRO A C 1
ATOM 1674 O O . PRO A 1 207 ? 10.891 24.516 -8.109 1 94.75 207 PRO A O 1
ATOM 1677 N N . ARG A 1 208 ? 8.898 24.031 -7.32 1 94.06 208 ARG A N 1
ATOM 1678 C CA . ARG A 1 208 ? 8.289 25.266 -7.828 1 94.06 208 ARG A CA 1
ATOM 1679 C C . ARG A 1 208 ? 8.844 26.484 -7.109 1 94.06 208 ARG A C 1
ATOM 1681 O O . ARG A 1 208 ? 9.195 26.406 -5.93 1 94.06 208 ARG A O 1
ATOM 1688 N N . ARG A 1 209 ? 8.859 27.641 -7.824 1 93.81 209 ARG A N 1
ATOM 1689 C CA . ARG A 1 209 ? 9.305 28.891 -7.227 1 93.81 209 ARG A CA 1
ATOM 1690 C C . ARG A 1 209 ? 8.164 29.562 -6.461 1 93.81 209 ARG A C 1
ATOM 1692 O O . ARG A 1 209 ? 7.609 30.578 -6.918 1 93.81 209 ARG A O 1
ATOM 1699 N N . TRP A 1 210 ? 8 29.078 -5.324 1 95.94 210 TRP A N 1
ATOM 1700 C CA . TRP A 1 210 ? 6.945 29.625 -4.48 1 95.94 210 TRP A CA 1
ATOM 1701 C C . TRP A 1 210 ? 7.344 30.984 -3.934 1 95.94 210 TRP A C 1
ATOM 1703 O O . TRP A 1 210 ? 8.492 31.203 -3.547 1 95.94 210 TRP A O 1
ATOM 1713 N N . THR A 1 211 ? 6.414 31.922 -3.98 1 96.06 211 THR A N 1
ATOM 1714 C CA . THR A 1 211 ? 6.574 33.188 -3.311 1 96.06 211 THR A CA 1
ATOM 1715 C C . THR A 1 211 ? 5.609 33.312 -2.135 1 96.06 211 THR A C 1
ATOM 1717 O O . THR A 1 211 ? 4.605 32.625 -2.074 1 96.06 211 THR A O 1
ATOM 1720 N N . ILE A 1 212 ? 5.984 34.188 -1.21 1 96.12 212 ILE A N 1
ATOM 1721 C CA . ILE A 1 212 ? 5.102 34.438 -0.07 1 96.12 212 ILE A CA 1
ATOM 1722 C C . ILE A 1 212 ? 3.744 34.906 -0.56 1 96.12 212 ILE A C 1
ATOM 1724 O O . ILE A 1 212 ? 2.705 34.562 0.004 1 96.12 212 ILE A O 1
ATOM 1728 N N . LYS A 1 213 ? 3.758 35.688 -1.615 1 96.31 213 LYS A N 1
ATOM 1729 C CA . LYS A 1 213 ? 2.521 36.219 -2.18 1 96.31 213 LYS A CA 1
ATOM 1730 C C . LYS A 1 213 ? 1.61 35.125 -2.67 1 96.31 213 LYS A C 1
ATOM 1732 O O . LYS A 1 213 ? 0.407 35.125 -2.402 1 96.31 213 LYS A O 1
ATOM 1737 N N . GLU A 1 214 ? 2.188 34.188 -3.373 1 96.31 214 GLU A N 1
ATOM 1738 C CA . GLU A 1 214 ? 1.424 33.062 -3.879 1 96.31 214 GLU A CA 1
ATOM 1739 C C . GLU A 1 214 ? 0.838 32.219 -2.736 1 96.31 214 GLU A C 1
ATOM 1741 O O . GLU A 1 214 ? -0.306 31.781 -2.812 1 96.31 214 GLU A O 1
ATOM 1746 N N . LEU A 1 215 ? 1.633 32.031 -1.731 1 96.75 215 LEU A N 1
ATOM 1747 C CA . LEU A 1 215 ? 1.191 31.25 -0.587 1 96.75 215 LEU A CA 1
ATOM 1748 C C . LEU A 1 215 ? 0.082 31.969 0.174 1 96.75 215 LEU A C 1
ATOM 1750 O O . LEU A 1 215 ? -0.851 31.328 0.668 1 96.75 215 LEU A O 1
ATOM 1754 N N . CYS A 1 216 ? 0.15 33.281 0.248 1 96.62 216 CYS A N 1
ATOM 1755 C CA . CYS A 1 216 ? -0.881 34.094 0.894 1 96.62 216 CYS A CA 1
ATOM 1756 C C . CYS A 1 216 ? -2.199 34 0.135 1 96.62 216 CYS A C 1
ATOM 1758 O O . CYS A 1 216 ? -3.266 33.906 0.743 1 96.62 216 CYS A O 1
ATOM 1760 N N . VAL A 1 217 ? -2.096 34.062 -1.131 1 95.56 217 VAL A N 1
ATOM 1761 C CA . VAL A 1 217 ? -3.283 33.969 -1.973 1 95.56 217 VAL A CA 1
ATOM 1762 C C . VAL A 1 217 ? -3.936 32.594 -1.765 1 95.56 217 VAL A C 1
ATOM 1764 O O . VAL A 1 217 ? -5.156 32.5 -1.614 1 95.56 217 VAL A O 1
ATOM 1767 N N . ARG A 1 218 ? -3.115 31.578 -1.664 1 91.12 218 ARG A N 1
ATOM 1768 C CA . ARG A 1 218 ? -3.617 30.219 -1.455 1 91.12 218 ARG A CA 1
ATOM 1769 C C . ARG A 1 218 ? -4.297 30.094 -0.095 1 91.12 218 ARG A C 1
ATOM 1771 O O . ARG A 1 218 ? -5.312 29.406 0.035 1 91.12 218 ARG A O 1
ATOM 1778 N N . ALA A 1 219 ? -3.729 30.719 0.872 1 93.94 219 ALA A N 1
ATOM 1779 C CA . ALA A 1 219 ? -4.211 30.594 2.246 1 93.94 219 ALA A CA 1
ATOM 1780 C C . ALA A 1 219 ? -5.285 31.641 2.541 1 93.94 219 ALA A C 1
ATOM 1782 O O . ALA A 1 219 ? -5.992 31.547 3.547 1 93.94 219 ALA A O 1
ATOM 1783 N N . ASN A 1 220 ? -5.406 32.625 1.704 1 93.88 220 ASN A N 1
ATOM 1784 C CA . ASN A 1 220 ? -6.258 33.781 1.957 1 93.88 220 ASN A CA 1
ATOM 1785 C C . ASN A 1 220 ? -5.926 34.438 3.295 1 93.88 220 ASN A C 1
ATOM 1787 O O . ASN A 1 220 ? -6.812 34.656 4.121 1 93.88 220 ASN A O 1
ATOM 1791 N N . LEU A 1 221 ? -4.672 34.625 3.529 1 95.5 221 LEU A N 1
ATOM 1792 C CA . LEU A 1 221 ? -4.156 35.281 4.738 1 95.5 221 LEU A CA 1
ATOM 1793 C C . LEU A 1 221 ? -3.125 36.344 4.391 1 95.5 221 LEU A C 1
ATOM 1795 O O . LEU A 1 221 ? -2.529 36.312 3.312 1 95.5 221 LEU A O 1
ATOM 1799 N N . SER A 1 222 ? -3.016 37.281 5.301 1 96.44 222 SER A N 1
ATOM 1800 C CA . SER A 1 222 ? -1.919 38.219 5.172 1 96.44 222 SER A CA 1
ATOM 1801 C C . SER A 1 222 ? -0.572 37.562 5.418 1 96.44 222 SER A C 1
ATOM 1803 O O . SER A 1 222 ? -0.506 36.5 6.023 1 96.44 222 SER A O 1
ATOM 1805 N N . PRO A 1 223 ? 0.495 38.125 4.863 1 96.38 223 PRO A N 1
ATOM 1806 C CA . PRO A 1 223 ? 1.823 37.562 5.09 1 96.38 223 PRO A CA 1
ATOM 1807 C C . PRO A 1 223 ? 2.137 37.375 6.57 1 96.38 223 PRO A C 1
ATOM 1809 O O . PRO A 1 223 ? 2.682 36.344 6.961 1 96.38 223 PRO A O 1
ATOM 1812 N N . SER A 1 224 ? 1.764 38.312 7.352 1 96.69 224 SER A N 1
ATOM 1813 C CA . SER A 1 224 ? 2.045 38.25 8.781 1 96.69 224 SER A CA 1
ATOM 1814 C C . SER A 1 224 ? 1.264 37.125 9.445 1 96.69 224 SER A C 1
ATOM 1816 O O . SER A 1 224 ? 1.812 36.375 10.25 1 96.69 224 SER A O 1
ATOM 1818 N N . THR A 1 225 ? 0.01 37 9.125 1 95 225 THR A N 1
ATOM 1819 C CA . THR A 1 225 ? -0.841 35.969 9.695 1 95 225 THR A CA 1
ATOM 1820 C C . THR A 1 225 ? -0.395 34.594 9.234 1 95 225 THR A C 1
ATOM 1822 O O . THR A 1 225 ? -0.346 33.656 10.023 1 95 225 THR A O 1
ATOM 1825 N N . LEU A 1 226 ? -0.107 34.469 7.961 1 95.94 226 LEU A N 1
ATOM 1826 C CA . LEU A 1 226 ? 0.387 33.219 7.434 1 95.94 226 LEU A CA 1
ATOM 1827 C C . LEU A 1 226 ? 1.668 32.781 8.148 1 95.94 226 LEU A C 1
ATOM 1829 O O . LEU A 1 226 ? 1.796 31.641 8.578 1 95.94 226 LEU A O 1
ATOM 1833 N N . ARG A 1 227 ? 2.58 33.688 8.258 1 95.38 227 ARG A N 1
ATOM 1834 C CA . ARG A 1 227 ? 3.848 33.406 8.922 1 95.38 227 ARG A CA 1
ATOM 1835 C C . ARG A 1 227 ? 3.623 32.906 10.352 1 95.38 227 ARG A C 1
ATOM 1837 O O . ARG A 1 227 ? 4.18 31.906 10.766 1 95.38 227 ARG A O 1
ATOM 1844 N N . ARG A 1 228 ? 2.795 33.625 11.031 1 92.81 228 ARG A N 1
ATOM 1845 C CA . ARG A 1 228 ? 2.523 33.281 12.43 1 92.81 228 ARG A CA 1
ATOM 1846 C C . ARG A 1 228 ? 1.901 31.906 12.57 1 92.81 228 ARG A C 1
ATOM 1848 O O . ARG A 1 228 ? 2.352 31.094 13.375 1 92.81 228 ARG A O 1
ATOM 1855 N N . HIS A 1 229 ? 0.907 31.672 11.766 1 89.12 229 HIS A N 1
ATOM 1856 C CA . HIS A 1 229 ? 0.193 30.406 11.844 1 89.12 229 HIS A CA 1
ATOM 1857 C C . HIS A 1 229 ? 1.075 29.25 11.383 1 89.12 229 HIS A C 1
ATOM 1859 O O . HIS A 1 229 ? 1.015 28.156 11.953 1 89.12 229 HIS A O 1
ATOM 1865 N N . PHE A 1 230 ? 1.841 29.469 10.391 1 93.5 230 PHE A N 1
ATOM 1866 C CA . PHE A 1 230 ? 2.719 28.438 9.859 1 93.5 230 PHE A CA 1
ATOM 1867 C C . PHE A 1 230 ? 3.811 28.078 10.867 1 93.5 230 PHE A C 1
ATOM 1869 O O . PHE A 1 230 ? 4.102 26.906 11.086 1 93.5 230 PHE A O 1
ATOM 1876 N N . ILE A 1 231 ? 4.391 29.094 11.5 1 91.5 231 ILE A N 1
ATOM 1877 C CA . ILE A 1 231 ? 5.422 28.859 12.508 1 91.5 231 ILE A CA 1
ATOM 1878 C C . ILE A 1 231 ? 4.836 28.062 13.672 1 91.5 231 ILE A C 1
ATOM 1880 O O . ILE A 1 231 ? 5.477 27.141 14.18 1 91.5 231 ILE A O 1
ATOM 1884 N N . ARG A 1 232 ? 3.699 28.438 14.008 1 83.25 232 ARG A N 1
ATOM 1885 C CA . ARG A 1 232 ? 3.031 27.703 15.086 1 83.25 232 ARG A CA 1
ATOM 1886 C C . ARG A 1 232 ? 2.824 26.25 14.711 1 83.25 232 ARG A C 1
ATOM 1888 O O . ARG A 1 232 ? 2.939 25.359 15.562 1 83.25 232 ARG A O 1
ATOM 1895 N N . ALA A 1 233 ? 2.566 25.984 13.516 1 83.5 233 ALA A N 1
ATOM 1896 C CA . ALA A 1 233 ? 2.209 24.656 13.039 1 83.5 233 ALA A CA 1
ATOM 1897 C C . ALA A 1 233 ? 3.455 23.828 12.75 1 83.5 233 ALA A C 1
ATOM 1899 O O . ALA A 1 233 ? 3.496 22.625 13.062 1 83.5 233 ALA A O 1
ATOM 1900 N N . VAL A 1 234 ? 4.453 24.375 12.102 1 85.75 234 VAL A N 1
ATOM 1901 C CA . VAL A 1 234 ? 5.559 23.625 11.531 1 85.75 234 VAL A CA 1
ATOM 1902 C C . VAL A 1 234 ? 6.848 23.938 12.289 1 85.75 234 VAL A C 1
ATOM 1904 O O . VAL A 1 234 ? 7.816 23.172 12.219 1 85.75 234 VAL A O 1
ATOM 1907 N N . GLY A 1 235 ? 6.891 25.062 12.961 1 88.06 235 GLY A N 1
ATOM 1908 C CA . GLY A 1 235 ? 8.055 25.453 13.742 1 88.06 235 GLY A CA 1
ATOM 1909 C C . GLY A 1 235 ? 8.992 26.391 13 1 88.06 235 GLY A C 1
ATOM 1910 O O . GLY A 1 235 ? 9.969 26.875 13.562 1 88.06 235 GLY A O 1
ATOM 1911 N N . MET A 1 236 ? 8.742 26.672 11.766 1 92.12 236 MET A N 1
ATOM 1912 C CA . MET A 1 236 ? 9.539 27.594 10.961 1 92.12 236 MET A CA 1
ATOM 1913 C C . MET A 1 236 ? 8.68 28.266 9.891 1 92.12 236 MET A C 1
ATOM 1915 O O . MET A 1 236 ? 7.59 27.781 9.578 1 92.12 236 MET A O 1
ATOM 1919 N N . PRO A 1 237 ? 9.172 29.438 9.352 1 95.75 237 PRO A N 1
ATOM 1920 C CA . PRO A 1 237 ? 8.398 30.125 8.312 1 95.75 237 PRO A CA 1
ATOM 1921 C C . PRO A 1 237 ? 8.266 29.297 7.035 1 95.75 237 PRO A C 1
ATOM 1923 O O . PRO A 1 237 ? 9.094 28.438 6.762 1 95.75 237 PRO A O 1
ATOM 1926 N N . PRO A 1 238 ? 7.25 29.625 6.18 1 96.12 238 PRO A N 1
ATOM 1927 C CA . PRO A 1 238 ? 6.926 28.812 5 1 96.12 238 PRO A CA 1
ATOM 1928 C C . PRO A 1 238 ? 8.109 28.656 4.051 1 96.12 238 PRO A C 1
ATOM 1930 O O . PRO A 1 238 ? 8.414 27.531 3.623 1 96.12 238 PRO A O 1
ATOM 1933 N N . LEU A 1 239 ? 8.781 29.688 3.736 1 95.44 239 LEU A N 1
ATOM 1934 C CA . LEU A 1 239 ? 9.844 29.609 2.742 1 95.44 239 LEU A CA 1
ATOM 1935 C C . LEU A 1 239 ? 11.086 28.953 3.33 1 95.44 239 LEU A C 1
ATOM 1937 O O . LEU A 1 239 ? 11.859 28.312 2.607 1 95.44 239 LEU A O 1
ATOM 1941 N N . ARG A 1 240 ? 11.312 29.125 4.641 1 95.31 240 ARG A N 1
ATOM 1942 C CA . ARG A 1 240 ? 12.359 28.359 5.301 1 95.31 240 ARG A CA 1
ATOM 1943 C C . ARG A 1 240 ? 12.055 26.859 5.258 1 95.31 240 ARG A C 1
ATOM 1945 O O . ARG A 1 240 ? 12.961 26.047 5.062 1 95.31 240 ARG A O 1
ATOM 1952 N N . TYR A 1 241 ? 10.797 26.562 5.473 1 95.06 241 TYR A N 1
ATOM 1953 C CA . TYR A 1 241 ? 10.359 25.172 5.387 1 95.06 241 TYR A CA 1
ATOM 1954 C C . TYR A 1 241 ? 10.578 24.609 3.986 1 95.06 241 TYR A C 1
ATOM 1956 O O . TYR A 1 241 ? 11.008 23.469 3.828 1 95.06 241 TYR A O 1
ATOM 1964 N N . LEU A 1 242 ? 10.281 25.375 3 1 96.12 242 LEU A N 1
ATOM 1965 C CA . LEU A 1 242 ? 10.5 24.984 1.613 1 96.12 242 LEU A CA 1
ATOM 1966 C C . LEU A 1 242 ? 11.969 24.641 1.372 1 96.12 242 LEU A C 1
ATOM 1968 O O . LEU A 1 242 ? 12.281 23.625 0.74 1 96.12 242 LEU A O 1
ATOM 1972 N N . ALA A 1 243 ? 12.828 25.484 1.857 1 95.44 243 ALA A N 1
ATOM 1973 C CA . ALA A 1 243 ? 14.266 25.25 1.712 1 95.44 243 ALA A CA 1
ATOM 1974 C C . ALA A 1 243 ? 14.672 23.953 2.389 1 95.44 243 ALA A C 1
ATOM 1976 O O . ALA A 1 243 ? 15.469 23.188 1.843 1 95.44 243 ALA A O 1
ATOM 1977 N N . TYR A 1 244 ? 14.148 23.781 3.553 1 95.06 244 TYR A N 1
ATOM 1978 C CA . TYR A 1 244 ? 14.406 22.547 4.281 1 95.06 244 TYR A CA 1
ATOM 1979 C C . TYR A 1 244 ? 13.969 21.328 3.475 1 95.06 244 TYR A C 1
ATOM 1981 O O . TYR A 1 244 ? 14.711 20.344 3.355 1 95.06 244 TYR A O 1
ATOM 1989 N N . LEU A 1 245 ? 12.781 21.359 2.904 1 93.62 245 LEU A N 1
ATOM 1990 C CA . LEU A 1 245 ? 12.242 20.266 2.084 1 93.62 245 LEU A CA 1
ATOM 1991 C C . LEU A 1 245 ? 13.156 19.984 0.897 1 93.62 245 LEU A C 1
ATOM 1993 O O . LEU A 1 245 ? 13.43 18.828 0.592 1 93.62 245 LEU A O 1
ATOM 1997 N N . ARG A 1 246 ? 13.539 21 0.268 1 96 246 ARG A N 1
ATOM 1998 C CA . ARG A 1 246 ? 14.391 20.875 -0.91 1 96 246 ARG A CA 1
ATOM 1999 C C . ARG A 1 246 ? 15.727 20.234 -0.548 1 96 246 ARG A C 1
ATOM 2001 O O . ARG A 1 246 ? 16.25 19.391 -1.289 1 96 246 ARG A O 1
ATOM 2008 N N . VAL A 1 247 ? 16.281 20.625 0.588 1 95.56 247 VAL A N 1
ATOM 2009 C CA . VAL A 1 247 ? 17.531 20.047 1.047 1 95.56 247 VAL A CA 1
ATOM 2010 C C . VAL A 1 247 ? 17.344 18.562 1.336 1 95.56 247 VAL A C 1
ATOM 2012 O O . VAL A 1 247 ? 18.203 17.734 0.994 1 95.56 247 VAL A O 1
ATOM 2015 N N . GLU A 1 248 ? 16.25 18.25 1.961 1 93.56 248 GLU A N 1
ATOM 2016 C CA . GLU A 1 248 ? 15.953 16.844 2.24 1 93.56 248 GLU A CA 1
ATOM 2017 C C . GLU A 1 248 ? 15.875 16.031 0.953 1 93.56 248 GLU A C 1
ATOM 2019 O O . GLU A 1 248 ? 16.391 14.914 0.882 1 93.56 248 GLU A O 1
ATOM 2024 N N . LYS A 1 249 ? 15.25 16.562 -0.025 1 93.56 249 LYS A N 1
ATOM 2025 C CA . LYS A 1 249 ? 15.133 15.883 -1.314 1 93.56 249 LYS A CA 1
ATOM 2026 C C . LYS A 1 249 ? 16.484 15.797 -2.012 1 93.56 249 LYS A C 1
ATOM 2028 O O . LYS A 1 249 ? 16.766 14.812 -2.703 1 93.56 249 LYS A O 1
ATOM 2033 N N . ALA A 1 250 ? 17.266 16.766 -1.813 1 95.06 250 ALA A N 1
ATOM 2034 C CA . ALA A 1 250 ? 18.609 16.75 -2.359 1 95.06 250 ALA A CA 1
ATOM 2035 C C . ALA A 1 250 ? 19.438 15.609 -1.741 1 95.06 250 ALA A C 1
ATOM 2037 O O . ALA A 1 250 ? 20.203 14.945 -2.434 1 95.06 250 ALA A O 1
ATOM 2038 N N . CYS A 1 251 ? 19.266 15.453 -0.462 1 93.31 251 CYS A N 1
ATOM 2039 C CA . CYS A 1 251 ? 19.953 14.367 0.22 1 93.31 251 CYS A CA 1
ATOM 2040 C C . CYS A 1 251 ? 19.609 13.023 -0.42 1 93.31 251 CYS A C 1
ATOM 2042 O O . CYS A 1 251 ? 20.5 12.188 -0.628 1 93.31 251 CYS A O 1
ATOM 2044 N N . GLU A 1 252 ? 18.406 12.836 -0.724 1 88.12 252 GLU A N 1
ATOM 2045 C CA . GLU A 1 252 ? 17.969 11.602 -1.37 1 88.12 252 GLU A CA 1
ATOM 2046 C C . GLU A 1 252 ? 18.641 11.414 -2.723 1 88.12 252 GLU A C 1
ATOM 2048 O O . GLU A 1 252 ? 19.156 10.328 -3.027 1 88.12 252 GLU A O 1
ATOM 2053 N N . LEU A 1 253 ? 18.672 12.461 -3.461 1 91.44 253 LEU A N 1
ATOM 2054 C CA . LEU A 1 253 ? 19.266 12.398 -4.797 1 91.44 253 LEU A CA 1
ATOM 2055 C C . LEU A 1 253 ? 20.766 12.195 -4.719 1 91.44 253 LEU A C 1
ATOM 2057 O O . LEU A 1 253 ? 21.344 11.469 -5.527 1 91.44 253 LEU A O 1
ATOM 2061 N N . LEU A 1 254 ? 21.344 12.836 -3.727 1 90.94 254 LEU A N 1
ATOM 2062 C CA . LEU A 1 254 ? 22.781 12.727 -3.539 1 90.94 254 LEU A CA 1
ATOM 2063 C C . LEU A 1 254 ? 23.188 11.289 -3.213 1 90.94 254 LEU A C 1
ATOM 2065 O O . LEU A 1 254 ? 24.25 10.82 -3.627 1 90.94 254 LEU A O 1
ATOM 2069 N N . THR A 1 255 ? 22.312 10.656 -2.5 1 84.94 255 THR A N 1
ATOM 2070 C CA . THR A 1 255 ? 22.578 9.289 -2.057 1 84.94 255 THR A CA 1
ATOM 2071 C C . THR A 1 255 ? 22.234 8.289 -3.154 1 84.94 255 THR A C 1
ATOM 2073 O O . THR A 1 255 ? 22.922 7.27 -3.303 1 84.94 255 THR A O 1
ATOM 2076 N N . GLN A 1 256 ? 21.312 8.625 -4.043 1 81.75 256 GLN A N 1
ATOM 2077 C CA . GLN A 1 256 ? 20.719 7.605 -4.902 1 81.75 256 GLN A CA 1
ATOM 2078 C C . GLN A 1 256 ? 21.125 7.805 -6.359 1 81.75 256 GLN A C 1
ATOM 2080 O O . GLN A 1 256 ? 20.906 6.926 -7.195 1 81.75 256 GLN A O 1
ATOM 2085 N N . THR A 1 257 ? 21.734 8.938 -6.629 1 86.06 257 THR A N 1
ATOM 2086 C CA . THR A 1 257 ? 22.016 9.234 -8.031 1 86.06 257 THR A CA 1
ATOM 2087 C C . THR A 1 257 ? 23.438 9.773 -8.188 1 86.06 257 THR A C 1
ATOM 2089 O O . THR A 1 257 ? 24.109 10.062 -7.191 1 86.06 257 THR A O 1
ATOM 2092 N N . ASP A 1 258 ? 23.828 9.898 -9.414 1 87.31 258 ASP A N 1
ATOM 2093 C CA . ASP A 1 258 ? 25.125 10.484 -9.719 1 87.31 258 ASP A CA 1
ATOM 2094 C C . ASP A 1 258 ? 24.984 11.859 -10.375 1 87.31 258 ASP A C 1
ATOM 2096 O O . ASP A 1 258 ? 25.859 12.305 -11.102 1 87.31 258 ASP A O 1
ATOM 2100 N N . LEU A 1 259 ? 23.875 12.367 -10.195 1 92.88 259 LEU A N 1
ATOM 2101 C CA . LEU A 1 259 ? 23.625 13.688 -10.758 1 92.88 259 LEU A CA 1
ATOM 2102 C C . LEU A 1 259 ? 24.625 14.703 -10.219 1 92.88 259 LEU A C 1
ATOM 2104 O O . LEU A 1 259 ? 25.078 14.586 -9.078 1 92.88 259 LEU A O 1
ATOM 2108 N N . THR A 1 260 ? 24.922 15.664 -11.133 1 93.56 260 THR A N 1
ATOM 2109 C CA . THR A 1 260 ? 25.812 16.734 -10.68 1 93.56 260 THR A CA 1
ATOM 2110 C C . THR A 1 260 ? 25.125 17.609 -9.648 1 93.56 260 THR A C 1
ATOM 2112 O O . THR A 1 260 ? 23.891 17.578 -9.516 1 93.56 260 THR A O 1
ATOM 2115 N N . MET A 1 261 ? 25.938 18.375 -8.93 1 93.5 261 MET A N 1
ATOM 2116 C CA . MET A 1 261 ? 25.391 19.281 -7.941 1 93.5 261 MET A CA 1
ATOM 2117 C C . MET A 1 261 ? 24.438 20.281 -8.594 1 93.5 261 MET A C 1
ATOM 2119 O O . MET A 1 261 ? 23.406 20.641 -8.016 1 93.5 261 MET A O 1
ATOM 2123 N N . LEU A 1 262 ? 24.844 20.672 -9.781 1 93.94 262 LEU A N 1
ATOM 2124 C CA . LEU A 1 262 ? 24.016 21.625 -10.531 1 93.94 262 LEU A CA 1
ATOM 2125 C C . LEU A 1 262 ? 22.672 20.984 -10.906 1 93.94 262 LEU A C 1
ATOM 2127 O O . LEU A 1 262 ? 21.625 21.609 -10.766 1 93.94 262 LEU A O 1
ATOM 2131 N N . GLU A 1 263 ? 22.734 19.797 -11.336 1 94.94 263 GLU A N 1
ATOM 2132 C CA . GLU A 1 263 ? 21.516 19.078 -11.711 1 94.94 263 GLU A CA 1
ATOM 2133 C C . GLU A 1 263 ? 20.609 18.859 -10.508 1 94.94 263 GLU A C 1
ATOM 2135 O O . GLU A 1 263 ? 19.391 19.016 -10.609 1 94.94 263 GLU A O 1
ATOM 2140 N N . ILE A 1 264 ? 21.188 18.531 -9.391 1 96.06 264 ILE A N 1
ATOM 2141 C CA . ILE A 1 264 ? 20.422 18.281 -8.18 1 96.06 264 ILE A CA 1
ATOM 2142 C C . ILE A 1 264 ? 19.781 19.578 -7.695 1 96.06 264 ILE A C 1
ATOM 2144 O O . ILE A 1 264 ? 18.609 19.609 -7.344 1 96.06 264 ILE A O 1
ATOM 2148 N N . ALA A 1 265 ? 20.594 20.594 -7.727 1 95.88 265 ALA A N 1
ATOM 2149 C CA . ALA A 1 265 ? 20.078 21.906 -7.324 1 95.88 265 ALA A CA 1
ATOM 2150 C C . ALA A 1 265 ? 18.859 22.281 -8.164 1 95.88 265 ALA A C 1
ATOM 2152 O O . ALA A 1 265 ? 17.844 22.719 -7.621 1 95.88 265 ALA A O 1
ATOM 2153 N N . GLU A 1 266 ? 18.969 22.094 -9.445 1 94.69 266 GLU A N 1
ATOM 2154 C CA . GLU A 1 266 ? 17.875 22.422 -10.367 1 94.69 266 GLU A CA 1
ATOM 2155 C C . GLU A 1 266 ? 16.672 21.516 -10.141 1 94.69 266 GLU A C 1
ATOM 2157 O O . GLU A 1 266 ? 15.531 22 -10.117 1 94.69 266 GLU A O 1
ATOM 2162 N N . LYS A 1 267 ? 16.875 20.344 -9.898 1 95 267 LYS A N 1
ATOM 2163 C CA . LYS A 1 267 ? 15.805 19.359 -9.758 1 95 267 LYS A CA 1
ATOM 2164 C C . LYS A 1 267 ? 15 19.609 -8.484 1 95 267 LYS A C 1
ATOM 2166 O O . LYS A 1 267 ? 13.797 19.344 -8.445 1 95 267 LYS A O 1
ATOM 2171 N N . VAL A 1 268 ? 15.727 20.047 -7.512 1 95.88 268 VAL A N 1
ATOM 2172 C CA . VAL A 1 268 ? 15.023 20.203 -6.246 1 95.88 268 VAL A CA 1
ATOM 2173 C C . VAL A 1 268 ? 14.461 21.625 -6.133 1 95.88 268 VAL A C 1
ATOM 2175 O O . VAL A 1 268 ? 13.711 21.922 -5.203 1 95.88 268 VAL A O 1
ATOM 2178 N N . GLY A 1 269 ? 14.812 22.469 -7.039 1 96.06 269 GLY A N 1
ATOM 2179 C CA . GLY A 1 269 ? 14.117 23.75 -7.125 1 96.06 269 GLY A CA 1
ATOM 2180 C C . GLY A 1 269 ? 14.977 24.922 -6.699 1 96.06 269 GLY A C 1
ATOM 2181 O O . GLY A 1 269 ? 14.469 26.031 -6.508 1 96.06 269 GLY A O 1
ATOM 2182 N N . PHE A 1 270 ? 16.25 24.703 -6.492 1 95.06 270 PHE A N 1
ATOM 2183 C CA . PHE A 1 270 ? 17.141 25.828 -6.223 1 95.06 270 PHE A CA 1
ATOM 2184 C C . PHE A 1 270 ? 17.578 26.484 -7.52 1 95.06 270 PHE A C 1
ATOM 2186 O O . PHE A 1 270 ? 17.875 25.812 -8.508 1 95.06 270 PHE A O 1
ATOM 2193 N N . GLN A 1 271 ? 17.438 27.781 -7.629 1 86.75 271 GLN A N 1
ATOM 2194 C CA . GLN A 1 271 ? 17.766 28.5 -8.852 1 86.75 271 GLN A CA 1
ATOM 2195 C C . GLN A 1 271 ? 19.266 28.812 -8.914 1 86.75 271 GLN A C 1
ATOM 2197 O O . GLN A 1 271 ? 19.781 29.172 -9.969 1 86.75 271 GLN A O 1
ATOM 2202 N N . ASP A 1 272 ? 19.906 28.672 -7.891 1 89 272 ASP A N 1
ATOM 2203 C CA . ASP A 1 272 ? 21.312 29.031 -7.762 1 89 272 ASP A CA 1
ATOM 2204 C C . ASP A 1 272 ? 22.078 27.969 -6.98 1 89 272 ASP A C 1
ATOM 2206 O O . ASP A 1 272 ? 21.75 27.688 -5.824 1 89 272 ASP A O 1
ATOM 2210 N N . SER A 1 273 ? 23.125 27.375 -7.648 1 91.06 273 SER A N 1
ATOM 2211 C CA . SER A 1 273 ? 23.891 26.297 -7.035 1 91.06 273 SER A CA 1
ATOM 2212 C C . SER A 1 273 ? 24.609 26.781 -5.781 1 91.06 273 SER A C 1
ATOM 2214 O O . SER A 1 273 ? 24.797 26.031 -4.832 1 91.06 273 SER A O 1
ATOM 2216 N N . ASN A 1 274 ? 25.031 28.062 -5.859 1 92.38 274 ASN A N 1
ATOM 2217 C CA . ASN A 1 274 ? 25.672 28.625 -4.68 1 92.38 274 ASN A CA 1
ATOM 2218 C C . ASN A 1 274 ? 24.703 28.734 -3.51 1 92.38 274 ASN A C 1
ATOM 2220 O O . ASN A 1 274 ? 25.062 28.438 -2.369 1 92.38 274 ASN A O 1
ATOM 2224 N N . TYR A 1 275 ? 23.578 29.156 -3.879 1 94.12 275 TYR A N 1
ATOM 2225 C CA . TYR A 1 275 ? 22.547 29.25 -2.854 1 94.12 275 TYR A CA 1
ATOM 2226 C C . TYR A 1 275 ? 22.172 27.875 -2.322 1 94.12 275 TYR A C 1
ATOM 2228 O O . TYR A 1 275 ? 21.984 27.688 -1.116 1 94.12 275 TYR A O 1
ATOM 2236 N N . PHE A 1 276 ? 22.094 26.938 -3.219 1 96.25 276 PHE A N 1
ATOM 2237 C CA . PHE A 1 276 ? 21.859 25.547 -2.846 1 96.25 276 PHE A CA 1
ATOM 2238 C C . PHE A 1 276 ? 22.906 25.078 -1.848 1 96.25 276 PHE A C 1
ATOM 2240 O O . PHE A 1 276 ? 22.562 24.547 -0.788 1 96.25 276 PHE A O 1
ATOM 2247 N N . ALA A 1 277 ? 24.078 25.266 -2.117 1 94.94 277 ALA A N 1
ATOM 2248 C CA . ALA A 1 277 ? 25.172 24.812 -1.265 1 94.94 277 ALA A CA 1
ATOM 2249 C C . ALA A 1 277 ? 25.109 25.453 0.114 1 94.94 277 ALA A C 1
ATOM 2251 O O . ALA A 1 277 ? 25.344 24.797 1.13 1 94.94 277 ALA A O 1
ATOM 2252 N N . ARG A 1 278 ? 24.812 26.703 0.103 1 95.62 278 ARG A N 1
ATOM 2253 C CA . ARG A 1 278 ? 24.734 27.438 1.358 1 95.62 278 ARG A CA 1
ATOM 2254 C C . ARG A 1 278 ? 23.594 26.906 2.225 1 95.62 278 ARG A C 1
ATOM 2256 O O . ARG A 1 278 ? 23.766 26.703 3.426 1 95.62 278 ARG A O 1
ATOM 2263 N N . GLN A 1 279 ? 22.453 26.719 1.61 1 95.81 279 GLN A N 1
ATOM 2264 C CA . GLN A 1 279 ? 21.297 26.203 2.336 1 95.81 279 GLN A CA 1
ATOM 2265 C C . GLN A 1 279 ? 21.547 24.781 2.828 1 95.81 279 GLN A C 1
ATOM 2267 O O . GLN A 1 279 ? 21.172 24.422 3.943 1 95.81 279 GLN A O 1
ATOM 2272 N N . PHE A 1 280 ? 22.141 23.984 1.99 1 97 280 PHE A N 1
ATOM 2273 C CA . PHE A 1 280 ? 22.469 22.609 2.361 1 97 280 PHE A CA 1
ATOM 2274 C C . PHE A 1 280 ? 23.344 22.578 3.602 1 97 280 PHE A C 1
ATOM 2276 O O . PHE A 1 280 ? 23.062 21.844 4.551 1 97 280 PHE A O 1
ATOM 2283 N N . ARG A 1 281 ? 24.328 23.422 3.625 1 95.38 281 ARG A N 1
ATOM 2284 C CA . ARG A 1 281 ? 25.234 23.484 4.77 1 95.38 281 ARG A CA 1
ATOM 2285 C C . ARG A 1 281 ? 24.5 23.969 6.02 1 95.38 281 ARG A C 1
ATOM 2287 O O . ARG A 1 281 ? 24.781 23.5 7.125 1 95.38 281 ARG A O 1
ATOM 2294 N N . ARG A 1 282 ? 23.703 24.859 5.832 1 94.88 282 ARG A N 1
ATOM 2295 C CA . ARG A 1 282 ? 22.922 25.391 6.945 1 94.88 282 ARG A CA 1
ATOM 2296 C C . ARG A 1 282 ? 22.109 24.281 7.625 1 94.88 282 ARG A C 1
ATOM 2298 O O . ARG A 1 282 ? 22.078 24.203 8.859 1 94.88 282 ARG A O 1
ATOM 2305 N N . TYR A 1 283 ? 21.531 23.391 6.84 1 93.94 283 TYR A N 1
ATOM 2306 C CA . TYR A 1 283 ? 20.609 22.406 7.391 1 93.94 283 TYR A CA 1
ATOM 2307 C C . TYR A 1 283 ? 21.328 21.109 7.746 1 93.94 283 TYR A C 1
ATOM 2309 O O . TYR A 1 283 ? 20.922 20.406 8.672 1 93.94 283 TYR A O 1
ATOM 2317 N N . LYS A 1 284 ? 22.391 20.797 6.988 1 94.25 284 LYS A N 1
ATOM 2318 C CA . LYS A 1 284 ? 23.016 19.484 7.172 1 94.25 284 LYS A CA 1
ATOM 2319 C C . LYS A 1 284 ? 24.391 19.625 7.84 1 94.25 284 LYS A C 1
ATOM 2321 O O . LYS A 1 284 ? 24.969 18.625 8.289 1 94.25 284 LYS A O 1
ATOM 2326 N N . GLY A 1 285 ? 24.906 20.781 7.941 1 94.88 285 GLY A N 1
ATOM 2327 C CA . GLY A 1 285 ? 26.172 21.047 8.609 1 94.88 285 GLY A CA 1
ATOM 2328 C C . GLY A 1 285 ? 27.375 20.75 7.738 1 94.88 285 GLY A C 1
ATOM 2329 O O . GLY A 1 285 ? 28.516 21 8.133 1 94.88 285 GLY A O 1
ATOM 2330 N N . LEU A 1 286 ? 27.188 20.25 6.582 1 93.88 286 LEU A N 1
ATOM 2331 C CA . LEU A 1 286 ? 28.266 19.938 5.633 1 93.88 286 LEU A CA 1
ATOM 2332 C C . LEU A 1 286 ? 27.828 20.25 4.207 1 93.88 286 LEU A C 1
ATOM 2334 O O . LEU A 1 286 ? 26.641 20.516 3.955 1 93.88 286 LEU A O 1
ATOM 2338 N N . SER A 1 287 ? 28.797 20.297 3.309 1 95.12 287 SER A N 1
ATOM 2339 C CA . SER A 1 287 ? 28.484 20.594 1.917 1 95.12 287 SER A CA 1
ATOM 2340 C C . SER A 1 287 ? 27.812 19.406 1.233 1 95.12 287 SER A C 1
ATOM 2342 O O . SER A 1 287 ? 27.969 18.266 1.681 1 95.12 287 SER A O 1
ATOM 2344 N N . PRO A 1 288 ? 27.078 19.688 0.159 1 95 288 PRO A N 1
ATOM 2345 C CA . PRO A 1 288 ? 26.484 18.578 -0.592 1 95 288 PRO A CA 1
ATOM 2346 C C . PRO A 1 288 ? 27.516 17.547 -1.05 1 95 288 PRO A C 1
ATOM 2348 O O . PRO A 1 288 ? 27.266 16.344 -0.999 1 95 288 PRO A O 1
ATOM 2351 N N . ARG A 1 289 ? 28.625 18.016 -1.46 1 92.56 289 ARG A N 1
ATOM 2352 C CA . ARG A 1 289 ? 29.688 17.125 -1.921 1 92.56 289 ARG A CA 1
ATOM 2353 C C . ARG A 1 289 ? 30.188 16.234 -0.788 1 92.56 289 ARG A C 1
ATOM 2355 O O . ARG A 1 289 ? 30.406 15.039 -0.978 1 92.56 289 ARG A O 1
ATOM 2362 N N . GLU A 1 290 ? 30.422 16.875 0.382 1 92.81 290 GLU A N 1
ATOM 2363 C CA . GLU A 1 290 ? 30.844 16.125 1.557 1 92.81 290 GLU A CA 1
ATOM 2364 C C . GLU A 1 290 ? 29.797 15.102 1.968 1 92.81 290 GLU A C 1
ATOM 2366 O O . GLU A 1 290 ? 30.141 13.969 2.326 1 92.81 290 GLU A O 1
ATOM 2371 N N . PHE A 1 291 ? 28.547 15.555 1.904 1 93.69 291 PHE A N 1
ATOM 2372 C CA . PHE A 1 291 ? 27.453 14.672 2.266 1 93.69 291 PHE A CA 1
ATOM 2373 C C . PHE A 1 291 ? 27.438 13.438 1.37 1 93.69 291 PHE A C 1
ATOM 2375 O O . PHE A 1 291 ? 27.297 12.312 1.856 1 93.69 291 PHE A O 1
ATOM 2382 N N . ARG A 1 292 ? 27.5 13.625 0.099 1 90.69 292 ARG A N 1
ATOM 2383 C CA . ARG A 1 292 ? 27.531 12.523 -0.855 1 90.69 292 ARG A CA 1
ATOM 2384 C C . ARG A 1 292 ? 28.688 11.578 -0.557 1 90.69 292 ARG A C 1
ATOM 2386 O O . ARG A 1 292 ? 28.531 10.359 -0.574 1 90.69 292 ARG A O 1
ATOM 2393 N N . ARG A 1 293 ? 29.844 12.141 -0.259 1 86.81 293 ARG A N 1
ATOM 2394 C CA . ARG A 1 293 ? 31.031 11.352 0.03 1 86.81 293 ARG A CA 1
ATOM 2395 C C . ARG A 1 293 ? 30.828 10.477 1.26 1 86.81 293 ARG A C 1
ATOM 2397 O O . ARG A 1 293 ? 31.141 9.281 1.239 1 86.81 293 ARG A O 1
ATOM 2404 N N . ILE A 1 294 ? 30.312 11.055 2.266 1 83.62 294 ILE A N 1
ATOM 2405 C CA . ILE A 1 294 ? 30.125 10.359 3.535 1 83.62 294 ILE A CA 1
ATOM 2406 C C . ILE A 1 294 ? 29.047 9.281 3.381 1 83.62 294 ILE A C 1
ATOM 2408 O O . ILE A 1 294 ? 29.219 8.164 3.885 1 83.62 294 ILE A O 1
ATOM 2412 N N . THR A 1 295 ? 28 9.664 2.777 1 79.56 295 THR A N 1
ATOM 2413 C CA . THR A 1 295 ? 26.875 8.75 2.689 1 79.56 295 THR A CA 1
ATOM 2414 C C . THR A 1 295 ? 27.172 7.613 1.715 1 79.56 295 THR A C 1
ATOM 2416 O O . THR A 1 295 ? 26.688 6.492 1.895 1 79.56 295 THR A O 1
ATOM 2419 N N . ARG A 1 296 ? 28 8 0.815 1 73.06 296 ARG A N 1
ATOM 2420 C CA . ARG A 1 296 ? 28.375 6.957 -0.132 1 73.06 296 ARG A CA 1
ATOM 2421 C C . ARG A 1 296 ? 29.547 6.129 0.407 1 73.06 296 ARG A C 1
ATOM 2423 O O . ARG A 1 296 ? 29.625 4.926 0.149 1 73.06 296 ARG A O 1
ATOM 2430 N N . ARG A 1 297 ? 30.641 6.926 1.166 1 61.47 297 ARG A N 1
ATOM 2431 C CA . ARG A 1 297 ? 31.719 6.203 1.827 1 61.47 297 ARG A CA 1
ATOM 2432 C C . ARG A 1 297 ? 31.188 5.324 2.951 1 61.47 297 ARG A C 1
ATOM 2434 O O . ARG A 1 297 ? 31.703 4.223 3.186 1 61.47 297 ARG A O 1
ATOM 2441 N N . GLY A 1 298 ? 30.609 6.035 4.062 1 49.75 298 GLY A N 1
ATOM 2442 C CA . GLY A 1 298 ? 30.062 5.219 5.129 1 49.75 298 GLY A CA 1
ATOM 2443 C C . GLY A 1 298 ? 29.375 3.955 4.625 1 49.75 298 GLY A C 1
ATOM 2444 O O . GLY A 1 298 ? 29.359 2.936 5.32 1 49.75 298 GLY A O 1
ATOM 2445 N N . VAL A 1 299 ? 29.031 4.062 3.545 1 46.53 299 VAL A N 1
ATOM 2446 C CA . VAL A 1 299 ? 28.719 2.801 2.881 1 46.53 299 VAL A CA 1
ATOM 2447 C C . VAL A 1 299 ? 30 2.066 2.529 1 46.53 299 VAL A C 1
ATOM 2449 O O . VAL A 1 299 ? 30.047 0.835 2.564 1 46.53 299 VAL A O 1
ATOM 2452 N N . SER A 1 300 ? 31.25 2.74 2.441 1 40.19 300 SER A N 1
ATOM 2453 C CA . SER A 1 300 ? 32.562 2.201 2.107 1 40.19 300 SER A CA 1
ATOM 2454 C C . SER A 1 300 ? 33.344 1.86 3.365 1 40.19 300 SER A C 1
ATOM 2456 O O . SER A 1 300 ? 34.156 0.928 3.363 1 40.19 300 SER A O 1
ATOM 2458 N N . THR A 1 301 ? 33.562 2.691 4.367 1 37.12 301 THR A N 1
ATOM 2459 C CA . THR A 1 301 ? 34.562 2.559 5.438 1 37.12 301 THR A CA 1
ATOM 2460 C C . THR A 1 301 ? 34.188 1.416 6.379 1 37.12 301 THR A C 1
ATOM 2462 O O . THR A 1 301 ? 34.906 1.131 7.336 1 37.12 301 THR A O 1
ATOM 2465 N N . ARG A 1 302 ? 33.125 1.072 6.555 1 34.47 302 ARG A N 1
ATOM 2466 C CA . ARG A 1 302 ? 33.062 0.107 7.648 1 34.47 302 ARG A CA 1
ATOM 2467 C C . ARG A 1 302 ? 33.75 -1.203 7.266 1 34.47 302 ARG A C 1
ATOM 2469 O O . ARG A 1 302 ? 33.625 -2.201 7.98 1 34.47 302 ARG A O 1
ATOM 2476 N N . ALA A 1 303 ? 34.188 -1.355 6.102 1 30.36 303 ALA A N 1
ATOM 2477 C CA . ALA A 1 303 ? 34.844 -2.656 5.984 1 30.36 303 ALA A CA 1
ATOM 2478 C C . ALA A 1 303 ? 36.312 -2.572 6.402 1 30.36 303 ALA A C 1
ATOM 2480 O O . ALA A 1 303 ? 37.125 -1.98 5.695 1 30.36 303 ALA A O 1
ATOM 2481 N N . PRO A 1 304 ? 36.75 -2.033 7.555 1 28.02 304 PRO A N 1
ATOM 2482 C CA . PRO A 1 304 ? 37.969 -2.805 7.773 1 28.02 304 PRO A CA 1
ATOM 2483 C C . PRO A 1 304 ? 37.719 -4.281 8.047 1 28.02 304 PRO A C 1
ATOM 2485 O O . PRO A 1 304 ? 36.625 -4.637 8.523 1 28.02 304 PRO A O 1
ATOM 2488 N N . MET B 1 1 ? -0.273 -8.625 -39.688 1 38.19 1 MET B N 1
ATOM 2489 C CA . MET B 1 1 ? -1.302 -7.934 -38.906 1 38.19 1 MET B CA 1
ATOM 2490 C C . MET B 1 1 ? -0.674 -6.957 -37.938 1 38.19 1 MET B C 1
ATOM 2492 O O . MET B 1 1 ? 0.252 -7.312 -37.188 1 38.19 1 MET B O 1
ATOM 2496 N N . VAL B 1 2 ? -0.843 -5.703 -38.188 1 43.84 2 VAL B N 1
ATOM 2497 C CA . VAL B 1 2 ? -0.219 -4.621 -37.438 1 43.84 2 VAL B CA 1
ATOM 2498 C C . VAL B 1 2 ? -0.549 -4.77 -35.938 1 43.84 2 VAL B C 1
ATOM 2500 O O . VAL B 1 2 ? -1.722 -4.793 -35.562 1 43.84 2 VAL B O 1
ATOM 2503 N N . MET B 1 3 ? 0.333 -5.387 -35.188 1 61.66 3 MET B N 1
ATOM 2504 C CA . MET B 1 3 ? 0.158 -5.543 -33.719 1 61.66 3 MET B CA 1
ATOM 2505 C C . MET B 1 3 ? 0.19 -4.188 -33.031 1 61.66 3 MET B C 1
ATOM 2507 O O . MET B 1 3 ? 1.139 -3.418 -33.188 1 61.66 3 MET B O 1
ATOM 2511 N N . PHE B 1 4 ? -1.017 -3.785 -32.594 1 68.25 4 PHE B N 1
ATOM 2512 C CA . PHE B 1 4 ? -1.123 -2.512 -31.891 1 68.25 4 PHE B CA 1
ATOM 2513 C C . PHE B 1 4 ? -0.421 -2.578 -30.531 1 68.25 4 PHE B C 1
ATOM 2515 O O . PHE B 1 4 ? -0.508 -3.59 -29.828 1 68.25 4 PHE B O 1
ATOM 2522 N N . SER B 1 5 ? 0.595 -1.755 -30.375 1 68.94 5 SER B N 1
ATOM 2523 C CA . SER B 1 5 ? 1.289 -1.653 -29.094 1 68.94 5 SER B CA 1
ATOM 2524 C C . SER B 1 5 ? 0.789 -0.461 -28.281 1 68.94 5 SER B C 1
ATOM 2526 O O . SER B 1 5 ? 0.644 0.641 -28.828 1 68.94 5 SER B O 1
ATOM 2528 N N . VAL B 1 6 ? 0.192 -0.729 -27.203 1 67 6 VAL B N 1
ATOM 2529 C CA . VAL B 1 6 ? -0.211 0.339 -26.297 1 67 6 VAL B CA 1
ATOM 2530 C C . VAL B 1 6 ? 0.805 0.464 -25.156 1 67 6 VAL B C 1
ATOM 2532 O O . VAL B 1 6 ? 1.137 -0.525 -24.5 1 67 6 VAL B O 1
ATOM 2535 N N . SER B 1 7 ? 1.474 1.704 -25.109 1 67.31 7 SER B N 1
ATOM 2536 C CA . SER B 1 7 ? 2.459 1.914 -24.047 1 67.31 7 SER B CA 1
ATOM 2537 C C . SER B 1 7 ? 1.813 2.5 -22.797 1 67.31 7 SER B C 1
ATOM 2539 O O . SER B 1 7 ? 0.756 3.129 -22.875 1 67.31 7 SER B O 1
ATOM 2541 N N . HIS B 1 8 ? 2.395 2.254 -21.641 1 67.44 8 HIS B N 1
ATOM 2542 C CA . HIS B 1 8 ? 1.956 2.818 -20.375 1 67.44 8 HIS B CA 1
ATOM 2543 C C . HIS B 1 8 ? 1.831 4.336 -20.453 1 67.44 8 HIS B C 1
ATOM 2545 O O . HIS B 1 8 ? 0.913 4.922 -19.875 1 67.44 8 HIS B O 1
ATOM 2551 N N . GLY B 1 9 ? 2.766 4.91 -21.062 1 59.84 9 GLY B N 1
ATOM 2552 C CA . GLY B 1 9 ? 2.756 6.359 -21.172 1 59.84 9 GLY B CA 1
ATOM 2553 C C . GLY B 1 9 ? 1.492 6.902 -21.812 1 59.84 9 GLY B C 1
ATOM 2554 O O . GLY B 1 9 ? 1.104 8.047 -21.562 1 59.84 9 GLY B O 1
ATOM 2555 N N . GLU B 1 10 ? 0.805 5.98 -22.453 1 60.91 10 GLU B N 1
ATOM 2556 C CA . GLU B 1 10 ? -0.386 6.414 -23.188 1 60.91 10 GLU B CA 1
ATOM 2557 C C . GLU B 1 10 ? -1.633 6.305 -22.312 1 60.91 10 GLU B C 1
ATOM 2559 O O . GLU B 1 10 ? -2.592 7.059 -22.5 1 60.91 10 GLU B O 1
ATOM 2564 N N . LEU B 1 11 ? -1.506 5.469 -21.359 1 71.38 11 LEU B N 1
ATOM 2565 C CA . LEU B 1 11 ? -2.729 5.172 -20.609 1 71.38 11 LEU B CA 1
ATOM 2566 C C . LEU B 1 11 ? -2.625 5.66 -19.172 1 71.38 11 LEU B C 1
ATOM 2568 O O . LEU B 1 11 ? -3.643 5.93 -18.531 1 71.38 11 LEU B O 1
ATOM 2572 N N . PHE B 1 12 ? -1.354 5.781 -18.672 1 71.19 12 PHE B N 1
ATOM 2573 C CA . PHE B 1 12 ? -1.165 6.156 -17.281 1 71.19 12 PHE B CA 1
ATOM 2574 C C . PHE B 1 12 ? -0.77 7.621 -17.156 1 71.19 12 PHE B C 1
ATOM 2576 O O . PHE B 1 12 ? 0.056 8.109 -17.938 1 71.19 12 PHE B O 1
ATOM 2583 N N . ARG B 1 13 ? -1.47 8.359 -16.469 1 68.75 13 ARG B N 1
ATOM 2584 C CA . ARG B 1 13 ? -1.062 9.727 -16.156 1 68.75 13 ARG B CA 1
ATOM 2585 C C . ARG B 1 13 ? 0.2 9.734 -15.297 1 68.75 13 ARG B C 1
ATOM 2587 O O . ARG B 1 13 ? 0.549 8.719 -14.688 1 68.75 13 ARG B O 1
ATOM 2594 N N . ASN B 1 14 ? 0.87 10.875 -15.352 1 61.94 14 ASN B N 1
ATOM 2595 C CA . ASN B 1 14 ? 2.119 10.984 -14.602 1 61.94 14 ASN B CA 1
ATOM 2596 C C . ASN B 1 14 ? 1.938 10.57 -13.148 1 61.94 14 ASN B C 1
ATOM 2598 O O . ASN B 1 14 ? 1.053 11.078 -12.461 1 61.94 14 ASN B O 1
ATOM 2602 N N . GLY B 1 15 ? 2.701 9.5 -12.773 1 67.88 15 GLY B N 1
ATOM 2603 C CA . GLY B 1 15 ? 2.74 9.055 -11.391 1 67.88 15 GLY B CA 1
ATOM 2604 C C . GLY B 1 15 ? 1.72 7.977 -11.078 1 67.88 15 GLY B C 1
ATOM 2605 O O . GLY B 1 15 ? 1.771 7.352 -10.023 1 67.88 15 GLY B O 1
ATOM 2606 N N . GLU B 1 16 ? 0.843 7.75 -12.102 1 77.69 16 GLU B N 1
ATOM 2607 C CA . GLU B 1 16 ? -0.173 6.73 -11.875 1 77.69 16 GLU B CA 1
ATOM 2608 C C . GLU B 1 16 ? 0.395 5.328 -12.078 1 77.69 16 GLU B C 1
ATOM 2610 O O . GLU B 1 16 ? 1.223 5.113 -12.969 1 77.69 16 GLU B O 1
ATOM 2615 N N . SER B 1 17 ? -0.067 4.477 -11.133 1 82 17 SER B N 1
ATOM 2616 C CA . SER B 1 17 ? 0.431 3.109 -11.242 1 82 17 SER B CA 1
ATOM 2617 C C . SER B 1 17 ? -0.713 2.119 -11.43 1 82 17 SER B C 1
ATOM 2619 O O . SER B 1 17 ? -0.484 0.95 -11.75 1 82 17 SER B O 1
ATOM 2621 N N . ILE B 1 18 ? -1.976 2.527 -11.297 1 82.25 18 ILE B N 1
ATOM 2622 C CA . ILE B 1 18 ? -3.145 1.672 -11.469 1 82.25 18 ILE B CA 1
ATOM 2623 C C . ILE B 1 18 ? -4.195 2.396 -12.305 1 82.25 18 ILE B C 1
ATOM 2625 O O . ILE B 1 18 ? -4.43 3.592 -12.125 1 82.25 18 ILE B O 1
ATOM 2629 N N . ARG B 1 19 ? -4.719 1.714 -13.281 1 78.5 19 ARG B N 1
ATOM 2630 C CA . ARG B 1 19 ? -5.859 2.17 -14.07 1 78.5 19 ARG B CA 1
ATOM 2631 C C . ARG B 1 19 ? -6.891 1.06 -14.234 1 78.5 19 ARG B C 1
ATOM 2633 O O . ARG B 1 19 ? -6.539 -0.121 -14.273 1 78.5 19 ARG B O 1
ATOM 2640 N N . ILE B 1 20 ? -8.094 1.424 -14.164 1 77.5 20 ILE B N 1
ATOM 2641 C CA . ILE B 1 20 ? -9.141 0.42 -14.328 1 77.5 20 ILE B CA 1
ATOM 2642 C C . ILE B 1 20 ? -10.07 0.825 -15.469 1 77.5 20 ILE B C 1
ATOM 2644 O O . ILE B 1 20 ? -10.414 2.002 -15.609 1 77.5 20 ILE B O 1
ATOM 2648 N N . SER B 1 21 ? -10.375 -0.131 -16.312 1 77.06 21 SER B N 1
ATOM 2649 C CA . SER B 1 21 ? -11.297 0.081 -17.422 1 77.06 21 SER B CA 1
ATOM 2650 C C . SER B 1 21 ? -12.383 -0.995 -17.453 1 77.06 21 SER B C 1
ATOM 2652 O O . SER B 1 21 ? -12.109 -2.166 -17.188 1 77.06 21 SER B O 1
ATOM 2654 N N . THR B 1 22 ? -13.57 -0.497 -17.547 1 66.12 22 THR B N 1
ATOM 2655 C CA . THR B 1 22 ? -14.656 -1.421 -17.844 1 66.12 22 THR B CA 1
ATOM 2656 C C . THR B 1 22 ? -14.883 -1.533 -19.344 1 66.12 22 THR B C 1
ATOM 2658 O O . THR B 1 22 ? -15.008 -0.521 -20.031 1 66.12 22 THR B O 1
ATOM 2661 N N . ASN B 1 23 ? -14.805 -2.766 -19.781 1 70.31 23 ASN B N 1
ATOM 2662 C CA . ASN B 1 23 ? -14.945 -2.994 -21.219 1 70.31 23 ASN B CA 1
ATOM 2663 C C . ASN B 1 23 ? -16.172 -3.85 -21.531 1 70.31 23 ASN B C 1
ATOM 2665 O O . ASN B 1 23 ? -16.578 -4.688 -20.719 1 70.31 23 ASN B O 1
ATOM 2669 N N . PHE B 1 24 ? -16.906 -3.381 -22.562 1 63.94 24 PHE B N 1
ATOM 2670 C CA . PHE B 1 24 ? -18.109 -4.074 -23.016 1 63.94 24 PHE B CA 1
ATOM 2671 C C . PHE B 1 24 ? -17.953 -4.555 -24.453 1 63.94 24 PHE B C 1
ATOM 2673 O O . PHE B 1 24 ? -17.375 -3.854 -25.281 1 63.94 24 PHE B O 1
ATOM 2680 N N . LEU B 1 25 ? -18.188 -5.711 -24.703 1 60.69 25 LEU B N 1
ATOM 2681 C CA . LEU B 1 25 ? -18.312 -6.215 -26.062 1 60.69 25 LEU B CA 1
ATOM 2682 C C . LEU B 1 25 ? -19.75 -6.672 -26.344 1 60.69 25 LEU B C 1
ATOM 2684 O O . LEU B 1 25 ? -20.281 -7.523 -25.625 1 60.69 25 LEU B O 1
ATOM 2688 N N . PRO B 1 26 ? -20.391 -6.227 -27.625 1 57.59 26 PRO B N 1
ATOM 2689 C CA . PRO B 1 26 ? -19.828 -5.16 -28.453 1 57.59 26 PRO B CA 1
ATOM 2690 C C . PRO B 1 26 ? -19.672 -3.842 -27.703 1 57.59 26 PRO B C 1
ATOM 2692 O O . PRO B 1 26 ? -20.344 -3.623 -26.688 1 57.59 26 PRO B O 1
ATOM 2695 N N . SER B 1 27 ? -18.5 -3.184 -28.078 1 55.38 27 SER B N 1
ATOM 2696 C CA . SER B 1 27 ? -18.203 -1.92 -27.406 1 55.38 27 SER B CA 1
ATOM 2697 C C . SER B 1 27 ? -19.422 -1.011 -27.375 1 55.38 27 SER B C 1
ATOM 2699 O O . SER B 1 27 ? -20.125 -0.881 -28.375 1 55.38 27 SER B O 1
ATOM 2701 N N . ARG B 1 28 ? -20.266 -0.902 -26.312 1 47.91 28 ARG B N 1
ATOM 2702 C CA . ARG B 1 28 ? -21.406 0.021 -26.266 1 47.91 28 ARG B CA 1
ATOM 2703 C C . ARG B 1 28 ? -20.969 1.443 -26.594 1 47.91 28 ARG B C 1
ATOM 2705 O O . ARG B 1 28 ? -21.797 2.318 -26.828 1 47.91 28 ARG B O 1
ATOM 2712 N N . HIS B 1 29 ? -19.828 1.837 -26.219 1 44.19 29 HIS B N 1
ATOM 2713 C CA . HIS B 1 29 ? -19.484 3.236 -26.453 1 44.19 29 HIS B CA 1
ATOM 2714 C C . HIS B 1 29 ? -18.766 3.42 -27.781 1 44.19 29 HIS B C 1
ATOM 2716 O O . HIS B 1 29 ? -18 2.541 -28.203 1 44.19 29 HIS B O 1
ATOM 2722 N N . ALA B 1 30 ? -19.359 4.152 -28.688 1 37.88 30 ALA B N 1
ATOM 2723 C CA . ALA B 1 30 ? -18.625 4.719 -29.828 1 37.88 30 ALA B CA 1
ATOM 2724 C C . ALA B 1 30 ? -17.172 5 -29.453 1 37.88 30 ALA B C 1
ATOM 2726 O O . ALA B 1 30 ? -16.875 5.34 -28.297 1 37.88 30 ALA B O 1
ATOM 2727 N N . PRO B 1 31 ? -16.125 4.453 -30.297 1 40.28 31 PRO B N 1
ATOM 2728 C CA . PRO B 1 31 ? -14.71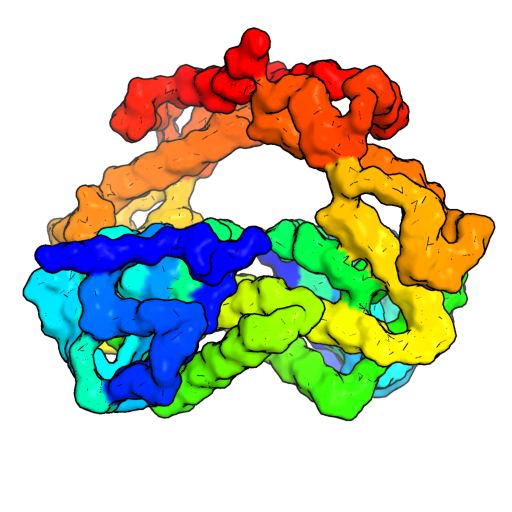9 4.809 -30.062 1 40.28 31 PRO B CA 1
ATOM 2729 C C . PRO B 1 31 ? -14.555 6.254 -29.594 1 40.28 31 PRO B C 1
ATOM 2731 O O . PRO B 1 31 ? -14.086 7.102 -30.359 1 40.28 31 PRO B O 1
ATOM 2734 N N . ASP B 1 32 ? -15.391 6.797 -28.953 1 37.03 32 ASP B N 1
ATOM 2735 C CA . ASP B 1 32 ? -15.07 8.219 -28.938 1 37.03 32 ASP B CA 1
ATOM 2736 C C . ASP B 1 32 ? -13.617 8.445 -28.5 1 37.03 32 ASP B C 1
ATOM 2738 O O . ASP B 1 32 ? -12.93 9.312 -29.062 1 37.03 32 ASP B O 1
ATOM 2742 N N . HIS B 1 33 ? -13.219 8.266 -27.25 1 39.84 33 HIS B N 1
ATOM 2743 C CA . HIS B 1 33 ? -12.008 8.836 -26.688 1 39.84 33 HIS B CA 1
ATOM 2744 C C . HIS B 1 33 ? -10.93 7.773 -26.516 1 39.84 33 HIS B C 1
ATOM 2746 O O . HIS B 1 33 ? -10.055 7.914 -25.656 1 39.84 33 HIS B O 1
ATOM 2752 N N . GLY B 1 34 ? -10.773 6.734 -27.578 1 47.66 34 GLY B N 1
ATOM 2753 C CA . GLY B 1 34 ? -9.617 5.902 -27.891 1 47.66 34 GLY B CA 1
ATOM 2754 C C . GLY B 1 34 ? -9.992 4.496 -28.328 1 47.66 34 GLY B C 1
ATOM 2755 O O . GLY B 1 34 ? -11.172 4.137 -28.328 1 47.66 34 GLY B O 1
ATOM 2756 N N . VAL B 1 35 ? -9.305 3.918 -29.344 1 50.06 35 VAL B N 1
ATOM 2757 C CA . VAL B 1 35 ? -9.43 2.605 -29.984 1 50.06 35 VAL B CA 1
ATOM 2758 C C . VAL B 1 35 ? -9.617 1.536 -28.906 1 50.06 35 VAL B C 1
ATOM 2760 O O . VAL B 1 35 ? -8.812 1.421 -27.984 1 50.06 35 VAL B O 1
ATOM 2763 N N . ASP B 1 36 ? -10.93 1.132 -28.734 1 64.12 36 ASP B N 1
ATOM 2764 C CA . ASP B 1 36 ? -11.18 -0.056 -27.922 1 64.12 36 ASP B CA 1
ATOM 2765 C C . ASP B 1 36 ? -10.398 -1.258 -28.453 1 64.12 36 ASP B C 1
ATOM 2767 O O . ASP B 1 36 ? -10.773 -1.851 -29.453 1 64.12 36 ASP B O 1
ATOM 2771 N N . LEU B 1 37 ? -9.281 -1.464 -27.891 1 66.31 37 LEU B N 1
ATOM 2772 C CA . LEU B 1 37 ? -8.344 -2.488 -28.359 1 66.31 37 LEU B CA 1
ATOM 2773 C C . LEU B 1 37 ? -8.797 -3.873 -27.906 1 66.31 37 LEU B C 1
ATOM 2775 O O . LEU B 1 37 ? -8.164 -4.875 -28.234 1 66.31 37 LEU B O 1
ATOM 2779 N N . THR B 1 38 ? -9.977 -3.891 -27.359 1 74.31 38 THR B N 1
ATOM 2780 C CA . THR B 1 38 ? -10.398 -5.152 -26.766 1 74.31 38 THR B CA 1
ATOM 2781 C C . THR B 1 38 ? -10.523 -6.238 -27.828 1 74.31 38 THR B C 1
ATOM 2783 O O . THR B 1 38 ? -10.227 -7.406 -27.562 1 74.31 38 THR B O 1
ATOM 2786 N N . TYR B 1 39 ? -10.797 -5.812 -29.078 1 76.19 39 TYR B N 1
ATOM 2787 C CA . TYR B 1 39 ? -11.109 -6.797 -30.109 1 76.19 39 TYR B CA 1
ATOM 2788 C C . TYR B 1 39 ? -9.984 -6.887 -31.141 1 76.19 39 TYR B C 1
ATOM 2790 O O . TYR B 1 3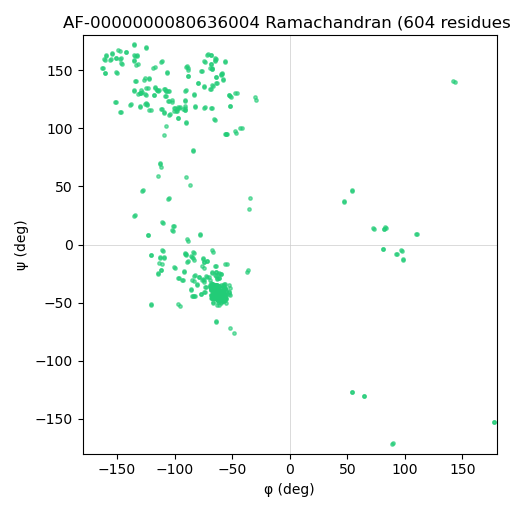9 ? -10.047 -7.707 -32.062 1 76.19 39 TYR B O 1
ATOM 2798 N N . ILE B 1 40 ? -9.109 -6.059 -30.969 1 80.25 40 ILE B N 1
ATOM 2799 C CA . ILE B 1 40 ? -7.977 -6.02 -31.891 1 80.25 40 ILE B CA 1
ATOM 2800 C C . ILE B 1 40 ? -6.727 -6.559 -31.203 1 80.25 40 ILE B C 1
ATOM 2802 O O . ILE B 1 40 ? -6.449 -6.215 -30.047 1 80.25 40 ILE B O 1
ATOM 2806 N N . PRO B 1 41 ? -6.094 -7.445 -31.953 1 85.88 41 PRO B N 1
ATOM 2807 C CA . PRO B 1 41 ? -4.848 -7.922 -31.359 1 85.88 41 PRO B CA 1
ATOM 2808 C C . PRO B 1 41 ? -3.916 -6.781 -30.953 1 85.88 41 PRO B C 1
ATOM 2810 O O . PRO B 1 41 ? -3.695 -5.852 -31.734 1 85.88 41 PRO B O 1
ATOM 2813 N N . HIS B 1 42 ? -3.447 -6.809 -29.703 1 86.44 42 HIS B N 1
ATOM 2814 C CA . HIS B 1 42 ? -2.574 -5.766 -29.172 1 86.44 42 HIS B CA 1
ATOM 2815 C C . HIS B 1 42 ? -1.728 -6.289 -28.016 1 86.44 42 HIS B C 1
ATOM 2817 O O . HIS B 1 42 ? -1.939 -7.406 -27.547 1 86.44 42 HIS B O 1
ATOM 2823 N N . HIS B 1 43 ? -0.654 -5.57 -27.812 1 86.81 43 HIS B N 1
ATOM 2824 C CA . HIS B 1 43 ? 0.143 -5.828 -26.609 1 86.81 43 HIS B CA 1
ATOM 2825 C C . HIS B 1 43 ? 0.482 -4.527 -25.891 1 86.81 43 HIS B C 1
ATOM 2827 O O . HIS B 1 43 ? 0.23 -3.439 -26.406 1 86.81 43 HIS B O 1
ATOM 2833 N N . HIS B 1 44 ? 0.859 -4.594 -24.703 1 86.19 44 HIS B N 1
ATOM 2834 C CA . HIS B 1 44 ? 1.188 -3.457 -23.844 1 86.19 44 HIS B CA 1
ATOM 2835 C C . HIS B 1 44 ? 2.287 -3.814 -22.859 1 86.19 44 HIS B C 1
ATOM 2837 O O . HIS B 1 44 ? 2.65 -4.984 -22.719 1 86.19 44 HIS B O 1
ATOM 2843 N N . ASP B 1 45 ? 2.924 -2.789 -22.156 1 89.12 45 ASP B N 1
ATOM 2844 C CA . ASP B 1 45 ? 4.07 -2.986 -21.266 1 89.12 45 ASP B CA 1
ATOM 2845 C C . ASP B 1 45 ? 3.645 -3 -19.812 1 89.12 45 ASP B C 1
ATOM 2847 O O . ASP B 1 45 ? 4.469 -2.793 -18.906 1 89.12 45 ASP B O 1
ATOM 2851 N N . PHE B 1 46 ? 2.408 -3.164 -19.562 1 89.56 46 PHE B N 1
ATOM 2852 C CA . PHE B 1 46 ? 1.856 -3.244 -18.219 1 89.56 46 PHE B CA 1
ATOM 2853 C C . PHE B 1 46 ? 1.055 -4.527 -18.031 1 89.56 46 PHE B C 1
ATOM 2855 O O . PHE B 1 46 ? 0.844 -5.273 -19 1 89.56 46 PHE B O 1
ATOM 2862 N N . PHE B 1 47 ? 0.67 -4.836 -16.828 1 92.75 47 PHE B N 1
ATOM 2863 C CA . PHE B 1 47 ? -0.135 -6.016 -16.531 1 92.75 47 PHE B CA 1
ATOM 2864 C C . PHE B 1 47 ? -1.621 -5.695 -16.641 1 92.75 47 PHE B C 1
ATOM 2866 O O . PHE B 1 47 ? -2.035 -4.555 -16.438 1 92.75 47 PHE B O 1
ATOM 2873 N N . GLU B 1 48 ? -2.396 -6.723 -16.969 1 93.31 48 GLU B N 1
ATOM 2874 C CA . GLU B 1 48 ? -3.85 -6.637 -16.891 1 93.31 48 GLU B CA 1
ATOM 2875 C C . GLU B 1 48 ? -4.418 -7.766 -16.031 1 93.31 48 GLU B C 1
ATOM 2877 O O . GLU B 1 48 ? -4.09 -8.938 -16.234 1 93.31 48 GLU B O 1
ATOM 2882 N N . LEU B 1 49 ? -5.102 -7.414 -15 1 95.75 49 LEU B N 1
ATOM 2883 C CA . LEU B 1 49 ? -5.98 -8.344 -14.289 1 95.75 49 LEU B CA 1
ATOM 2884 C C . LEU B 1 49 ? -7.395 -8.289 -14.852 1 95.75 49 LEU B C 1
ATOM 2886 O O . LEU B 1 49 ? -8.062 -7.254 -14.766 1 95.75 49 LEU B O 1
ATOM 2890 N N . VAL B 1 50 ? -7.875 -9.391 -15.445 1 94.94 50 VAL B N 1
ATOM 2891 C CA . VAL B 1 50 ? -9.156 -9.43 -16.125 1 94.94 50 VAL B CA 1
ATOM 2892 C C . VAL B 1 50 ? -10.18 -10.18 -15.273 1 94.94 50 VAL B C 1
ATOM 2894 O O . VAL B 1 50 ? -9.883 -11.242 -14.727 1 94.94 50 VAL B O 1
ATOM 2897 N N . VAL B 1 51 ? -11.344 -9.609 -15.117 1 95.62 51 VAL B N 1
ATOM 2898 C CA . VAL B 1 51 ? -12.492 -10.273 -14.508 1 95.62 51 VAL B CA 1
ATOM 2899 C C . VAL B 1 51 ? -13.68 -10.242 -15.469 1 95.62 51 VAL B C 1
ATOM 2901 O O . VAL B 1 51 ? -14.133 -9.164 -15.867 1 95.62 51 VAL B O 1
ATOM 2904 N N . ILE B 1 52 ? -14.18 -11.398 -15.836 1 94.88 52 ILE B N 1
ATOM 2905 C CA . ILE B 1 52 ? -15.367 -11.469 -16.672 1 94.88 52 ILE B CA 1
ATOM 2906 C C . ILE B 1 52 ? -16.625 -11.328 -15.82 1 94.88 52 ILE B C 1
ATOM 2908 O O . ILE B 1 52 ? -16.875 -12.156 -14.945 1 94.88 52 ILE B O 1
ATOM 2912 N N . LEU B 1 53 ? -17.375 -10.32 -16.078 1 93.12 53 LEU B N 1
ATOM 2913 C CA . LEU B 1 53 ? -18.516 -9.992 -15.227 1 93.12 53 LEU B CA 1
ATOM 2914 C C . LEU B 1 53 ? -19.797 -10.562 -15.805 1 93.12 53 LEU B C 1
ATOM 2916 O O . LEU B 1 53 ? -20.766 -10.812 -15.07 1 93.12 53 LEU B O 1
ATOM 2920 N N . ASP B 1 54 ? -19.828 -10.688 -17.125 1 92.88 54 ASP B N 1
ATOM 2921 C CA . ASP B 1 54 ? -21.016 -11.203 -17.797 1 92.88 54 ASP B CA 1
ATOM 2922 C C . ASP B 1 54 ? -20.688 -11.703 -19.188 1 92.88 54 ASP B C 1
ATOM 2924 O O . ASP B 1 54 ? -19.766 -11.195 -19.828 1 92.88 54 ASP B O 1
ATOM 2928 N N . GLY B 1 55 ? -21.469 -12.789 -19.609 1 93.81 55 GLY B N 1
ATOM 2929 C CA . GLY B 1 55 ? -21.344 -13.273 -20.969 1 93.81 55 GLY B CA 1
ATOM 2930 C C . GLY B 1 55 ? -20.266 -14.336 -21.125 1 93.81 55 GLY B C 1
ATOM 2931 O O . GLY B 1 55 ? -19.891 -14.992 -20.156 1 93.81 55 GLY B O 1
ATOM 2932 N N . GLU B 1 56 ? -20.047 -14.641 -22.422 1 94 56 GLU B N 1
ATOM 2933 C CA . GLU B 1 56 ? -19.031 -15.625 -22.797 1 94 56 GLU B CA 1
ATOM 2934 C C . GLU B 1 56 ? -18.375 -15.266 -24.125 1 94 56 GLU B C 1
ATOM 2936 O O . GLU B 1 56 ? -18.906 -14.453 -24.875 1 94 56 GLU B O 1
ATOM 2941 N N . GLY B 1 57 ? -17.188 -15.867 -24.312 1 93.62 57 GLY B N 1
ATOM 2942 C CA . GLY B 1 57 ? -16.438 -15.641 -25.547 1 93.62 57 GLY B CA 1
ATOM 2943 C C . GLY B 1 57 ? -15.102 -16.344 -25.562 1 93.62 57 GLY B C 1
ATOM 2944 O O . GLY B 1 57 ? -14.961 -17.438 -25.016 1 93.62 57 GLY B O 1
ATOM 2945 N N . PHE B 1 58 ? -14.234 -15.672 -26.375 1 93.38 58 PHE B N 1
ATOM 2946 C CA . PHE B 1 58 ? -12.898 -16.25 -26.484 1 93.38 58 PHE B CA 1
ATOM 2947 C C . PHE B 1 58 ? -11.828 -15.188 -26.219 1 93.38 58 PHE B C 1
ATOM 2949 O O . PHE B 1 58 ? -11.953 -14.047 -26.672 1 93.38 58 PHE B O 1
ATOM 2956 N N . HIS B 1 59 ? -10.906 -15.547 -25.406 1 92.88 59 HIS B N 1
ATOM 2957 C CA . HIS B 1 59 ? -9.68 -14.773 -25.25 1 92.88 59 HIS B CA 1
ATOM 2958 C C . HIS B 1 59 ? -8.531 -15.398 -26.031 1 92.88 59 HIS B C 1
ATOM 2960 O O . HIS B 1 59 ? -8.156 -16.547 -25.797 1 92.88 59 HIS B O 1
ATOM 2966 N N . HIS B 1 60 ? -8.094 -14.672 -27 1 92.06 60 HIS B N 1
ATOM 2967 C CA . HIS B 1 60 ? -6.98 -15.125 -27.828 1 92.06 60 HIS B CA 1
ATOM 2968 C C . HIS B 1 60 ? -5.648 -14.633 -27.266 1 92.06 60 HIS B C 1
ATOM 2970 O O . HIS B 1 60 ? -5.434 -13.422 -27.141 1 92.06 60 HIS B O 1
ATOM 2976 N N . ILE B 1 61 ? -4.887 -15.547 -26.953 1 89 61 ILE B N 1
ATOM 2977 C CA . ILE B 1 61 ? -3.551 -15.234 -26.453 1 89 61 ILE B CA 1
ATOM 2978 C C . ILE B 1 61 ? -2.521 -16.094 -27.188 1 89 61 ILE B C 1
ATOM 2980 O O . ILE B 1 61 ? -2.643 -17.328 -27.219 1 89 61 ILE B O 1
ATOM 2984 N N . GLY B 1 62 ? -1.48 -15.422 -27.703 1 76.81 62 GLY B N 1
ATOM 2985 C CA . GLY B 1 62 ? -0.623 -16.172 -28.609 1 76.81 62 GLY B CA 1
ATOM 2986 C C . GLY B 1 62 ? -1.382 -16.828 -29.75 1 76.81 62 GLY B C 1
ATOM 2987 O O . GLY B 1 62 ? -2.137 -16.156 -30.453 1 76.81 62 GLY B O 1
ATOM 2988 N N . GLU B 1 63 ? -1.164 -18.219 -29.906 1 79.12 63 GLU B N 1
ATOM 2989 C CA . GLU B 1 63 ? -1.794 -18.969 -30.984 1 79.12 63 GLU B CA 1
ATOM 2990 C C . GLU B 1 63 ? -3.006 -19.75 -30.484 1 79.12 63 GLU B C 1
ATOM 2992 O O . GLU B 1 63 ? -3.586 -20.547 -31.234 1 79.12 63 GLU B O 1
ATOM 2997 N N . THR B 1 64 ? -3.398 -19.438 -29.312 1 88.38 64 THR B N 1
ATOM 2998 C CA . THR B 1 64 ? -4.445 -20.25 -28.703 1 88.38 64 THR B CA 1
ATOM 2999 C C . THR B 1 64 ? -5.648 -19.391 -28.328 1 88.38 64 THR B C 1
ATOM 3001 O O . THR B 1 64 ? -5.492 -18.234 -27.922 1 88.38 64 THR B O 1
ATOM 3004 N N . ALA B 1 65 ? -6.797 -19.984 -28.516 1 91.5 65 ALA B N 1
ATOM 3005 C CA . ALA B 1 65 ? -8.047 -19.391 -28.062 1 91.5 65 ALA B CA 1
ATOM 3006 C C . ALA B 1 65 ? -8.578 -20.094 -26.812 1 91.5 65 ALA B C 1
ATOM 3008 O O . ALA B 1 65 ? -8.75 -21.312 -26.812 1 91.5 65 ALA B O 1
ATOM 3009 N N . HIS B 1 66 ? -8.781 -19.328 -25.797 1 93.06 66 HIS B N 1
ATOM 3010 C CA . HIS B 1 66 ? -9.352 -19.859 -24.547 1 93.06 66 HIS B CA 1
ATOM 3011 C C . HIS B 1 66 ? -10.781 -19.375 -24.344 1 93.06 66 HIS B C 1
ATOM 3013 O O . HIS B 1 66 ? -11.055 -18.172 -24.453 1 93.06 66 HIS B O 1
ATOM 3019 N N . SER B 1 67 ? -11.656 -20.344 -24.109 1 93.5 67 SER B N 1
ATOM 3020 C CA . SER B 1 67 ? -13 -19.922 -23.75 1 93.5 67 SER B CA 1
ATOM 3021 C C . SER B 1 67 ? -13.008 -19.156 -22.422 1 93.5 67 SER B C 1
ATOM 3023 O O . SER B 1 67 ? -12.273 -19.516 -21.5 1 93.5 67 SER B O 1
ATOM 3025 N N . VAL B 1 68 ? -13.797 -18.094 -22.375 1 93.75 68 VAL B N 1
ATOM 3026 C CA . VAL B 1 68 ? -13.969 -17.344 -21.125 1 93.75 68 VAL B CA 1
ATOM 3027 C C . VAL B 1 68 ? -15.453 -17.234 -20.797 1 93.75 68 VAL B C 1
ATOM 3029 O O . VAL B 1 68 ? -16.297 -17.094 -21.688 1 93.75 68 VAL B O 1
ATOM 3032 N N . PHE B 1 69 ? -15.766 -17.312 -19.5 1 94.62 69 PHE B N 1
ATOM 3033 C CA . PHE B 1 69 ? -17.125 -17.25 -18.984 1 94.62 69 PHE B CA 1
ATOM 3034 C C . PHE B 1 69 ? -17.203 -16.328 -17.781 1 94.62 69 PHE B C 1
ATOM 3036 O O . PHE B 1 69 ? -16.188 -16 -17.172 1 94.62 69 PHE B O 1
ATOM 3043 N N . ARG B 1 70 ? -18.453 -15.938 -17.469 1 94.88 70 ARG B N 1
ATOM 3044 C CA . ARG B 1 70 ? -18.688 -15.156 -16.266 1 94.88 70 ARG B CA 1
ATOM 3045 C C . ARG B 1 70 ? -17.969 -15.773 -15.062 1 94.88 70 ARG B C 1
ATOM 3047 O O . ARG B 1 70 ? -18.047 -16.984 -14.852 1 94.88 70 ARG B O 1
ATOM 3054 N N . GLY B 1 71 ? -17.25 -14.898 -14.367 1 96.25 71 GLY B N 1
ATOM 3055 C CA . GLY B 1 71 ? -16.578 -15.352 -13.164 1 96.25 71 GLY B CA 1
ATOM 3056 C C . GLY B 1 71 ? -15.109 -15.68 -13.383 1 96.25 71 GLY B C 1
ATOM 3057 O O . GLY B 1 71 ? -14.344 -15.797 -12.43 1 96.25 71 GLY B O 1
ATOM 3058 N N . ASP B 1 72 ? -14.68 -15.773 -14.664 1 95.38 72 ASP B N 1
ATOM 3059 C CA . ASP B 1 72 ? -13.273 -16.047 -14.945 1 95.38 72 ASP B CA 1
ATOM 3060 C C . ASP B 1 72 ? -12.391 -14.875 -14.555 1 95.38 72 ASP B C 1
ATOM 3062 O O . ASP B 1 72 ? -12.75 -13.719 -14.773 1 95.38 72 ASP B O 1
ATOM 3066 N N . VAL B 1 73 ? -11.289 -15.195 -13.875 1 96.88 73 VAL B N 1
ATOM 3067 C CA 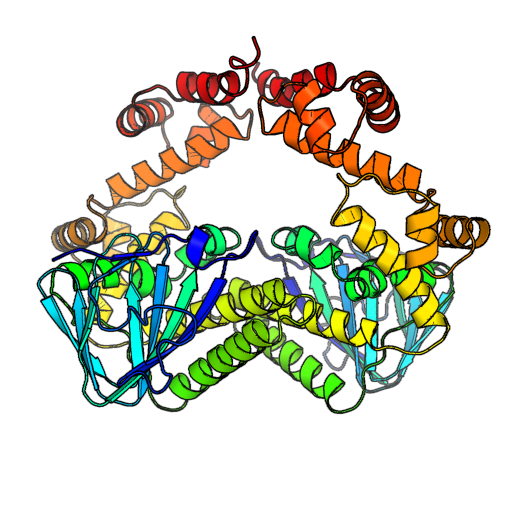. VAL B 1 73 ? -10.266 -14.219 -13.516 1 96.88 73 VAL B CA 1
ATOM 3068 C C . VAL B 1 73 ? -8.898 -14.688 -14.023 1 96.88 73 VAL B C 1
ATOM 3070 O O . VAL B 1 73 ? -8.516 -15.844 -13.82 1 96.88 73 VAL B O 1
ATOM 3073 N N . PHE B 1 74 ? -8.172 -13.844 -14.727 1 94.94 74 PHE B N 1
ATOM 3074 C CA . PHE B 1 74 ? -6.836 -14.211 -15.18 1 94.94 74 PHE B CA 1
ATOM 3075 C C . PHE B 1 74 ? -5.977 -12.969 -15.383 1 94.94 74 PHE B C 1
ATOM 3077 O O . PHE B 1 74 ? -6.484 -11.852 -15.391 1 94.94 74 PHE B O 1
ATOM 3084 N N . ILE B 1 75 ? -4.656 -13.211 -15.484 1 95.25 75 ILE B N 1
ATOM 3085 C CA . ILE B 1 75 ? -3.67 -12.148 -15.641 1 95.25 75 ILE B CA 1
ATOM 3086 C C . ILE B 1 75 ? -3.098 -12.18 -17.047 1 95.25 75 ILE B C 1
ATOM 3088 O O . ILE B 1 75 ? -2.793 -13.25 -17.594 1 95.25 75 ILE B O 1
ATOM 3092 N N . ILE B 1 76 ? -3.008 -11.062 -17.688 1 92.62 76 ILE B N 1
ATOM 3093 C CA . ILE B 1 76 ? -2.283 -10.891 -18.938 1 92.62 76 ILE B CA 1
ATOM 3094 C C . ILE B 1 76 ? -0.957 -10.18 -18.688 1 92.62 76 ILE B C 1
ATOM 3096 O O . ILE B 1 76 ? -0.939 -9.008 -18.297 1 92.62 76 ILE B O 1
ATOM 3100 N N . PRO B 1 77 ? 0.18 -10.852 -18.859 1 91.81 77 PRO B N 1
ATOM 3101 C CA . PRO B 1 77 ? 1.483 -10.227 -18.625 1 91.81 77 PRO B CA 1
ATOM 3102 C C . PRO B 1 77 ? 1.848 -9.203 -19.688 1 91.81 77 PRO B C 1
ATOM 3104 O O . PRO B 1 77 ? 1.219 -9.156 -20.75 1 91.81 77 PRO B O 1
ATOM 3107 N N . PRO B 1 78 ? 2.84 -8.352 -19.344 1 90.12 78 PRO B N 1
ATOM 3108 C CA . PRO B 1 78 ? 3.301 -7.387 -20.344 1 90.12 78 PRO B CA 1
ATOM 3109 C C . PRO B 1 78 ? 3.832 -8.062 -21.609 1 90.12 78 PRO B C 1
ATOM 3111 O O . PRO B 1 78 ? 4.363 -9.172 -21.547 1 90.12 78 PRO B O 1
ATOM 3114 N N . SER B 1 79 ? 3.643 -7.441 -22.688 1 89.81 79 SER B N 1
ATOM 3115 C CA . SER B 1 79 ? 4.234 -7.746 -24 1 89.81 79 SER B CA 1
ATOM 3116 C C . SER B 1 79 ? 3.617 -9 -24.594 1 89.81 79 SER B C 1
ATOM 3118 O O . SER B 1 79 ? 4.168 -9.578 -25.547 1 89.81 79 SER B O 1
ATOM 3120 N N . VAL B 1 80 ? 2.535 -9.484 -24.109 1 90.44 80 VAL B N 1
ATOM 3121 C CA . VAL B 1 80 ? 1.843 -10.641 -24.672 1 90.44 80 VAL B CA 1
ATOM 3122 C C . VAL B 1 80 ? 0.703 -10.172 -25.578 1 90.44 80 VAL B C 1
ATOM 3124 O O . VAL B 1 80 ? -0.24 -9.531 -25.109 1 90.44 80 VAL B O 1
ATOM 3127 N N . PRO B 1 81 ? 0.789 -10.516 -26.844 1 90.75 81 PRO B N 1
ATOM 3128 C CA . PRO B 1 81 ? -0.321 -10.164 -27.734 1 90.75 81 PRO B CA 1
ATOM 3129 C C . PRO B 1 81 ? -1.605 -10.922 -27.406 1 90.75 81 PRO B C 1
ATOM 3131 O O . PRO B 1 81 ? -1.56 -12.109 -27.094 1 90.75 81 PRO B O 1
ATOM 3134 N N . HIS B 1 82 ? -2.729 -10.172 -27.438 1 91.62 82 HIS B N 1
ATOM 3135 C CA . HIS B 1 82 ? -3.996 -10.805 -27.094 1 91.62 82 HIS B CA 1
ATOM 3136 C C . HIS B 1 82 ? -5.18 -9.992 -27.609 1 91.62 82 HIS B C 1
ATOM 3138 O O . HIS B 1 82 ? -5.012 -8.844 -28.031 1 91.62 82 HIS B O 1
ATOM 3144 N N . HIS B 1 83 ? -6.277 -10.602 -27.734 1 89.44 83 HIS B N 1
ATOM 3145 C CA . HIS B 1 83 ? -7.551 -9.953 -28.016 1 89.44 83 HIS B CA 1
ATOM 3146 C C . HIS B 1 83 ? -8.719 -10.844 -27.625 1 89.44 83 HIS B C 1
ATOM 3148 O O . HIS B 1 83 ? -8.531 -12.031 -27.328 1 89.44 83 HIS B O 1
ATOM 3154 N N . PHE B 1 84 ? -9.875 -10.195 -27.5 1 90.44 84 PHE B N 1
ATOM 3155 C CA . PHE B 1 84 ? -11.094 -10.93 -27.203 1 90.44 84 PHE B CA 1
ATOM 3156 C C . PHE B 1 84 ? -11.992 -11.008 -28.422 1 90.44 84 PHE B C 1
ATOM 3158 O O . PHE B 1 84 ? -11.945 -10.141 -29.297 1 90.44 84 PHE B O 1
ATOM 3165 N N . GLN B 1 85 ? -12.711 -12.055 -28.531 1 90.38 85 GLN B N 1
ATOM 3166 C CA . GLN B 1 85 ? -13.781 -12.258 -29.516 1 90.38 85 GLN B CA 1
ATOM 3167 C C . GLN B 1 85 ? -15.062 -12.742 -28.844 1 90.38 85 GLN B C 1
ATOM 3169 O O . GLN B 1 85 ? -15.047 -13.75 -28.141 1 90.38 85 GLN B O 1
ATOM 3174 N N . ALA B 1 86 ? -16.141 -11.906 -29 1 90.5 86 ALA B N 1
ATOM 3175 C CA . ALA B 1 86 ? -17.406 -12.312 -28.375 1 90.5 86 ALA B CA 1
ATOM 3176 C C . ALA B 1 86 ? -18.578 -11.531 -28.969 1 90.5 86 ALA B C 1
ATOM 3178 O O . ALA B 1 86 ? -18.391 -10.445 -29.531 1 90.5 86 ALA B O 1
ATOM 3179 N N . SER B 1 87 ? -19.766 -12.195 -28.938 1 87.25 87 SER B N 1
ATOM 3180 C CA . SER B 1 87 ? -21 -11.492 -29.297 1 87.25 87 SER B CA 1
ATOM 3181 C C . SER B 1 87 ? -21.516 -10.656 -28.125 1 87.25 87 SER B C 1
ATOM 3183 O O . SER B 1 87 ? -22.062 -9.578 -28.328 1 87.25 87 SER B O 1
ATOM 3185 N N . HIS B 1 88 ? -21.312 -11.172 -26.906 1 89.81 88 HIS B N 1
ATOM 3186 C CA . HIS B 1 88 ? -21.688 -10.477 -25.672 1 89.81 88 HIS B CA 1
ATOM 3187 C C . HIS B 1 88 ? -20.719 -10.797 -24.547 1 89.81 88 HIS B C 1
ATOM 3189 O O . HIS B 1 88 ? -20.609 -11.945 -24.109 1 89.81 88 HIS B O 1
ATOM 3195 N N . LEU B 1 89 ? -20 -9.797 -24.125 1 91.12 89 LEU B N 1
ATOM 3196 C CA . LEU B 1 89 ? -19.016 -9.953 -23.062 1 91.12 89 LEU B CA 1
ATOM 3197 C C . LEU B 1 89 ? -18.844 -8.648 -22.281 1 91.12 89 LEU B C 1
ATOM 3199 O O . LEU B 1 89 ? -18.672 -7.586 -22.891 1 91.12 89 LEU B O 1
ATOM 3203 N N . ARG B 1 90 ? -19.062 -8.734 -20.984 1 91.56 90 ARG B N 1
ATOM 3204 C CA . ARG B 1 90 ? -18.734 -7.629 -20.094 1 91.56 90 ARG B CA 1
ATOM 3205 C C . ARG B 1 90 ? -17.562 -7.996 -19.172 1 91.56 90 ARG B C 1
ATOM 3207 O O . ARG B 1 90 ? -17.625 -8.984 -18.453 1 91.56 90 ARG B O 1
ATOM 3214 N N . LEU B 1 91 ? -16.5 -7.273 -19.328 1 92.62 91 LEU B N 1
ATOM 3215 C CA . LEU B 1 91 ? -15.336 -7.562 -18.5 1 92.62 91 LEU B CA 1
ATOM 3216 C C . LEU B 1 91 ? -14.734 -6.277 -17.953 1 92.62 91 LEU B C 1
ATOM 3218 O O . LEU B 1 91 ? -15.055 -5.184 -18.406 1 92.62 91 LEU B O 1
ATOM 3222 N N . VAL B 1 92 ? -13.992 -6.395 -16.891 1 92.56 92 VAL B N 1
ATOM 3223 C CA . VAL B 1 92 ? -13.188 -5.309 -16.328 1 92.56 92 VAL B CA 1
ATOM 3224 C C . VAL B 1 92 ? -11.711 -5.668 -16.422 1 92.56 92 VAL B C 1
ATOM 3226 O O . VAL B 1 92 ? -11.328 -6.816 -16.188 1 92.56 92 VAL B O 1
ATOM 3229 N N . ASN B 1 93 ? -10.914 -4.719 -16.891 1 91.44 93 ASN B N 1
ATOM 3230 C CA . ASN B 1 93 ? -9.461 -4.809 -16.891 1 91.44 93 ASN B CA 1
ATOM 3231 C C . ASN B 1 93 ? -8.844 -3.854 -15.867 1 91.44 93 ASN B C 1
ATOM 3233 O O . ASN B 1 93 ? -9.008 -2.637 -15.977 1 91.44 93 ASN B O 1
ATOM 3237 N N . VAL B 1 94 ? -8.25 -4.426 -14.875 1 93.44 94 VAL B N 1
ATOM 3238 C CA . VAL B 1 94 ? -7.41 -3.607 -14.008 1 93.44 94 VAL B CA 1
ATOM 3239 C C . VAL B 1 94 ? -5.98 -3.592 -14.547 1 93.44 94 VAL B C 1
ATOM 3241 O O . VAL B 1 94 ? -5.258 -4.586 -14.43 1 93.44 94 VAL B O 1
ATOM 3244 N N . MET B 1 95 ? -5.602 -2.492 -15.133 1 92.56 95 MET B N 1
ATOM 3245 C CA . MET B 1 95 ? -4.266 -2.316 -15.688 1 92.56 95 MET B CA 1
ATOM 3246 C C . MET B 1 95 ? -3.318 -1.714 -14.656 1 92.56 95 MET B C 1
ATOM 3248 O O . MET B 1 95 ? -3.684 -0.774 -13.945 1 92.56 95 MET B O 1
ATOM 3252 N N . PHE B 1 96 ? -2.125 -2.281 -14.492 1 91.38 96 PHE B N 1
ATOM 3253 C CA . PHE B 1 96 ? -1.209 -1.757 -13.484 1 91.38 96 PHE B CA 1
ATOM 3254 C C . PHE B 1 96 ? 0.24 -1.984 -13.898 1 91.38 96 PHE B C 1
ATOM 3256 O O . PHE B 1 96 ? 0.548 -2.959 -14.586 1 91.38 96 PHE B O 1
ATOM 3263 N N . ARG B 1 97 ? 1.062 -1.07 -13.492 1 90.12 97 ARG B N 1
ATOM 3264 C CA . ARG B 1 97 ? 2.504 -1.236 -13.633 1 90.12 97 ARG B CA 1
ATOM 3265 C C . ARG B 1 97 ? 3.053 -2.201 -12.586 1 90.12 97 ARG B C 1
ATOM 3267 O O . ARG B 1 97 ? 2.557 -2.25 -11.461 1 90.12 97 ARG B O 1
ATOM 3274 N N . GLY B 1 98 ? 4.129 -2.912 -12.961 1 88.19 98 GLY B N 1
ATOM 3275 C CA . GLY B 1 98 ? 4.688 -3.91 -12.062 1 88.19 98 GLY B CA 1
ATOM 3276 C C . GLY B 1 98 ? 5.137 -3.332 -10.734 1 88.19 98 GLY B C 1
ATOM 3277 O O . GLY B 1 98 ? 5.086 -4.012 -9.711 1 88.19 98 GLY B O 1
ATOM 3278 N N . ASN B 1 99 ? 5.461 -2.072 -10.719 1 87.25 99 ASN B N 1
ATOM 3279 C CA . ASN B 1 99 ? 6.02 -1.453 -9.516 1 87.25 99 ASN B CA 1
ATOM 3280 C C . ASN B 1 99 ? 4.941 -1.203 -8.461 1 87.25 99 ASN B C 1
ATOM 3282 O O . ASN B 1 99 ? 5.258 -0.92 -7.305 1 87.25 99 ASN B O 1
ATOM 3286 N N . VAL B 1 100 ? 3.691 -1.331 -8.852 1 90.88 100 VAL B N 1
ATOM 3287 C CA . VAL B 1 100 ? 2.613 -1.134 -7.887 1 90.88 100 VAL B CA 1
ATOM 3288 C C . VAL B 1 100 ? 2.686 -2.205 -6.801 1 90.88 100 VAL B C 1
ATOM 3290 O O . VAL B 1 100 ? 2.236 -1.987 -5.672 1 90.88 100 VAL B O 1
ATOM 3293 N N . LEU B 1 101 ? 3.309 -3.346 -7.129 1 93.12 101 LEU B N 1
ATOM 3294 C CA . LEU B 1 101 ? 3.34 -4.477 -6.211 1 93.12 101 LEU B CA 1
ATOM 3295 C C . LEU B 1 101 ? 4.492 -4.344 -5.219 1 93.12 101 LEU B C 1
ATOM 3297 O O . LEU B 1 101 ? 4.535 -5.055 -4.215 1 93.12 101 LEU B O 1
ATOM 3301 N N . GLU B 1 102 ? 5.359 -3.438 -5.438 1 89.62 102 GLU B N 1
ATOM 3302 C CA . GLU B 1 102 ? 6.641 -3.355 -4.746 1 89.62 102 GLU B CA 1
ATOM 3303 C C . GLU B 1 102 ? 6.449 -3.219 -3.238 1 89.62 102 GLU B C 1
ATOM 3305 O O . GLU B 1 102 ? 7.125 -3.895 -2.459 1 89.62 102 GLU B O 1
ATOM 3310 N N . PRO B 1 103 ? 5.488 -2.406 -2.828 1 90.56 103 PRO B N 1
ATOM 3311 C CA . PRO B 1 103 ? 5.383 -2.178 -1.386 1 90.56 103 PRO B CA 1
ATOM 3312 C C . PRO B 1 103 ? 5.086 -3.457 -0.605 1 90.56 103 PRO B C 1
ATOM 3314 O O . PRO B 1 103 ? 5.449 -3.564 0.568 1 90.56 103 PRO B O 1
ATOM 3317 N N . TYR B 1 104 ? 4.484 -4.426 -1.256 1 92.38 104 TYR B N 1
ATOM 3318 C CA . TYR B 1 104 ? 4.098 -5.641 -0.542 1 92.38 104 TYR B CA 1
ATOM 3319 C C . TYR B 1 104 ? 4.469 -6.883 -1.34 1 92.38 104 TYR B C 1
ATOM 3321 O O . TYR B 1 104 ? 3.809 -7.918 -1.23 1 92.38 104 TYR B O 1
ATOM 3329 N N . GLU B 1 105 ? 5.449 -6.715 -2.182 1 88.81 105 GLU B N 1
ATOM 3330 C CA . GLU B 1 105 ? 5.859 -7.82 -3.047 1 88.81 105 GLU B CA 1
ATOM 3331 C C . GLU B 1 105 ? 6.289 -9.031 -2.229 1 88.81 105 GLU B C 1
ATOM 3333 O O . GLU B 1 105 ? 5.926 -10.164 -2.549 1 88.81 105 GLU B O 1
ATOM 3338 N N . HIS B 1 106 ? 7.051 -8.734 -1.157 1 84.69 106 HIS B N 1
ATOM 3339 C CA . HIS B 1 106 ? 7.539 -9.812 -0.303 1 84.69 106 HIS B CA 1
ATOM 3340 C C . HIS B 1 106 ? 6.383 -10.602 0.303 1 84.69 106 HIS B C 1
ATOM 3342 O O . HIS B 1 106 ? 6.395 -11.836 0.289 1 84.69 106 HIS B O 1
ATOM 3348 N N . GLU B 1 107 ? 5.406 -9.93 0.855 1 90.06 107 GLU B N 1
ATOM 3349 C CA . GLU B 1 107 ? 4.25 -10.578 1.47 1 90.06 107 GLU B CA 1
ATOM 3350 C C . GLU B 1 107 ? 3.402 -11.297 0.426 1 90.06 107 GLU B C 1
ATOM 3352 O O . GLU B 1 107 ? 2.92 -12.406 0.67 1 90.06 107 GLU B O 1
ATOM 3357 N N . LEU B 1 108 ? 3.232 -10.672 -0.766 1 93.5 108 LEU B N 1
ATOM 3358 C CA . LEU B 1 108 ? 2.443 -11.266 -1.838 1 93.5 108 LEU B CA 1
ATOM 3359 C C . LEU B 1 108 ? 3.051 -12.594 -2.287 1 93.5 108 LEU B C 1
ATOM 3361 O O . LEU B 1 108 ? 2.332 -13.57 -2.494 1 93.5 108 LEU B O 1
ATOM 3365 N N . ARG B 1 109 ? 4.312 -12.641 -2.346 1 87.94 109 ARG B N 1
ATOM 3366 C CA . ARG B 1 109 ? 5.012 -13.828 -2.834 1 87.94 109 ARG B CA 1
ATOM 3367 C C . ARG B 1 109 ? 4.926 -14.969 -1.823 1 87.94 109 ARG B C 1
ATOM 3369 O O . ARG B 1 109 ? 5.223 -16.109 -2.15 1 87.94 109 ARG B O 1
ATOM 3376 N N . GLN B 1 110 ? 4.527 -14.633 -0.643 1 89.19 110 GLN B N 1
ATOM 3377 C CA . GLN B 1 110 ? 4.344 -15.672 0.371 1 89.19 110 GLN B CA 1
ATOM 3378 C C . GLN B 1 110 ? 2.975 -16.328 0.237 1 89.19 110 GLN B C 1
ATOM 3380 O O . GLN B 1 110 ? 2.691 -17.328 0.908 1 89.19 110 GLN B O 1
ATOM 3385 N N . LEU B 1 111 ? 2.139 -15.828 -0.625 1 93.5 111 LEU B N 1
ATOM 3386 C CA . LEU B 1 111 ? 0.809 -16.375 -0.865 1 93.5 111 LEU B CA 1
ATOM 3387 C C . LEU B 1 111 ? 0.812 -17.297 -2.078 1 93.5 111 LEU B C 1
ATOM 3389 O O . LEU B 1 111 ? 0.845 -16.844 -3.219 1 93.5 111 LEU B O 1
ATOM 3393 N N . PRO B 1 112 ? 0.677 -18.625 -1.822 1 94 112 PRO B N 1
ATOM 3394 C CA . PRO B 1 112 ? 0.703 -19.547 -2.963 1 94 112 PRO B CA 1
ATOM 3395 C C . PRO B 1 112 ? -0.362 -19.219 -4.008 1 94 112 PRO B C 1
ATOM 3397 O O . PRO B 1 112 ? -0.125 -19.375 -5.207 1 94 112 PRO B O 1
ATOM 3400 N N . GLY B 1 113 ? -1.507 -18.734 -3.512 1 95.31 113 GLY B N 1
ATOM 3401 C CA . GLY B 1 113 ? -2.559 -18.375 -4.449 1 95.31 113 GLY B CA 1
ATOM 3402 C C . GLY B 1 113 ? -2.176 -17.219 -5.363 1 95.31 113 GLY B C 1
ATOM 3403 O O . GLY B 1 113 ? -2.578 -17.188 -6.527 1 95.31 113 GLY B O 1
ATOM 3404 N N . PHE B 1 114 ? -1.433 -16.297 -4.852 1 95.75 114 PHE B N 1
ATOM 3405 C CA . PHE B 1 114 ? -0.94 -15.188 -5.668 1 95.75 114 PHE B CA 1
ATOM 3406 C C . PHE B 1 114 ? 0.04 -15.688 -6.723 1 95.75 114 PHE B C 1
ATOM 3408 O O . PHE B 1 114 ? -0.069 -15.336 -7.898 1 95.75 114 PHE B O 1
ATOM 3415 N N . THR B 1 115 ? 1.011 -16.469 -6.266 1 93.25 115 THR B N 1
ATOM 3416 C CA . THR B 1 115 ? 1.997 -17.031 -7.184 1 93.25 115 THR B CA 1
ATOM 3417 C C . THR B 1 115 ? 1.317 -17.859 -8.266 1 93.25 115 THR B C 1
ATOM 3419 O O . THR B 1 115 ? 1.7 -17.797 -9.438 1 93.25 115 THR B O 1
ATOM 3422 N N . ALA B 1 116 ? 0.349 -18.594 -7.875 1 93.5 116 ALA B N 1
ATOM 3423 C CA . ALA B 1 116 ? -0.4 -19.406 -8.828 1 93.5 116 ALA B CA 1
ATOM 3424 C C . ALA B 1 116 ? -1.084 -18.547 -9.875 1 93.5 116 ALA B C 1
ATOM 3426 O O . ALA B 1 116 ? -0.886 -18.734 -11.078 1 93.5 116 ALA B O 1
ATOM 3427 N N . LEU B 1 117 ? -1.844 -17.547 -9.445 1 93.75 117 LEU B N 1
ATOM 3428 C CA . LEU B 1 117 ? -2.678 -16.734 -10.32 1 93.75 117 LEU B CA 1
ATOM 3429 C C . LEU B 1 117 ? -1.823 -15.781 -11.156 1 93.75 117 LEU B C 1
ATOM 3431 O O . LEU B 1 117 ? -2.115 -15.555 -12.336 1 93.75 117 LEU B O 1
ATOM 3435 N N . PHE B 1 118 ? -0.757 -15.242 -10.609 1 91.06 118 PHE B N 1
ATOM 3436 C CA . PHE B 1 118 ? -0.055 -14.133 -11.234 1 91.06 118 PHE B CA 1
ATOM 3437 C C . PHE B 1 118 ? 1.191 -14.617 -11.961 1 91.06 118 PHE B C 1
ATOM 3439 O O . PHE B 1 118 ? 1.742 -13.906 -12.805 1 91.06 118 PHE B O 1
ATOM 3446 N N . THR B 1 119 ? 1.645 -15.773 -11.617 1 87.38 119 THR B N 1
ATOM 3447 C CA . THR B 1 119 ? 2.906 -16.219 -12.203 1 87.38 119 THR B CA 1
ATOM 3448 C C . THR B 1 119 ? 2.717 -17.516 -12.977 1 87.38 119 THR B C 1
ATOM 3450 O O . THR B 1 119 ? 3.045 -17.594 -14.164 1 87.38 119 THR B O 1
ATOM 3453 N N . LEU B 1 120 ? 2.143 -18.5 -12.414 1 90.12 120 LEU B N 1
ATOM 3454 C CA . LEU B 1 120 ? 2.131 -19.828 -13.008 1 90.12 120 LEU B CA 1
ATOM 3455 C C . LEU B 1 120 ? 1.012 -19.953 -14.039 1 90.12 120 LEU B C 1
ATOM 3457 O O . LEU B 1 120 ? 1.229 -20.469 -15.141 1 90.12 120 LEU B O 1
ATOM 3461 N N . GLU B 1 121 ? -0.16 -19.484 -13.727 1 91 121 GLU B N 1
ATOM 3462 C CA . GLU B 1 121 ? -1.302 -19.625 -14.625 1 91 121 GLU B CA 1
ATOM 3463 C C . GLU B 1 121 ? -1.058 -18.891 -15.945 1 91 121 GLU B C 1
ATOM 3465 O O . GLU B 1 121 ? -1.364 -19.406 -17.016 1 91 121 GLU B O 1
ATOM 3470 N N . PRO B 1 122 ? -0.561 -17.641 -15.883 1 89.56 122 PRO B N 1
ATOM 3471 C CA . PRO B 1 122 ? -0.29 -16.969 -17.156 1 89.56 122 PRO B CA 1
ATOM 3472 C C . PRO B 1 122 ? 0.659 -17.766 -18.047 1 89.56 122 PRO B C 1
ATOM 3474 O O . PRO B 1 122 ? 0.478 -17.781 -19.266 1 89.56 122 PRO B O 1
ATOM 3477 N N . ARG B 1 123 ? 1.576 -18.375 -17.484 1 85.94 123 ARG B N 1
ATOM 3478 C CA . ARG B 1 123 ? 2.504 -19.203 -18.25 1 85.94 123 ARG B CA 1
ATOM 3479 C C . ARG B 1 123 ? 1.793 -20.406 -18.859 1 85.94 123 ARG B C 1
ATOM 3481 O O . ARG B 1 123 ? 2.025 -20.75 -20.031 1 85.94 123 ARG B O 1
ATOM 3488 N N . GLU B 1 124 ? 0.988 -21.062 -18.062 1 86.56 124 GLU B N 1
ATOM 3489 C CA . GLU B 1 124 ? 0.231 -22.219 -18.547 1 86.56 124 GLU B CA 1
ATOM 3490 C C . GLU B 1 124 ? -0.693 -21.812 -19.688 1 86.56 124 GLU B C 1
ATOM 3492 O O . GLU B 1 124 ? -0.834 -22.562 -20.672 1 86.56 124 GLU B O 1
ATOM 3497 N N . ARG B 1 125 ? -1.31 -20.719 -19.578 1 87.62 125 ARG B N 1
ATOM 3498 C CA . ARG B 1 125 ? -2.229 -20.234 -20.609 1 87.62 125 ARG B CA 1
ATOM 3499 C C . ARG B 1 125 ? -1.491 -19.938 -21.906 1 87.62 125 ARG B C 1
ATOM 3501 O O . ARG B 1 125 ? -1.997 -20.234 -23 1 87.62 125 ARG B O 1
ATOM 3508 N N . LEU B 1 126 ? -0.39 -19.375 -21.781 1 86 126 LEU B N 1
ATOM 3509 C CA . LEU B 1 126 ? 0.422 -19.078 -22.953 1 86 126 LEU B CA 1
ATOM 3510 C C . LEU B 1 126 ? 0.839 -20.359 -23.672 1 86 126 LEU B C 1
ATOM 3512 O O . LEU B 1 126 ? 0.994 -20.375 -24.891 1 86 126 LEU B O 1
ATOM 3516 N N . GLU B 1 127 ? 0.95 -21.422 -22.859 1 84.31 127 GLU B N 1
ATOM 3517 C CA . GLU B 1 127 ? 1.347 -22.703 -23.438 1 84.31 127 GLU B CA 1
ATOM 3518 C C . GLU B 1 127 ? 0.133 -23.5 -23.906 1 84.31 127 GLU B C 1
ATOM 3520 O O . GLU B 1 127 ? 0.264 -24.641 -24.344 1 84.31 127 GLU B O 1
ATOM 3525 N N . GLY B 1 128 ? -0.96 -22.891 -23.797 1 82.38 128 GLY B N 1
ATOM 3526 C CA . GLY B 1 128 ? -2.174 -23.516 -24.297 1 82.38 128 GLY B CA 1
ATOM 3527 C C . GLY B 1 128 ? -2.795 -24.5 -23.328 1 82.38 128 GLY B C 1
ATOM 3528 O O . GLY B 1 128 ? -3.648 -25.297 -23.703 1 82.38 128 GLY B O 1
ATOM 3529 N N . ARG B 1 129 ? -2.301 -24.344 -22.125 1 76.25 129 ARG B N 1
ATOM 3530 C CA . ARG B 1 129 ? -2.811 -25.25 -21.094 1 76.25 129 ARG B CA 1
ATOM 3531 C C . ARG B 1 129 ? -3.695 -24.5 -20.109 1 76.25 129 ARG B C 1
ATOM 3533 O O . ARG B 1 129 ? -3.393 -23.359 -19.734 1 76.25 129 ARG B O 1
ATOM 3540 N N . ARG B 1 130 ? -5.055 -24.453 -20.266 1 64.25 130 ARG B N 1
ATOM 3541 C CA . ARG B 1 130 ? -5.891 -23.641 -19.391 1 64.25 130 ARG B CA 1
ATOM 3542 C C . ARG B 1 130 ? -6.777 -24.516 -18.5 1 64.25 130 ARG B C 1
ATOM 3544 O O . ARG B 1 130 ? -8.008 -24.5 -18.641 1 64.25 130 ARG B O 1
ATOM 3551 N N . LYS B 1 131 ? -6.215 -25.297 -17.562 1 64.5 131 LYS B N 1
ATOM 3552 C CA . LYS B 1 131 ? -7.156 -26.109 -16.797 1 64.5 131 LYS B CA 1
ATOM 3553 C C . LYS B 1 131 ? -7.195 -25.672 -15.328 1 64.5 131 LYS B C 1
ATOM 3555 O O . LYS B 1 131 ? -8.211 -25.844 -14.656 1 64.5 131 LYS B O 1
ATOM 3560 N N . GLY B 1 132 ? -6.273 -24.953 -14.875 1 63.97 132 GLY B N 1
ATOM 3561 C CA . GLY B 1 132 ? -6.23 -24.516 -13.492 1 63.97 132 GLY B CA 1
ATOM 3562 C C . GLY B 1 132 ? -6.414 -23.016 -13.344 1 63.97 132 GLY B C 1
ATOM 3563 O O . GLY B 1 132 ? -5.523 -22.328 -12.844 1 63.97 132 GLY B O 1
ATOM 3564 N N . HIS B 1 133 ? -7.77 -22.578 -13.664 1 81 133 HIS B N 1
ATOM 3565 C CA . HIS B 1 133 ? -7.945 -21.125 -13.633 1 81 133 HIS B CA 1
ATOM 3566 C C . HIS B 1 133 ? -8.945 -20.734 -12.555 1 81 133 HIS B C 1
ATOM 3568 O O . HIS B 1 133 ? -9.773 -21.547 -12.133 1 81 133 HIS B O 1
ATOM 3574 N N . LEU B 1 134 ? -8.836 -19.594 -12.047 1 93.06 134 LEU B N 1
ATOM 3575 C CA . LEU B 1 134 ? -9.711 -19.047 -11.016 1 93.06 134 LEU B CA 1
ATOM 3576 C C . LEU B 1 134 ? -11.07 -18.672 -11.594 1 93.06 134 LEU B C 1
ATOM 3578 O O . LEU B 1 134 ? -11.148 -17.875 -12.539 1 93.06 134 LEU B O 1
ATOM 3582 N N . LYS B 1 135 ? -12.102 -19.328 -11.086 1 93.5 135 LYS B N 1
ATOM 3583 C CA . LYS B 1 135 ? -13.484 -19.016 -11.43 1 93.5 135 LYS B CA 1
ATOM 3584 C C . LYS B 1 135 ? -14.297 -18.656 -10.188 1 93.5 135 LYS B C 1
ATOM 3586 O O . LYS B 1 135 ? -14.445 -19.469 -9.273 1 93.5 135 LYS B O 1
ATOM 3591 N N . LEU B 1 136 ? -14.727 -17.453 -10.156 1 95.75 136 LEU B N 1
ATOM 3592 C CA . LEU B 1 136 ? -15.516 -16.953 -9.031 1 95.75 136 LEU B CA 1
ATOM 3593 C C . LEU B 1 136 ? -17 -17.219 -9.25 1 95.75 136 LEU B C 1
ATOM 3595 O O . LEU B 1 136 ? -17.469 -17.219 -10.391 1 95.75 136 LEU B O 1
ATOM 3599 N N . SER B 1 137 ? -17.719 -17.5 -8.195 1 90.75 137 SER B N 1
ATOM 3600 C CA . SER B 1 137 ? -19.172 -17.641 -8.25 1 90.75 137 SER B CA 1
ATOM 3601 C C . SER B 1 137 ? -19.828 -17.156 -6.965 1 90.75 137 SER B C 1
ATOM 3603 O O . SER B 1 137 ? -19.141 -16.906 -5.973 1 90.75 137 SER B O 1
ATOM 3605 N N . GLY B 1 138 ? -21.094 -16.781 -7.109 1 91.94 138 GLY B N 1
ATOM 3606 C CA . GLY B 1 138 ? -21.891 -16.453 -5.941 1 91.94 138 GLY B CA 1
ATOM 3607 C C . GLY B 1 138 ? -21.391 -15.234 -5.188 1 91.94 138 GLY B C 1
ATOM 3608 O O . GLY B 1 138 ? -21.141 -14.188 -5.785 1 91.94 138 GLY B O 1
ATOM 3609 N N . SER B 1 139 ? -21.266 -15.453 -3.854 1 92.38 139 SER B N 1
ATOM 3610 C CA . SER B 1 139 ? -20.938 -14.359 -2.949 1 92.38 139 SER B CA 1
ATOM 3611 C C . SER B 1 139 ? -19.516 -13.852 -3.186 1 92.38 139 SER B C 1
ATOM 3613 O O . SER B 1 139 ? -19.234 -12.672 -2.977 1 92.38 139 SER B O 1
ATOM 3615 N N . ARG B 1 140 ? -18.719 -14.688 -3.717 1 94 140 ARG B N 1
ATOM 3616 C CA . ARG B 1 140 ? -17.328 -14.266 -3.943 1 94 140 ARG B CA 1
ATOM 3617 C C . ARG B 1 140 ? -17.219 -13.359 -5.164 1 94 140 ARG B C 1
ATOM 3619 O O . ARG B 1 140 ? -16.484 -12.375 -5.148 1 94 140 ARG B O 1
ATOM 3626 N N . LEU B 1 141 ? -17.938 -13.75 -6.219 1 96.19 141 LEU B N 1
ATOM 3627 C CA . LEU B 1 141 ? -17.984 -12.867 -7.379 1 96.19 141 LEU B CA 1
ATOM 3628 C C . LEU B 1 141 ? -18.562 -11.508 -7.004 1 96.19 141 LEU B C 1
ATOM 3630 O O . LEU B 1 141 ? -18.047 -10.469 -7.434 1 96.19 141 LEU B O 1
ATOM 3634 N N . GLU B 1 142 ? -19.562 -11.516 -6.18 1 95.75 142 GLU B N 1
ATOM 3635 C CA . GLU B 1 142 ? -20.188 -10.273 -5.734 1 95.75 142 GLU B CA 1
ATOM 3636 C C . GLU B 1 142 ? -19.203 -9.414 -4.945 1 95.75 142 GLU B C 1
ATOM 3638 O O . GLU B 1 142 ? -19.172 -8.195 -5.086 1 95.75 142 GLU B O 1
ATOM 3643 N N . GLU B 1 143 ? -18.469 -10.023 -4.09 1 95.25 143 GLU B N 1
ATOM 3644 C CA . GLU B 1 143 ? -17.469 -9.328 -3.295 1 95.25 143 GLU B CA 1
ATOM 3645 C C . GLU B 1 143 ? -16.422 -8.664 -4.188 1 95.25 143 GLU B C 1
ATOM 3647 O O . GLU B 1 143 ? -16.078 -7.504 -3.984 1 95.25 143 GLU B O 1
ATOM 3652 N N . VAL B 1 144 ? -15.938 -9.398 -5.137 1 96.94 144 VAL B N 1
ATOM 3653 C CA . VAL B 1 144 ? -14.945 -8.891 -6.07 1 96.94 144 VAL B CA 1
ATOM 3654 C C . VAL B 1 144 ? -15.539 -7.754 -6.898 1 96.94 144 VAL B C 1
ATOM 3656 O O . VAL B 1 144 ? -14.891 -6.73 -7.117 1 96.94 144 VAL B O 1
ATOM 3659 N N . GLU B 1 145 ? -16.781 -7.906 -7.309 1 95.31 145 GLU B N 1
ATOM 3660 C CA . GLU B 1 145 ? -17.469 -6.863 -8.062 1 95.31 145 GLU B CA 1
ATOM 3661 C C . GLU B 1 145 ? -17.578 -5.574 -7.254 1 95.31 145 GLU B C 1
ATOM 3663 O O . GLU B 1 145 ? -17.438 -4.48 -7.801 1 95.31 145 GLU B O 1
ATOM 3668 N N . ARG B 1 146 ? -17.844 -5.707 -5.996 1 95.62 146 ARG B N 1
ATOM 3669 C CA . ARG B 1 146 ? -17.938 -4.535 -5.133 1 95.62 146 ARG B CA 1
ATOM 3670 C C . ARG B 1 146 ? -16.609 -3.787 -5.074 1 95.62 146 ARG B C 1
ATOM 3672 O O . ARG B 1 146 ? -16.578 -2.557 -5.145 1 95.62 146 ARG B O 1
ATOM 3679 N N . LEU B 1 147 ? -15.5 -4.496 -4.922 1 95.88 147 LEU B N 1
ATOM 3680 C CA . LEU B 1 147 ? -14.172 -3.885 -4.906 1 95.88 147 LEU B CA 1
ATOM 3681 C C . LEU B 1 147 ? -13.883 -3.197 -6.234 1 95.88 147 LEU B C 1
ATOM 3683 O O . LEU B 1 147 ? -13.383 -2.07 -6.258 1 95.88 147 LEU B O 1
ATOM 3687 N N . ILE B 1 148 ? -14.234 -3.846 -7.309 1 93.81 148 ILE B N 1
ATOM 3688 C CA . ILE B 1 148 ? -14 -3.33 -8.648 1 93.81 148 ILE B CA 1
ATOM 3689 C C . ILE B 1 148 ? -14.82 -2.061 -8.867 1 93.81 148 ILE B C 1
ATOM 3691 O O . ILE B 1 148 ? -14.32 -1.066 -9.391 1 93.81 148 ILE B O 1
ATOM 3695 N N . HIS B 1 149 ? -16.062 -2.1 -8.477 1 94.19 149 HIS B N 1
ATOM 3696 C CA . HIS B 1 149 ? -16.922 -0.928 -8.625 1 94.19 149 HIS B CA 1
ATOM 3697 C C . HIS B 1 149 ? -16.375 0.256 -7.832 1 94.19 149 HIS B C 1
ATOM 3699 O O . HIS B 1 149 ? -16.422 1.396 -8.297 1 94.19 149 HIS B O 1
ATOM 3705 N N . HIS B 1 150 ? -15.938 -0.023 -6.598 1 95.19 150 HIS B N 1
ATOM 3706 C CA . HIS B 1 150 ? -15.32 1.033 -5.801 1 95.19 150 HIS B CA 1
ATOM 3707 C C . HIS B 1 150 ? -14.078 1.592 -6.492 1 95.19 150 HIS B C 1
ATOM 3709 O O . HIS B 1 150 ? -13.875 2.807 -6.516 1 95.19 150 HIS B O 1
ATOM 3715 N N . LEU B 1 151 ? -13.25 0.74 -7.078 1 93.62 151 LEU B N 1
ATOM 3716 C CA . LEU B 1 151 ? -12.07 1.148 -7.832 1 93.62 151 LEU B CA 1
ATOM 3717 C C . LEU B 1 151 ? -12.461 2.051 -9 1 93.62 151 LEU B C 1
ATOM 3719 O O . LEU B 1 151 ? -11.836 3.092 -9.219 1 93.62 151 LEU B O 1
ATOM 3723 N N . ILE B 1 152 ? -13.5 1.657 -9.719 1 91.75 152 ILE B N 1
ATOM 3724 C CA . ILE B 1 152 ? -13.969 2.422 -10.867 1 91.75 152 ILE B CA 1
ATOM 3725 C C . ILE B 1 152 ? -14.422 3.807 -10.414 1 91.75 152 ILE B C 1
ATOM 3727 O O . ILE B 1 152 ? -14.07 4.816 -11.031 1 91.75 152 ILE B O 1
ATOM 3731 N N . ARG B 1 153 ? -15.133 3.836 -9.359 1 93.06 153 ARG B N 1
ATOM 3732 C CA . ARG B 1 153 ? -15.617 5.109 -8.836 1 93.06 153 ARG B CA 1
ATOM 3733 C C . ARG B 1 153 ? -14.461 6.027 -8.461 1 93.06 153 ARG B C 1
ATOM 3735 O O . ARG B 1 153 ? -14.492 7.227 -8.742 1 93.06 153 ARG B O 1
ATOM 3742 N N . GLU B 1 154 ? -13.453 5.484 -7.785 1 92.31 154 GLU B N 1
ATOM 3743 C CA . GLU B 1 154 ? -12.289 6.277 -7.387 1 92.31 154 GLU B CA 1
ATOM 3744 C C . GLU B 1 154 ? -11.531 6.797 -8.609 1 92.31 154 GLU B C 1
ATOM 3746 O O . GLU B 1 154 ? -11.102 7.953 -8.625 1 92.31 154 GLU B O 1
ATOM 3751 N N . GLU B 1 155 ? -11.383 5.965 -9.57 1 84.94 155 GLU B N 1
ATOM 3752 C CA . GLU B 1 155 ? -10.68 6.355 -10.789 1 84.94 155 GLU B CA 1
ATOM 3753 C C . GLU B 1 155 ? -11.43 7.461 -11.531 1 84.94 155 GLU B C 1
ATOM 3755 O O . GLU B 1 155 ? -10.812 8.383 -12.07 1 84.94 155 GLU B O 1
ATOM 3760 N N . ASN B 1 156 ? -12.742 7.352 -11.57 1 88.25 156 ASN B N 1
ATOM 3761 C CA . ASN B 1 156 ? -13.57 8.305 -12.305 1 88.25 156 ASN B CA 1
ATOM 3762 C C . ASN B 1 156 ? -13.664 9.641 -11.578 1 88.25 156 ASN B C 1
ATOM 3764 O O . ASN B 1 156 ? -13.609 10.695 -12.211 1 88.25 156 ASN B O 1
ATOM 3768 N N . SER B 1 157 ? -13.797 9.609 -10.281 1 90.5 157 SER B N 1
ATOM 3769 C CA . SER B 1 157 ? -14 10.828 -9.516 1 90.5 157 SER B CA 1
ATOM 3770 C C . SER B 1 157 ? -12.688 11.57 -9.305 1 90.5 157 SER B C 1
ATOM 3772 O O . SER B 1 157 ? -12.68 12.789 -9.102 1 90.5 157 SER B O 1
ATOM 3774 N N . ARG B 1 158 ? -11.633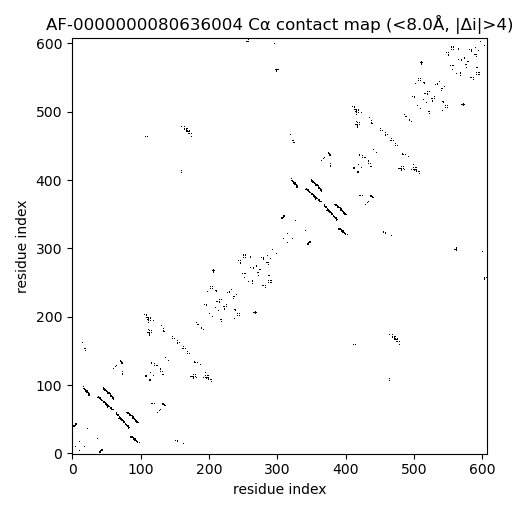 10.805 -9.297 1 90.25 158 ARG B N 1
ATOM 3775 C CA . ARG B 1 158 ? -10.32 11.344 -8.969 1 90.25 158 ARG B CA 1
ATOM 3776 C C . ARG B 1 158 ? -10.375 12.211 -7.719 1 90.25 158 ARG B C 1
ATOM 3778 O O . ARG B 1 158 ? -9.797 13.297 -7.688 1 90.25 158 ARG B O 1
ATOM 3785 N N . ALA B 1 159 ? -11.195 11.797 -6.773 1 92.12 159 ALA B N 1
ATOM 3786 C CA . ALA B 1 159 ? -11.297 12.484 -5.488 1 92.12 159 ALA B CA 1
ATOM 3787 C C . ALA B 1 159 ? -9.938 12.57 -4.801 1 92.12 159 ALA B C 1
ATOM 3789 O O . ALA B 1 159 ? -9.023 11.82 -5.133 1 92.12 159 ALA B O 1
ATOM 3790 N N . PRO B 1 160 ? -9.727 13.516 -3.863 1 92.44 160 PRO B N 1
ATOM 3791 C CA . PRO B 1 160 ? -8.445 13.609 -3.156 1 92.44 160 PRO B CA 1
ATOM 3792 C C . PRO B 1 160 ? -8 12.281 -2.551 1 92.44 160 PRO B C 1
ATOM 3794 O O . PRO B 1 160 ? -8.773 11.633 -1.848 1 92.44 160 PRO B O 1
ATOM 3797 N N . GLY B 1 161 ? -6.773 11.93 -2.887 1 94.06 161 GLY B N 1
ATOM 3798 C CA . GLY B 1 161 ? -6.23 10.688 -2.369 1 94.06 161 GLY B CA 1
ATOM 3799 C C . GLY B 1 161 ? -6.676 9.469 -3.156 1 94.06 161 GLY B C 1
ATOM 3800 O O . GLY B 1 161 ? -6.562 8.336 -2.678 1 94.06 161 GLY B O 1
ATOM 3801 N N . HIS B 1 162 ? -7.262 9.68 -4.379 1 94.12 162 HIS B N 1
ATOM 3802 C CA . HIS B 1 162 ? -7.812 8.578 -5.152 1 94.12 162 HIS B CA 1
ATOM 3803 C C . HIS B 1 162 ? -6.754 7.52 -5.43 1 94.12 162 HIS B C 1
ATOM 3805 O O . HIS B 1 162 ? -7.059 6.324 -5.473 1 94.12 162 HIS B O 1
ATOM 3811 N N . SER B 1 163 ? -5.477 7.883 -5.648 1 92.69 163 SER B N 1
ATOM 3812 C CA . SER B 1 163 ? -4.426 6.906 -5.93 1 92.69 163 SER B CA 1
ATOM 3813 C C . SER B 1 163 ? -4.168 6.012 -4.727 1 92.69 163 SER B C 1
ATOM 3815 O O . SER B 1 163 ? -3.918 4.812 -4.879 1 92.69 163 SER B O 1
ATOM 3817 N N . ILE B 1 164 ? -4.211 6.594 -3.502 1 95.38 164 ILE B N 1
ATOM 3818 C CA . ILE B 1 164 ? -4.027 5.824 -2.275 1 95.38 164 ILE B CA 1
ATOM 3819 C C . ILE B 1 164 ? -5.207 4.879 -2.078 1 95.38 164 ILE B C 1
ATOM 3821 O O . ILE B 1 164 ? -5.023 3.699 -1.762 1 95.38 164 ILE B O 1
ATOM 3825 N N . MET B 1 165 ? -6.418 5.461 -2.27 1 96.44 165 MET B N 1
ATOM 3826 C CA . MET B 1 165 ? -7.621 4.641 -2.176 1 96.44 165 MET B CA 1
ATOM 3827 C C . MET B 1 165 ? -7.574 3.484 -3.172 1 96.44 165 MET B C 1
ATOM 3829 O O . MET B 1 165 ? -7.824 2.334 -2.809 1 96.44 165 MET B O 1
ATOM 3833 N N . ALA B 1 166 ? -7.203 3.773 -4.418 1 94.88 166 ALA B N 1
ATOM 3834 C CA . ALA B 1 166 ? -7.121 2.762 -5.469 1 94.88 166 ALA B CA 1
ATOM 3835 C C . ALA B 1 166 ? -6.102 1.683 -5.113 1 94.88 166 ALA B C 1
ATOM 3837 O O . ALA B 1 166 ? -6.355 0.491 -5.297 1 94.88 166 ALA B O 1
ATOM 3838 N N . ALA B 1 167 ? -4.969 2.1 -4.609 1 95.12 167 ALA B N 1
ATOM 3839 C CA . ALA B 1 167 ? -3.945 1.139 -4.203 1 95.12 167 ALA B CA 1
ATOM 3840 C C . ALA B 1 167 ? -4.461 0.227 -3.092 1 95.12 167 ALA B C 1
ATOM 3842 O O . ALA B 1 167 ? -4.258 -0.989 -3.135 1 95.12 167 ALA B O 1
ATOM 3843 N N . GLY B 1 168 ? -5.074 0.842 -2.047 1 96.44 168 GLY B N 1
ATOM 3844 C CA . GLY B 1 168 ? -5.656 0.047 -0.978 1 96.44 168 GLY B CA 1
ATOM 3845 C C . GLY B 1 168 ? -6.66 -0.977 -1.475 1 96.44 168 GLY B C 1
ATOM 3846 O O . GLY B 1 168 ? -6.609 -2.145 -1.083 1 96.44 168 GLY B O 1
ATOM 3847 N N . LEU B 1 169 ? -7.543 -0.554 -2.336 1 96.75 169 LEU B N 1
ATOM 3848 C CA . LEU B 1 169 ? -8.555 -1.431 -2.912 1 96.75 169 LEU B CA 1
ATOM 3849 C C . LEU B 1 169 ? -7.914 -2.512 -3.775 1 96.75 169 LEU B C 1
ATOM 3851 O O . LEU B 1 169 ? -8.352 -3.664 -3.76 1 96.75 169 LEU B O 1
ATOM 3855 N N . PHE B 1 170 ? -6.93 -2.15 -4.484 1 96.5 170 PHE B N 1
ATOM 3856 C CA . PHE B 1 170 ? -6.219 -3.082 -5.355 1 96.5 170 PHE B CA 1
ATOM 3857 C C . PHE B 1 170 ? -5.582 -4.203 -4.543 1 96.5 170 PHE B C 1
ATOM 3859 O O . PHE B 1 170 ? -5.719 -5.379 -4.883 1 96.5 170 PHE B O 1
ATOM 3866 N N . PHE B 1 171 ? -4.906 -3.896 -3.49 1 96.56 171 PHE B N 1
ATOM 3867 C CA . PHE B 1 171 ? -4.254 -4.914 -2.672 1 96.56 171 PHE B CA 1
ATOM 3868 C C . PHE B 1 171 ? -5.289 -5.797 -1.98 1 96.56 171 PHE B C 1
ATOM 3870 O O . PHE B 1 171 ? -5.062 -6.992 -1.784 1 96.56 171 PHE B O 1
ATOM 3877 N N . GLN B 1 172 ? -6.43 -5.223 -1.569 1 97.25 172 GLN B N 1
ATOM 3878 C CA . GLN B 1 172 ? -7.527 -6.039 -1.065 1 97.25 172 GLN B CA 1
ATOM 3879 C C . GLN B 1 172 ? -8 -7.035 -2.121 1 97.25 172 GLN B C 1
ATOM 3881 O O . GLN B 1 172 ? -8.203 -8.211 -1.823 1 97.25 172 GLN B O 1
ATOM 3886 N N . LEU B 1 173 ? -8.148 -6.531 -3.346 1 97.38 173 LEU B N 1
ATOM 3887 C CA . LEU B 1 173 ? -8.586 -7.367 -4.457 1 97.38 173 LEU B CA 1
ATOM 3888 C C . LEU B 1 173 ? -7.617 -8.531 -4.672 1 97.38 173 LEU B C 1
ATOM 3890 O O . LEU B 1 173 ? -8.031 -9.688 -4.754 1 97.38 173 LEU B O 1
ATOM 3894 N N . LEU B 1 174 ? -6.312 -8.227 -4.691 1 97.5 174 LEU B N 1
ATOM 3895 C CA . LEU B 1 174 ? -5.301 -9.25 -4.902 1 97.5 174 LEU B CA 1
ATOM 3896 C C . LEU B 1 174 ? -5.352 -10.305 -3.795 1 97.5 174 LEU B C 1
ATOM 3898 O O . LEU B 1 174 ? -5.227 -11.5 -4.062 1 97.5 174 LEU B O 1
ATOM 3902 N N . THR B 1 175 ? -5.504 -9.836 -2.572 1 97.56 175 THR B N 1
ATOM 3903 C CA . THR B 1 175 ? -5.539 -10.734 -1.428 1 97.56 175 THR B CA 1
ATOM 3904 C C . THR B 1 175 ? -6.75 -11.656 -1.502 1 97.56 175 THR B C 1
ATOM 3906 O O . THR B 1 175 ? -6.629 -12.867 -1.304 1 97.56 175 THR B O 1
ATOM 3909 N N . VAL B 1 176 ? -7.91 -11.117 -1.852 1 97.38 176 VAL B N 1
ATOM 3910 C CA . VAL B 1 176 ? -9.133 -11.898 -1.971 1 97.38 176 VAL B CA 1
ATOM 3911 C C . VAL B 1 176 ? -8.977 -12.953 -3.068 1 97.38 176 VAL B C 1
ATOM 3913 O O . VAL B 1 176 ? -9.32 -14.117 -2.875 1 97.38 176 VAL B O 1
ATOM 3916 N N . LEU B 1 177 ? -8.422 -12.57 -4.207 1 97.56 177 LEU B N 1
ATOM 3917 C CA . LEU B 1 177 ? -8.234 -13.477 -5.328 1 97.56 177 LEU B CA 1
ATOM 3918 C C . LEU B 1 177 ? -7.242 -14.586 -4.973 1 97.56 177 LEU B C 1
ATOM 3920 O O . LEU B 1 177 ? -7.465 -15.75 -5.297 1 97.56 177 LEU B O 1
ATOM 3924 N N . ALA B 1 178 ? -6.184 -14.203 -4.309 1 96.56 178 ALA B N 1
ATOM 3925 C CA . ALA B 1 178 ? -5.188 -15.188 -3.893 1 96.56 178 ALA B CA 1
ATOM 3926 C C . ALA B 1 178 ? -5.793 -16.219 -2.938 1 96.56 178 ALA B C 1
ATOM 3928 O O . ALA B 1 178 ? -5.543 -17.406 -3.066 1 96.56 178 ALA B O 1
ATOM 3929 N N . ARG B 1 179 ? -6.57 -15.719 -1.942 1 96.06 179 ARG B N 1
ATOM 3930 C CA . ARG B 1 179 ? -7.246 -16.609 -1 1 96.06 179 ARG B CA 1
ATOM 3931 C C . ARG B 1 179 ? -8.195 -17.547 -1.723 1 96.06 179 ARG B C 1
ATOM 3933 O O . ARG B 1 179 ? -8.25 -18.75 -1.41 1 96.06 179 ARG B O 1
ATOM 3940 N N . GLU B 1 180 ? -8.945 -17.047 -2.682 1 96.06 180 GLU B N 1
ATOM 3941 C CA . GLU B 1 180 ? -9.914 -17.859 -3.426 1 96.06 180 GLU B CA 1
ATOM 3942 C C . GLU B 1 180 ? -9.211 -18.922 -4.254 1 96.06 180 GLU B C 1
ATOM 3944 O O . GLU B 1 180 ? -9.695 -20.047 -4.367 1 96.06 180 GLU B O 1
ATOM 3949 N N . TYR B 1 181 ? -8.117 -18.531 -4.863 1 95.31 181 TYR B N 1
ATOM 3950 C CA . TYR B 1 181 ? -7.367 -19.531 -5.629 1 95.31 181 TYR B CA 1
ATOM 3951 C C . TYR B 1 181 ? -6.941 -20.688 -4.746 1 95.31 181 TYR B C 1
ATOM 3953 O O . TYR B 1 181 ? -7.012 -21.844 -5.164 1 95.31 181 TYR B O 1
ATOM 3961 N N . GLN B 1 182 ? -6.508 -20.359 -3.588 1 92.81 182 GLN B N 1
ATOM 3962 C CA . GLN B 1 182 ? -6.012 -21.375 -2.664 1 92.81 182 GLN B CA 1
ATOM 3963 C C . GLN B 1 182 ? -7.125 -22.328 -2.246 1 92.81 182 GLN B C 1
ATOM 3965 O O . GLN B 1 182 ? -6.855 -23.438 -1.779 1 92.81 182 GLN B O 1
ATOM 3970 N N . ARG B 1 183 ? -8.312 -21.938 -2.424 1 91.75 183 ARG B N 1
ATOM 3971 C CA . ARG B 1 183 ? -9.453 -22.75 -2.006 1 91.75 183 ARG B CA 1
ATOM 3972 C C . ARG B 1 183 ? -9.891 -23.688 -3.127 1 91.75 183 ARG B C 1
ATOM 3974 O O . ARG B 1 183 ? -10.742 -24.562 -2.916 1 91.75 183 ARG B O 1
ATOM 3981 N N . LEU B 1 184 ? -9.328 -23.516 -4.324 1 89.62 184 LEU B N 1
ATOM 3982 C CA . LEU B 1 184 ? -9.711 -24.359 -5.441 1 89.62 184 LEU B CA 1
ATOM 3983 C C . LEU B 1 184 ? -9.32 -25.812 -5.172 1 89.62 184 LEU B C 1
ATOM 3985 O O . LEU B 1 184 ? -8.273 -26.078 -4.574 1 89.62 184 LEU B O 1
ATOM 3989 N N . SER B 1 185 ? -10.156 -26.719 -5.637 1 86.62 185 SER B N 1
ATOM 3990 C CA . SER B 1 185 ? -9.922 -28.125 -5.305 1 86.62 185 SER B CA 1
ATOM 3991 C C . SER B 1 185 ? -9.797 -28.969 -6.562 1 86.62 185 SER B C 1
ATOM 3993 O O . SER B 1 185 ? -9.695 -30.203 -6.484 1 86.62 185 SER B O 1
ATOM 3995 N N . THR B 1 186 ? -9.742 -28.375 -7.762 1 86.75 186 THR B N 1
ATOM 3996 C CA . THR B 1 186 ? -9.547 -29.156 -8.969 1 86.75 186 THR B CA 1
ATOM 3997 C C . THR B 1 186 ? -8.148 -29.766 -9.008 1 86.75 186 THR B C 1
ATOM 3999 O O . THR B 1 186 ? -7.207 -29.188 -8.453 1 86.75 186 THR B O 1
ATOM 4002 N N . PRO B 1 187 ? -8.016 -30.859 -9.648 1 86.06 187 PRO B N 1
ATOM 4003 C CA . PRO B 1 187 ? -6.695 -31.484 -9.734 1 86.06 187 PRO B CA 1
ATOM 4004 C C . PRO B 1 187 ? -5.648 -30.547 -10.352 1 86.06 187 PRO B C 1
ATOM 4006 O O . PRO B 1 187 ? -4.496 -30.531 -9.914 1 86.06 187 PRO B O 1
ATOM 4009 N N . GLU B 1 188 ? -6.039 -29.812 -11.328 1 85.81 188 GLU B N 1
ATOM 4010 C CA . GLU B 1 188 ? -5.109 -28.906 -11.977 1 85.81 188 GLU B CA 1
ATOM 4011 C C . GLU B 1 188 ? -4.711 -27.766 -11.039 1 85.81 188 GLU B C 1
ATOM 4013 O O . GLU B 1 188 ? -3.533 -27.406 -10.953 1 85.81 188 GLU B O 1
ATOM 4018 N N . ALA B 1 189 ? -5.73 -27.266 -10.375 1 87.75 189 ALA B N 1
ATOM 4019 C CA . ALA B 1 189 ? -5.445 -26.219 -9.398 1 87.75 189 ALA B CA 1
ATOM 4020 C C . ALA B 1 189 ? -4.551 -26.734 -8.273 1 87.75 189 ALA B C 1
ATOM 4022 O O . ALA B 1 189 ? -3.66 -26.016 -7.805 1 87.75 189 ALA B O 1
ATOM 4023 N N . HIS B 1 190 ? -4.793 -27.922 -7.93 1 88.5 190 HIS B N 1
ATOM 4024 C CA . HIS B 1 190 ? -3.984 -28.516 -6.875 1 88.5 190 HIS B CA 1
ATOM 4025 C C . HIS B 1 190 ? -2.523 -28.641 -7.301 1 88.5 190 HIS B C 1
ATOM 4027 O O . HIS B 1 190 ? -1.619 -28.375 -6.504 1 88.5 190 HIS B O 1
ATOM 4033 N N . ARG B 1 191 ? -2.34 -29.047 -8.469 1 87.12 191 ARG B N 1
ATOM 4034 C CA . ARG B 1 191 ? -0.98 -29.172 -8.984 1 87.12 191 ARG B CA 1
ATOM 4035 C C . ARG B 1 191 ? -0.275 -27.812 -8.984 1 87.12 191 ARG B C 1
ATOM 4037 O O . ARG B 1 191 ? 0.871 -27.703 -8.539 1 87.12 191 ARG B O 1
ATOM 4044 N N . ILE B 1 192 ? -0.946 -26.875 -9.469 1 89.56 192 ILE B N 1
ATOM 4045 C CA . ILE B 1 192 ? -0.384 -25.531 -9.555 1 89.56 192 ILE B CA 1
ATOM 4046 C C . ILE B 1 192 ? -0.09 -25 -8.156 1 89.56 192 ILE B C 1
ATOM 4048 O O . ILE B 1 192 ? 0.987 -24.453 -7.902 1 89.56 192 ILE B O 1
ATOM 4052 N N . LEU B 1 193 ? -0.983 -25.203 -7.254 1 92.44 193 LEU B N 1
ATOM 4053 C CA . LEU B 1 193 ? -0.85 -24.703 -5.891 1 92.44 193 LEU B CA 1
ATOM 4054 C C . LEU B 1 193 ? 0.285 -25.422 -5.16 1 92.44 193 LEU B C 1
ATOM 4056 O O . LEU B 1 193 ? 0.964 -24.812 -4.324 1 92.44 193 LEU B O 1
ATOM 4060 N N . THR B 1 194 ? 0.42 -26.641 -5.512 1 92.69 194 THR B N 1
ATOM 4061 C CA . THR B 1 194 ? 1.513 -27.406 -4.91 1 92.69 194 THR B CA 1
ATOM 4062 C C . THR B 1 194 ? 2.859 -26.781 -5.262 1 92.69 194 THR B C 1
ATOM 4064 O O . THR B 1 194 ? 3.689 -26.547 -4.383 1 92.69 194 THR B O 1
ATOM 4067 N N . ILE B 1 195 ? 3.02 -26.5 -6.477 1 93 195 ILE B N 1
ATOM 4068 C CA . ILE B 1 195 ? 4.27 -25.891 -6.934 1 93 195 ILE B CA 1
ATOM 4069 C C . ILE B 1 195 ? 4.387 -24.469 -6.387 1 93 195 ILE B C 1
ATOM 4071 O O . ILE B 1 195 ? 5.465 -24.047 -5.965 1 93 195 ILE B O 1
ATOM 4075 N N . SER B 1 196 ? 3.287 -23.797 -6.379 1 94.12 196 SER B N 1
ATOM 4076 C CA . SER B 1 196 ? 3.26 -22.438 -5.828 1 94.12 196 SER B CA 1
ATOM 4077 C C . SER B 1 196 ? 3.68 -22.438 -4.363 1 94.12 196 SER B C 1
ATOM 4079 O O . SER B 1 196 ? 4.367 -21.516 -3.914 1 94.12 196 SER B O 1
ATOM 4081 N N . SER B 1 197 ? 3.242 -23.391 -3.637 1 93.88 197 SER B N 1
ATOM 4082 C CA . SER B 1 197 ? 3.58 -23.484 -2.221 1 93.88 197 SER B CA 1
ATOM 4083 C C . SER B 1 197 ? 5.078 -23.688 -2.021 1 93.88 197 SER B C 1
ATOM 4085 O O . SER B 1 197 ? 5.66 -23.156 -1.068 1 93.88 197 SER B O 1
ATOM 4087 N N . VAL B 1 198 ? 5.656 -24.453 -2.891 1 95.38 198 VAL B N 1
ATOM 4088 C CA . VAL B 1 198 ? 7.098 -24.672 -2.826 1 95.38 198 VAL B CA 1
ATOM 4089 C C . VAL B 1 198 ? 7.832 -23.375 -3.146 1 95.38 198 VAL B C 1
ATOM 4091 O O . VAL B 1 198 ? 8.773 -23 -2.443 1 95.38 198 VAL B O 1
ATOM 4094 N N . ILE B 1 199 ? 7.352 -22.703 -4.145 1 94.06 199 ILE B N 1
ATOM 4095 C CA . ILE B 1 199 ? 7.949 -21.422 -4.531 1 94.06 199 ILE B CA 1
ATOM 4096 C C . ILE B 1 199 ? 7.84 -20.422 -3.375 1 94.06 199 ILE B C 1
ATOM 4098 O O . ILE B 1 199 ? 8.828 -19.797 -3.004 1 94.06 199 ILE B O 1
ATOM 4102 N N . SER B 1 200 ? 6.695 -20.375 -2.824 1 91.62 200 SER B N 1
ATOM 4103 C CA . SER B 1 200 ? 6.449 -19.453 -1.72 1 91.62 200 SER B CA 1
ATOM 4104 C C . SER B 1 200 ? 7.344 -19.766 -0.526 1 91.62 200 SER B C 1
ATOM 4106 O O . SER B 1 200 ? 7.852 -18.859 0.133 1 91.62 200 SER B O 1
ATOM 4108 N N . ALA B 1 201 ? 7.527 -21 -0.248 1 92.25 201 ALA B N 1
ATOM 4109 C CA . ALA B 1 201 ? 8.383 -21.406 0.86 1 92.25 201 ALA B CA 1
ATOM 4110 C C . ALA B 1 201 ? 9.828 -20.984 0.628 1 92.25 201 ALA B C 1
ATOM 4112 O O . ALA B 1 201 ? 10.469 -20.422 1.523 1 92.25 201 ALA B O 1
ATOM 4113 N N . LEU B 1 202 ? 10.258 -21.203 -0.564 1 94.19 202 LEU B N 1
ATOM 4114 C CA . LEU B 1 202 ? 11.625 -20.844 -0.914 1 94.19 202 LEU B CA 1
ATOM 4115 C C . LEU B 1 202 ? 11.812 -19.328 -0.846 1 94.19 202 LEU B C 1
ATOM 4117 O O . LEU B 1 202 ? 12.836 -18.844 -0.344 1 94.19 202 LEU B O 1
ATOM 4121 N N . GLU B 1 203 ? 10.867 -18.609 -1.302 1 90.19 203 GLU B N 1
ATOM 4122 C CA . GLU B 1 203 ? 10.984 -17.156 -1.359 1 90.19 203 GLU B CA 1
ATOM 4123 C C . GLU B 1 203 ? 10.836 -16.531 0.028 1 90.19 203 GLU B C 1
ATOM 4125 O O . GLU B 1 203 ? 11.477 -15.523 0.333 1 90.19 203 GLU B O 1
ATOM 4130 N N . SER B 1 204 ? 10.078 -17.141 0.873 1 87 204 SER B N 1
ATOM 4131 C CA . SER B 1 204 ? 9.82 -16.594 2.203 1 87 204 SER B CA 1
ATOM 4132 C C . SER B 1 204 ? 10.93 -16.984 3.178 1 87 204 SER B C 1
ATOM 4134 O O . SER B 1 204 ? 11.211 -16.25 4.129 1 87 204 SER B O 1
ATOM 4136 N N . GLN B 1 205 ? 11.547 -18.125 2.975 1 91.75 205 GLN B N 1
ATOM 4137 C CA . GLN B 1 205 ? 12.562 -18.641 3.885 1 91.75 205 GLN B CA 1
ATOM 4138 C C . GLN B 1 205 ? 13.836 -19.016 3.133 1 91.75 205 GLN B C 1
ATOM 4140 O O . GLN B 1 205 ? 14.383 -20.109 3.334 1 91.75 205 GLN B O 1
ATOM 4145 N N . TYR B 1 206 ? 14.203 -18.094 2.283 1 93.06 206 TYR B N 1
ATOM 4146 C CA . TYR B 1 206 ? 15.328 -18.375 1.408 1 93.06 206 TYR B CA 1
ATOM 4147 C C . TYR B 1 206 ? 16.594 -18.625 2.219 1 93.06 206 TYR B C 1
ATOM 4149 O O . TYR B 1 206 ? 17.516 -19.312 1.758 1 93.06 206 TYR B O 1
ATOM 4157 N N . PRO B 1 207 ? 16.781 -18.031 3.461 1 94.81 207 PRO B N 1
ATOM 4158 C CA . PRO B 1 207 ? 18.016 -18.312 4.207 1 94.81 207 PRO B CA 1
ATOM 4159 C C . PRO B 1 207 ? 18.016 -19.719 4.824 1 94.81 207 PRO B C 1
ATOM 4161 O O . PRO B 1 207 ? 19.078 -20.188 5.258 1 94.81 207 PRO B O 1
ATOM 4164 N N . ARG B 1 208 ? 16.906 -20.359 4.887 1 94.06 208 ARG B N 1
ATOM 4165 C CA . ARG B 1 208 ? 16.797 -21.688 5.473 1 94.06 208 ARG B CA 1
ATOM 4166 C C . ARG B 1 208 ? 17.531 -22.719 4.629 1 94.06 208 ARG B C 1
ATOM 4168 O O . ARG B 1 208 ? 17.625 -22.594 3.404 1 94.06 208 ARG B O 1
ATOM 4175 N N . ARG B 1 209 ? 18.031 -23.812 5.293 1 93.75 209 ARG B N 1
ATOM 4176 C CA . ARG B 1 209 ? 18.688 -24.906 4.586 1 93.75 209 ARG B CA 1
ATOM 4177 C C . ARG B 1 209 ? 17.672 -25.906 4.047 1 93.75 209 ARG B C 1
ATOM 4179 O O . ARG B 1 209 ? 17.531 -27 4.586 1 93.75 209 ARG B O 1
ATOM 4186 N N . TRP B 1 210 ? 17.156 -25.5 2.967 1 95.88 210 TRP B N 1
ATOM 4187 C CA . TRP B 1 210 ? 16.156 -26.375 2.338 1 95.88 210 TRP B CA 1
ATOM 4188 C C . TRP B 1 210 ? 16.828 -27.578 1.688 1 95.88 210 TRP B C 1
ATOM 4190 O O . TRP B 1 210 ? 17.891 -27.453 1.074 1 95.88 210 TRP B O 1
ATOM 4200 N N . THR B 1 211 ? 16.234 -28.734 1.893 1 96 211 THR B N 1
ATOM 4201 C CA . THR B 1 211 ? 16.625 -29.938 1.174 1 96 211 THR B CA 1
ATOM 4202 C C . THR B 1 211 ? 15.531 -30.391 0.211 1 96 211 THR B C 1
ATOM 4204 O O . THR B 1 211 ? 14.375 -30 0.368 1 96 211 THR B O 1
ATOM 4207 N N . ILE B 1 212 ? 15.953 -31.156 -0.79 1 96.12 212 ILE B N 1
ATOM 4208 C CA . ILE B 1 212 ? 14.977 -31.672 -1.739 1 96.12 212 ILE B CA 1
ATOM 4209 C C . ILE B 1 212 ? 13.945 -32.531 -1.003 1 96.12 212 ILE B C 1
ATOM 4211 O O . ILE B 1 212 ? 12.758 -32.5 -1.343 1 96.12 212 ILE B O 1
ATOM 4215 N N . LYS B 1 213 ? 14.383 -33.219 0.007 1 96.31 213 LYS B N 1
ATOM 4216 C CA . LYS B 1 213 ? 13.492 -34.062 0.791 1 96.31 213 LYS B CA 1
ATOM 4217 C C . LYS B 1 213 ? 12.406 -33.25 1.478 1 96.31 213 LYS B C 1
ATOM 4219 O O . LYS B 1 213 ? 11.234 -33.594 1.449 1 96.31 213 LYS B O 1
ATOM 4224 N N . GLU B 1 214 ? 12.82 -32.156 2.076 1 96.38 214 GLU B N 1
ATOM 4225 C CA . GLU B 1 214 ? 11.875 -31.281 2.75 1 96.38 214 GLU B CA 1
ATOM 4226 C C . GLU B 1 214 ? 10.859 -30.703 1.765 1 96.38 214 GLU B C 1
ATOM 4228 O O . GLU B 1 214 ? 9.672 -30.594 2.074 1 96.38 214 GLU B O 1
ATOM 4233 N N . LEU B 1 215 ? 11.352 -30.328 0.628 1 96.75 215 LEU B N 1
ATOM 4234 C CA . LEU B 1 215 ? 10.484 -29.734 -0.387 1 96.75 215 LEU B CA 1
ATOM 4235 C C . LEU B 1 215 ? 9.508 -30.766 -0.932 1 96.75 215 LEU B C 1
ATOM 4237 O O . LEU B 1 215 ? 8.352 -30.453 -1.216 1 96.75 215 LEU B O 1
ATOM 4241 N N . CYS B 1 216 ? 9.945 -32.031 -1.041 1 96.62 216 CYS B N 1
ATOM 4242 C CA . CYS B 1 216 ? 9.086 -33.125 -1.49 1 96.62 216 CYS B CA 1
ATOM 4243 C C . CYS B 1 216 ? 7.977 -33.375 -0.484 1 96.62 216 CYS B C 1
ATOM 4245 O O . CYS B 1 216 ? 6.824 -33.594 -0.868 1 96.62 216 CYS B O 1
ATOM 4247 N N . VAL B 1 217 ? 8.344 -33.375 0.73 1 95.56 217 VAL B N 1
ATOM 4248 C CA . VAL B 1 217 ? 7.359 -33.594 1.791 1 95.56 217 VAL B CA 1
ATOM 4249 C C . VAL B 1 217 ? 6.309 -32.5 1.749 1 95.56 217 VAL B C 1
ATOM 4251 O O . VAL B 1 217 ? 5.109 -32.75 1.847 1 95.56 217 VAL B O 1
ATOM 4254 N N . ARG B 1 218 ? 6.758 -31.266 1.513 1 91.19 218 ARG B N 1
ATOM 4255 C CA . ARG B 1 218 ? 5.855 -30.125 1.439 1 91.19 218 ARG B CA 1
ATOM 4256 C C . ARG B 1 218 ? 4.918 -30.234 0.243 1 91.19 218 ARG B C 1
ATOM 4258 O O . ARG B 1 218 ? 3.74 -29.891 0.332 1 91.19 218 ARG B O 1
ATOM 4265 N N . ALA B 1 219 ? 5.43 -30.719 -0.838 1 93.88 219 ALA B N 1
ATOM 4266 C CA . ALA B 1 219 ? 4.68 -30.797 -2.088 1 93.88 219 ALA B CA 1
ATOM 4267 C C . ALA B 1 219 ? 3.916 -32.125 -2.191 1 93.88 219 ALA B C 1
ATOM 4269 O O . ALA B 1 219 ? 3.031 -32.25 -3.037 1 93.88 219 ALA B O 1
ATOM 4270 N N . ASN B 1 220 ? 4.258 -33.062 -1.363 1 93.88 220 ASN B N 1
ATOM 4271 C CA . ASN B 1 220 ? 3.75 -34.406 -1.471 1 93.88 220 ASN B CA 1
ATOM 4272 C C . ASN B 1 220 ? 3.99 -35 -2.861 1 93.88 220 ASN B C 1
ATOM 4274 O O . ASN B 1 220 ? 3.061 -35.5 -3.504 1 93.88 220 ASN B O 1
ATOM 4278 N N . LEU B 1 221 ? 5.176 -34.844 -3.348 1 95.56 221 LEU B N 1
ATOM 4279 C CA . LEU B 1 221 ? 5.613 -35.344 -4.648 1 95.56 221 LEU B CA 1
ATOM 4280 C C . LEU B 1 221 ? 6.957 -36.031 -4.539 1 95.56 221 LEU B C 1
ATOM 4282 O O . LEU B 1 221 ? 7.715 -35.812 -3.594 1 95.56 221 LEU B O 1
ATOM 4286 N N . SER B 1 222 ? 7.164 -36.938 -5.469 1 96.44 222 SER B N 1
ATOM 4287 C CA . SER B 1 222 ? 8.492 -37.531 -5.582 1 96.44 222 SER B CA 1
ATOM 4288 C C . SER B 1 222 ? 9.516 -36.5 -6.07 1 96.44 222 SER B C 1
ATOM 4290 O O . SER B 1 222 ? 9.141 -35.469 -6.652 1 96.44 222 SER B O 1
ATOM 4292 N N . PRO B 1 223 ? 10.797 -36.719 -5.75 1 96.38 223 PRO B N 1
ATOM 4293 C CA . PRO B 1 223 ? 11.828 -35.781 -6.223 1 96.38 223 PRO B CA 1
ATOM 4294 C C . PRO B 1 223 ? 11.773 -35.562 -7.73 1 96.38 223 PRO B C 1
ATOM 4296 O O . PRO B 1 223 ? 11.906 -34.438 -8.195 1 96.38 223 PRO B O 1
ATOM 4299 N N . SER B 1 224 ? 11.555 -36.625 -8.445 1 96.69 224 SER B N 1
ATOM 4300 C CA . SER B 1 224 ? 11.516 -36.531 -9.898 1 96.69 224 SER B CA 1
ATOM 4301 C C . SER B 1 224 ? 10.328 -35.688 -10.367 1 96.69 224 SER B C 1
ATOM 4303 O O . SER B 1 224 ? 10.461 -34.844 -11.25 1 96.69 224 SER B O 1
ATOM 4305 N N . THR B 1 225 ? 9.18 -35.938 -9.805 1 95 225 THR B N 1
ATOM 4306 C CA . THR B 1 225 ? 7.969 -35.219 -10.172 1 95 225 THR B CA 1
ATOM 4307 C C . THR B 1 225 ? 8.07 -33.75 -9.773 1 95 225 THR B C 1
ATOM 4309 O O . THR B 1 225 ? 7.688 -32.844 -10.539 1 95 225 THR B O 1
ATOM 4312 N N . LEU B 1 226 ? 8.555 -33.5 -8.578 1 95.94 226 LEU B N 1
ATOM 4313 C CA . LEU B 1 226 ? 8.75 -32.125 -8.133 1 95.94 226 LEU B CA 1
ATOM 4314 C C . LEU B 1 226 ? 9.68 -31.391 -9.07 1 95.94 226 LEU B C 1
ATOM 4316 O O . LEU B 1 226 ? 9.375 -30.266 -9.492 1 95.94 226 LEU B O 1
ATOM 4320 N N . ARG B 1 227 ? 10.773 -31.969 -9.383 1 95.31 227 ARG B N 1
ATOM 4321 C CA . ARG B 1 227 ? 11.742 -31.344 -10.273 1 95.31 227 ARG B CA 1
ATOM 4322 C C . ARG B 1 227 ? 11.109 -31.016 -11.625 1 95.31 227 ARG B C 1
ATOM 4324 O O . ARG B 1 227 ? 11.25 -29.891 -12.117 1 95.31 227 ARG B O 1
ATOM 4331 N N . ARG B 1 228 ? 10.422 -31.938 -12.141 1 92.88 228 ARG B N 1
ATOM 4332 C CA . ARG B 1 228 ? 9.797 -31.766 -13.453 1 92.88 228 ARG B CA 1
ATOM 4333 C C . ARG B 1 228 ? 8.781 -30.625 -13.422 1 92.88 228 ARG B C 1
ATOM 4335 O O . ARG B 1 228 ? 8.805 -29.75 -14.289 1 92.88 228 ARG B O 1
ATOM 4342 N N . HIS B 1 229 ? 7.934 -30.688 -12.438 1 89.38 229 HIS B N 1
ATOM 4343 C CA . HIS B 1 229 ? 6.879 -29.672 -12.336 1 89.38 229 HIS B CA 1
ATOM 4344 C C . HIS B 1 229 ? 7.457 -28.297 -12.039 1 89.38 229 HIS B C 1
ATOM 4346 O O . HIS B 1 229 ? 6.969 -27.297 -12.555 1 89.38 229 HIS B O 1
ATOM 4352 N N . PHE B 1 230 ? 8.43 -28.234 -11.211 1 93.5 230 PHE B N 1
ATOM 4353 C CA . PHE B 1 230 ? 9.055 -26.969 -10.844 1 93.5 230 PHE B CA 1
ATOM 4354 C C . PHE B 1 230 ? 9.773 -26.359 -12.031 1 93.5 230 PHE B C 1
ATOM 4356 O O . PHE B 1 230 ? 9.656 -25.156 -12.281 1 93.5 230 PHE B O 1
ATOM 4363 N N . ILE B 1 231 ? 10.484 -27.172 -12.797 1 91.62 231 ILE B N 1
ATOM 4364 C CA . ILE B 1 231 ? 11.188 -26.688 -13.984 1 91.62 231 ILE B CA 1
ATOM 4365 C C . ILE B 1 231 ? 10.18 -26.141 -14.984 1 91.62 231 ILE B C 1
ATOM 4367 O O . ILE B 1 231 ? 10.406 -25.094 -15.594 1 91.62 231 ILE B O 1
ATOM 4371 N N . ARG B 1 232 ? 9.164 -26.828 -15.102 1 83.44 232 ARG B N 1
ATOM 4372 C CA . ARG B 1 232 ? 8.117 -26.375 -16.016 1 83.44 232 ARG B CA 1
ATOM 4373 C C . ARG B 1 232 ? 7.562 -25.031 -15.57 1 83.44 232 ARG B C 1
ATOM 4375 O O . ARG B 1 232 ? 7.25 -24.172 -16.406 1 83.44 232 ARG B O 1
ATOM 4382 N N . ALA B 1 233 ? 7.477 -24.828 -14.344 1 83.69 233 ALA B N 1
ATOM 4383 C CA . ALA B 1 233 ? 6.844 -23.641 -13.773 1 83.69 233 ALA B CA 1
ATOM 4384 C C . ALA B 1 233 ? 7.82 -22.469 -13.719 1 83.69 233 ALA B C 1
ATOM 4386 O O . ALA B 1 233 ? 7.453 -21.328 -14.008 1 83.69 233 ALA B O 1
ATOM 4387 N N . VAL B 1 234 ? 9.047 -22.688 -13.289 1 85.94 234 VAL B N 1
ATOM 4388 C CA . VAL B 1 234 ? 9.977 -21.625 -12.93 1 85.94 234 VAL B CA 1
ATOM 4389 C C . VAL B 1 234 ? 11.125 -21.562 -13.93 1 85.94 234 VAL B C 1
ATOM 4391 O O . VAL B 1 234 ? 11.82 -20.547 -14.039 1 85.94 234 VAL B O 1
ATOM 4394 N N . GLY B 1 235 ? 11.367 -22.656 -14.625 1 88.12 235 GLY B N 1
ATOM 4395 C CA . GLY B 1 235 ? 12.422 -22.703 -15.633 1 88.12 235 GLY B CA 1
ATOM 4396 C C . GLY B 1 235 ? 13.711 -23.312 -15.109 1 88.12 235 GLY B C 1
ATOM 4397 O O . GLY B 1 235 ? 14.656 -23.516 -15.875 1 88.12 235 GLY B O 1
ATOM 4398 N N . MET B 1 236 ? 13.797 -23.609 -13.859 1 92.12 236 MET B N 1
ATOM 4399 C CA . MET B 1 236 ? 14.969 -24.234 -13.25 1 92.12 236 MET B CA 1
ATOM 4400 C C . MET B 1 236 ? 14.578 -25.078 -12.047 1 92.12 236 MET B C 1
ATOM 4402 O O . MET B 1 236 ? 13.477 -24.922 -11.508 1 92.12 236 MET B O 1
ATOM 4406 N N . PRO B 1 237 ? 15.484 -26.031 -11.633 1 95.75 237 PRO B N 1
ATOM 4407 C CA . PRO B 1 237 ? 15.164 -26.891 -10.484 1 95.75 237 PRO B CA 1
ATOM 4408 C C . PRO B 1 237 ? 15.047 -26.094 -9.188 1 95.75 237 PRO B C 1
ATOM 4410 O O . PRO B 1 237 ? 15.617 -25.016 -9.062 1 95.75 237 PRO B O 1
ATOM 4413 N N . PRO B 1 238 ? 14.375 -26.672 -8.156 1 96.19 238 PRO B N 1
ATOM 4414 C CA . PRO B 1 238 ? 14.062 -25.953 -6.918 1 96.19 238 PRO B CA 1
ATOM 4415 C C . PRO B 1 238 ? 15.312 -25.422 -6.219 1 96.19 238 PRO B C 1
ATOM 4417 O O . PRO B 1 238 ? 15.352 -24.25 -5.836 1 96.19 238 PRO B O 1
ATOM 4420 N N . LEU B 1 239 ? 16.297 -26.203 -6.066 1 95.44 239 LEU B N 1
ATOM 4421 C CA . LEU B 1 239 ? 17.469 -25.766 -5.301 1 95.44 239 LEU B CA 1
ATOM 4422 C C . LEU B 1 239 ? 18.328 -24.797 -6.105 1 95.44 239 LEU B C 1
ATOM 4424 O O . LEU B 1 239 ? 19 -23.938 -5.535 1 95.44 239 LEU B O 1
ATOM 4428 N N . ARG B 1 240 ? 18.328 -24.938 -7.449 1 95.25 240 ARG B N 1
ATOM 4429 C CA . ARG B 1 240 ? 18.953 -23.922 -8.281 1 95.25 240 ARG B CA 1
ATOM 4430 C C . ARG B 1 240 ? 18.234 -22.578 -8.141 1 95.25 240 ARG B C 1
ATOM 4432 O O . ARG B 1 240 ? 18.875 -21.531 -8.102 1 95.25 240 ARG B O 1
ATOM 4439 N N . TYR B 1 241 ? 16.922 -22.672 -8.094 1 95 241 TYR B N 1
ATOM 4440 C CA . TYR B 1 241 ? 16.125 -21.469 -7.891 1 95 241 TYR B CA 1
ATOM 4441 C C . TYR B 1 241 ? 16.438 -20.828 -6.547 1 95 241 TYR B C 1
ATOM 4443 O O . TYR B 1 241 ? 16.531 -19.594 -6.445 1 95 241 TYR B O 1
ATOM 4451 N N . LEU B 1 242 ? 16.578 -21.609 -5.539 1 96.12 242 LEU B N 1
ATOM 4452 C CA . LEU B 1 242 ? 16.953 -21.109 -4.215 1 96.12 242 LEU B CA 1
ATOM 4453 C C . LEU B 1 242 ? 18.266 -20.359 -4.262 1 96.12 242 LEU B C 1
ATOM 4455 O O . LEU B 1 242 ? 18.391 -19.266 -3.682 1 96.12 242 LEU B O 1
ATOM 4459 N N . ALA B 1 243 ? 19.219 -20.922 -4.93 1 95.38 243 ALA B N 1
ATOM 4460 C CA . ALA B 1 243 ? 20.516 -20.266 -5.066 1 95.38 243 ALA B CA 1
ATOM 4461 C C . ALA B 1 243 ? 20.391 -18.922 -5.781 1 95.38 243 ALA B C 1
ATOM 4463 O O . ALA B 1 243 ? 21.016 -17.938 -5.383 1 95.38 243 ALA B O 1
ATOM 4464 N N . TYR B 1 244 ? 19.625 -18.969 -6.805 1 95 244 TYR B N 1
ATOM 4465 C CA . TYR B 1 244 ? 19.359 -17.734 -7.543 1 95 244 TYR B CA 1
ATOM 4466 C C . TYR B 1 244 ? 18.75 -16.672 -6.633 1 95 244 TYR B C 1
ATOM 4468 O O . TYR B 1 244 ? 19.172 -15.516 -6.641 1 95 244 TYR B O 1
ATOM 4476 N N . LEU B 1 245 ? 17.75 -17.031 -5.844 1 93.62 245 LEU B N 1
ATOM 4477 C CA . LEU B 1 245 ? 17.094 -16.125 -4.906 1 93.62 245 LEU B CA 1
ATOM 4478 C C . LEU B 1 245 ? 18.094 -15.547 -3.916 1 93.62 245 LEU B C 1
ATOM 4480 O O . LEU B 1 245 ? 18.078 -14.344 -3.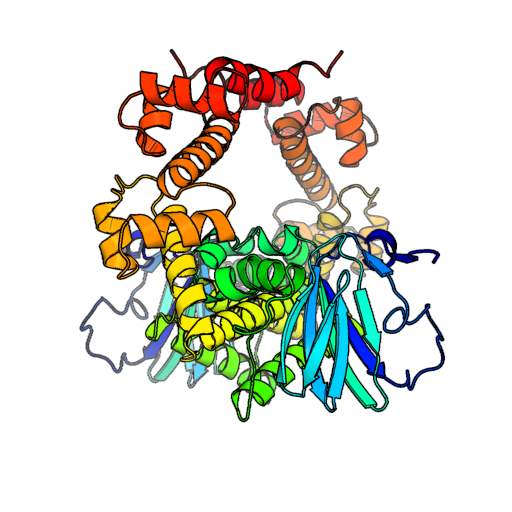646 1 93.62 245 LEU B O 1
ATOM 4484 N N . ARG B 1 246 ? 18.875 -16.375 -3.393 1 96 246 ARG B N 1
ATOM 4485 C CA . ARG B 1 246 ? 19.875 -15.953 -2.404 1 96 246 ARG B CA 1
ATOM 4486 C C . ARG B 1 246 ? 20.859 -14.969 -3.008 1 96 246 ARG B C 1
ATOM 4488 O O . ARG B 1 246 ? 21.25 -13.984 -2.365 1 96 246 ARG B O 1
ATOM 4495 N N . VAL B 1 247 ? 21.266 -15.219 -4.25 1 95.5 247 VAL B N 1
ATOM 4496 C CA . VAL B 1 247 ? 22.188 -14.312 -4.938 1 95.5 247 VAL B CA 1
ATOM 4497 C C . VAL B 1 247 ? 21.516 -12.953 -5.148 1 95.5 247 VAL B C 1
ATOM 4499 O O . VAL B 1 247 ? 22.141 -11.914 -4.965 1 95.5 247 VAL B O 1
ATOM 4502 N N . GLU B 1 248 ? 20.266 -13.016 -5.535 1 93.5 248 GLU B N 1
ATOM 4503 C CA . GLU B 1 248 ? 19.531 -11.766 -5.723 1 93.5 248 GLU B CA 1
ATOM 4504 C C . GLU B 1 248 ? 19.469 -10.969 -4.426 1 93.5 248 GLU B C 1
ATOM 4506 O O . GLU B 1 248 ? 19.641 -9.75 -4.434 1 93.5 248 GLU B O 1
ATOM 4511 N N . LYS B 1 249 ? 19.234 -11.617 -3.35 1 93.5 249 LYS B N 1
ATOM 4512 C CA . LYS B 1 249 ? 19.188 -10.961 -2.049 1 93.5 249 LYS B CA 1
ATOM 4513 C C . LYS B 1 249 ? 20.562 -10.453 -1.631 1 93.5 249 LYS B C 1
ATOM 4515 O O . LYS B 1 249 ? 20.672 -9.406 -0.989 1 93.5 249 LYS B O 1
ATOM 4520 N N . ALA B 1 250 ? 21.531 -11.156 -2.006 1 95.06 250 ALA B N 1
ATOM 4521 C CA . ALA B 1 250 ? 22.891 -10.711 -1.741 1 95.06 250 ALA B CA 1
ATOM 4522 C C . ALA B 1 250 ? 23.203 -9.414 -2.484 1 95.06 250 ALA B C 1
ATOM 4524 O O . ALA B 1 250 ? 23.859 -8.523 -1.946 1 95.06 250 ALA B O 1
ATOM 4525 N N . CYS B 1 251 ? 22.75 -9.367 -3.703 1 93.25 251 CYS B N 1
ATOM 4526 C CA . CYS B 1 251 ? 22.938 -8.148 -4.484 1 93.25 251 CYS B CA 1
ATOM 4527 C C . CYS B 1 251 ? 22.344 -6.945 -3.762 1 93.25 251 CYS B C 1
ATOM 4529 O O . CYS B 1 251 ? 22.969 -5.883 -3.717 1 93.25 251 CYS B O 1
ATOM 4531 N N . GLU B 1 252 ? 21.219 -7.113 -3.217 1 88.19 252 GLU B N 1
ATOM 4532 C CA . GLU B 1 252 ? 20.578 -6.039 -2.471 1 88.19 252 GLU B CA 1
ATOM 4533 C C . GLU B 1 252 ? 21.422 -5.609 -1.275 1 88.19 252 GLU B C 1
ATOM 4535 O O . GLU B 1 252 ? 21.641 -4.414 -1.057 1 88.19 252 GLU B O 1
ATOM 4540 N N . LEU B 1 253 ? 21.906 -6.57 -0.58 1 91.5 253 LEU B N 1
ATOM 4541 C CA . LEU B 1 253 ? 22.688 -6.285 0.612 1 91.5 253 LEU B CA 1
ATOM 4542 C C . LEU B 1 253 ? 24.031 -5.652 0.24 1 91.5 253 LEU B C 1
ATOM 4544 O O . LEU B 1 253 ? 24.516 -4.758 0.935 1 91.5 25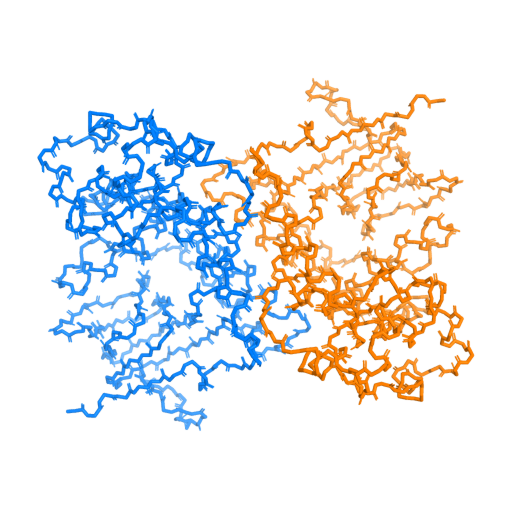3 LEU B O 1
ATOM 4548 N N . LEU B 1 254 ? 24.562 -6.133 -0.861 1 91 254 LEU B N 1
ATOM 4549 C CA . LEU B 1 254 ? 25.828 -5.605 -1.33 1 91 254 LEU B CA 1
ATOM 4550 C C . LEU B 1 254 ? 25.703 -4.133 -1.697 1 91 254 LEU B C 1
ATOM 4552 O O . LEU B 1 254 ? 26.641 -3.357 -1.493 1 91 254 LEU B O 1
ATOM 4556 N N . THR B 1 255 ? 24.578 -3.816 -2.211 1 84.94 255 THR B N 1
ATOM 4557 C CA . THR B 1 255 ? 24.328 -2.453 -2.67 1 84.94 255 THR B CA 1
ATOM 4558 C C . THR B 1 255 ? 23.922 -1.555 -1.504 1 84.94 255 THR B C 1
ATOM 4560 O O . THR B 1 255 ? 24.281 -0.375 -1.472 1 84.94 255 THR B O 1
ATOM 4563 N N . GLN B 1 256 ? 23.344 -2.107 -0.452 1 81.94 256 GLN B N 1
ATOM 4564 C CA . GLN B 1 256 ? 22.641 -1.282 0.53 1 81.94 256 GLN B CA 1
ATOM 4565 C C . GLN B 1 256 ? 23.375 -1.291 1.871 1 81.94 256 GLN B C 1
ATOM 4567 O O . GLN B 1 256 ? 23.062 -0.489 2.756 1 81.94 256 GLN B O 1
ATOM 4572 N N . THR B 1 257 ? 24.328 -2.189 1.997 1 86.31 257 THR B N 1
ATOM 4573 C CA . THR B 1 257 ? 24.969 -2.332 3.303 1 86.31 257 THR B CA 1
ATOM 4574 C C . THR B 1 257 ? 26.484 -2.428 3.158 1 86.31 257 THR B C 1
ATOM 4576 O O . THR B 1 257 ? 27 -2.545 2.045 1 86.31 257 THR B O 1
ATOM 4579 N N . ASP B 1 258 ? 27.125 -2.395 4.281 1 87.38 258 ASP B N 1
ATOM 4580 C CA . ASP B 1 258 ? 28.578 -2.562 4.309 1 87.38 258 ASP B CA 1
ATOM 4581 C C . ASP B 1 258 ? 28.969 -3.891 4.953 1 87.38 258 ASP B C 1
ATOM 4583 O O . ASP B 1 258 ? 30.062 -4.031 5.484 1 87.38 258 ASP B O 1
ATOM 4587 N N . LEU B 1 259 ? 28.047 -4.711 4.977 1 92.94 259 LEU B N 1
ATOM 4588 C CA . LEU B 1 259 ? 28.312 -6.027 5.551 1 92.94 259 LEU B CA 1
ATOM 4589 C C . LEU B 1 259 ? 29.438 -6.727 4.805 1 92.94 259 LEU B C 1
ATOM 4591 O O . LEU B 1 259 ? 29.609 -6.52 3.6 1 92.94 259 LEU B O 1
ATOM 4595 N N . THR B 1 260 ? 30.188 -7.512 5.621 1 93.5 260 THR B N 1
ATOM 4596 C CA . THR B 1 260 ? 31.25 -8.289 4.984 1 93.5 260 THR B CA 1
ATOM 4597 C C . THR B 1 260 ? 30.656 -9.375 4.09 1 93.5 260 THR B C 1
ATOM 4599 O O . THR B 1 260 ? 29.484 -9.703 4.199 1 93.5 260 THR B O 1
ATOM 4602 N N . MET B 1 261 ? 31.516 -9.883 3.211 1 93.5 261 MET B N 1
ATOM 4603 C CA . MET B 1 261 ? 31.062 -10.961 2.33 1 93.5 261 MET B CA 1
ATOM 4604 C C . MET B 1 261 ? 30.594 -12.172 3.141 1 93.5 261 MET B C 1
ATOM 4606 O O . MET B 1 261 ? 29.625 -12.828 2.773 1 93.5 261 MET B O 1
ATOM 4610 N N . LEU B 1 262 ? 31.328 -12.391 4.211 1 93.88 262 LEU B N 1
ATOM 4611 C CA . LEU B 1 262 ? 30.969 -13.508 5.09 1 93.88 262 LEU B CA 1
ATOM 4612 C C . LEU B 1 262 ? 29.609 -13.273 5.738 1 93.88 262 LEU B C 1
ATOM 4614 O O . LEU B 1 262 ? 28.781 -14.188 5.797 1 93.88 262 LEU B O 1
ATOM 4618 N N . GLU B 1 263 ? 29.391 -12.109 6.172 1 94.94 263 GLU B N 1
ATOM 4619 C CA . GLU B 1 263 ? 28.125 -11.758 6.797 1 94.94 263 GLU B CA 1
ATOM 4620 C C . GLU B 1 263 ? 26.969 -11.867 5.805 1 94.94 263 GLU B C 1
ATOM 4622 O O . GLU B 1 263 ? 25.891 -12.367 6.148 1 94.94 263 GLU B O 1
ATOM 4627 N N . ILE B 1 264 ? 27.188 -11.414 4.609 1 96.06 264 ILE B N 1
ATOM 4628 C CA . ILE B 1 264 ? 26.156 -11.453 3.574 1 96.06 264 ILE B CA 1
ATOM 4629 C C . ILE B 1 264 ? 25.859 -12.898 3.203 1 96.06 264 ILE B C 1
ATOM 4631 O O . ILE B 1 264 ? 24.688 -13.281 3.092 1 96.06 264 ILE B O 1
ATOM 4635 N N . ALA B 1 265 ? 26.922 -13.633 3.045 1 95.81 265 ALA B N 1
ATOM 4636 C CA . ALA B 1 265 ? 26.75 -15.047 2.727 1 95.81 265 ALA B CA 1
ATOM 4637 C C . ALA B 1 265 ? 25.891 -15.734 3.779 1 95.81 265 ALA B C 1
ATOM 4639 O O . ALA B 1 265 ? 24.953 -16.469 3.445 1 95.81 265 ALA B O 1
ATOM 4640 N N . GLU B 1 266 ? 26.172 -15.469 5.027 1 94.69 266 GLU B N 1
ATOM 4641 C CA . GLU B 1 266 ? 25.438 -16.062 6.137 1 94.69 266 GLU B CA 1
ATOM 4642 C C . GLU B 1 266 ? 24 -15.578 6.168 1 94.69 266 GLU B C 1
ATOM 4644 O O . GLU B 1 266 ? 23.062 -16.359 6.367 1 94.69 266 GLU B O 1
ATOM 4649 N N . LYS B 1 267 ? 23.797 -14.391 5.914 1 95 267 LYS B N 1
ATOM 4650 C CA . LYS B 1 267 ? 22.469 -13.773 6.008 1 95 267 LYS B CA 1
ATOM 4651 C C . LYS B 1 267 ? 21.547 -14.305 4.918 1 95 267 LYS B C 1
ATOM 4653 O O . LYS B 1 267 ? 20.328 -14.422 5.133 1 95 267 LYS B O 1
ATOM 4658 N N . VAL B 1 268 ? 22.172 -14.539 3.809 1 95.88 268 VAL B N 1
ATOM 4659 C CA . VAL B 1 268 ? 21.297 -14.945 2.703 1 95.88 268 VAL B CA 1
ATOM 4660 C C . VAL B 1 268 ? 21.172 -16.469 2.67 1 95.88 268 VAL B C 1
ATOM 4662 O O . VAL B 1 268 ? 20.391 -17.016 1.899 1 95.88 268 VAL B O 1
ATOM 4665 N N . GLY B 1 269 ? 21.938 -17.141 3.473 1 96.06 269 GLY B N 1
ATOM 4666 C CA . GLY B 1 269 ? 21.672 -18.562 3.666 1 96.06 269 GLY B CA 1
ATOM 4667 C C . GLY B 1 269 ? 22.734 -19.453 3.047 1 96.06 269 GLY B C 1
ATOM 4668 O O . GLY B 1 269 ? 22.547 -20.672 2.932 1 96.06 269 GLY B O 1
ATOM 4669 N N . PHE B 1 270 ? 23.828 -18.875 2.598 1 94.94 270 PHE B N 1
ATOM 4670 C CA . PHE B 1 270 ? 24.938 -19.703 2.131 1 94.94 270 PHE B CA 1
ATOM 4671 C C . PHE B 1 270 ? 25.797 -20.156 3.299 1 94.94 270 PHE B C 1
ATOM 4673 O O . PHE B 1 270 ? 26.047 -19.391 4.23 1 94.94 270 PHE B O 1
ATOM 4680 N N . GLN B 1 271 ? 26.078 -21.438 3.4 1 86.56 271 GLN B N 1
ATOM 4681 C CA . GLN B 1 271 ? 26.844 -21.969 4.516 1 86.56 271 GLN B CA 1
ATOM 4682 C C . GLN B 1 271 ? 28.344 -21.828 4.266 1 86.56 271 GLN B C 1
ATOM 4684 O O . GLN B 1 271 ? 29.156 -22 5.188 1 86.56 271 GLN B O 1
ATOM 4689 N N . ASP B 1 272 ? 28.688 -21.531 3.152 1 89 272 ASP B N 1
ATOM 4690 C CA . ASP B 1 272 ? 30.078 -21.469 2.736 1 89 272 ASP B CA 1
ATOM 4691 C C . ASP B 1 272 ? 30.344 -20.25 1.845 1 89 272 ASP B C 1
ATOM 4693 O O . ASP B 1 272 ? 29.719 -20.125 0.784 1 89 272 ASP B O 1
ATOM 4697 N N . SER B 1 273 ? 31.281 -19.359 2.309 1 91.12 273 SER B N 1
ATOM 4698 C CA . SER B 1 273 ? 31.562 -18.125 1.58 1 91.12 273 SER B CA 1
ATOM 4699 C C . SER B 1 273 ? 32.125 -18.438 0.196 1 91.12 273 SER B C 1
ATOM 4701 O O . SER B 1 273 ? 31.891 -17.688 -0.753 1 91.12 273 SER B O 1
ATOM 4703 N 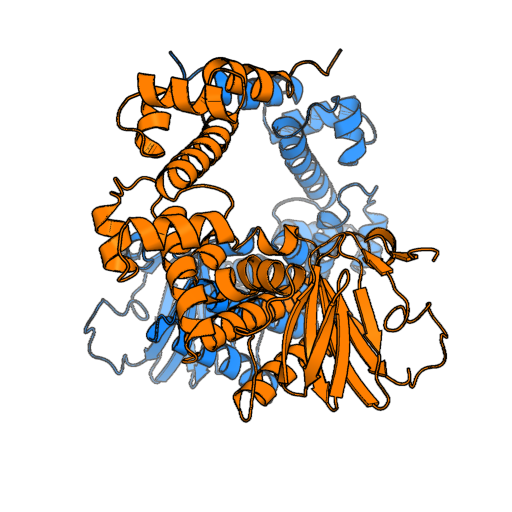N . ASN B 1 274 ? 32.906 -19.516 0.163 1 92.38 274 ASN B N 1
ATOM 4704 C CA . ASN B 1 274 ? 33.438 -19.906 -1.136 1 92.38 274 ASN B CA 1
ATOM 4705 C C . ASN B 1 274 ? 32.344 -20.359 -2.09 1 92.38 274 ASN B C 1
ATOM 4707 O O . ASN B 1 274 ? 32.344 -20 -3.271 1 92.38 274 ASN B O 1
ATOM 4711 N N . TYR B 1 275 ? 31.484 -21.062 -1.521 1 94.12 275 TYR B N 1
ATOM 4712 C CA . TYR B 1 275 ? 30.344 -21.5 -2.322 1 94.12 275 TYR B CA 1
ATOM 4713 C C . TYR B 1 275 ? 29.484 -20.312 -2.736 1 94.12 275 TYR B C 1
ATOM 4715 O O . TYR B 1 275 ? 29.016 -20.234 -3.877 1 94.12 275 TYR B O 1
ATOM 4723 N N . PHE B 1 276 ? 29.328 -19.406 -1.82 1 96.25 276 PHE B N 1
ATOM 4724 C CA . PHE B 1 276 ? 28.609 -18.172 -2.107 1 96.25 276 PHE B CA 1
ATOM 4725 C C . PHE B 1 276 ? 29.25 -17.438 -3.283 1 96.25 276 PHE B C 1
ATOM 4727 O O . PHE B 1 276 ? 28.562 -17.078 -4.242 1 96.25 276 PHE B O 1
ATOM 4734 N N . ALA B 1 277 ? 30.469 -17.281 -3.25 1 94.94 277 ALA B N 1
ATOM 4735 C CA . ALA B 1 277 ? 31.172 -16.547 -4.293 1 94.94 277 ALA B CA 1
ATOM 4736 C C . ALA B 1 277 ? 31.047 -17.234 -5.645 1 94.94 277 ALA B C 1
ATOM 4738 O O . ALA B 1 277 ? 30.859 -16.578 -6.672 1 94.94 277 ALA B O 1
ATOM 4739 N N . ARG B 1 278 ? 31.141 -18.516 -5.602 1 95.56 278 ARG B N 1
ATOM 4740 C CA . ARG B 1 278 ? 31.031 -19.297 -6.832 1 95.56 278 ARG B CA 1
ATOM 4741 C C . ARG B 1 278 ? 29.641 -19.156 -7.445 1 95.56 278 ARG B C 1
ATOM 4743 O O . ARG B 1 278 ? 29.516 -18.938 -8.648 1 95.56 278 ARG B O 1
ATOM 4750 N N . GLN B 1 279 ? 28.656 -19.281 -6.613 1 95.75 279 GLN B N 1
ATOM 4751 C CA . GLN B 1 279 ? 27.281 -19.156 -7.086 1 95.75 279 GLN B CA 1
ATOM 4752 C C . GLN B 1 279 ? 27 -17.734 -7.586 1 95.75 279 GLN B C 1
ATOM 4754 O O . GLN B 1 279 ? 26.312 -17.547 -8.594 1 95.75 279 GLN B O 1
ATOM 4759 N N . PHE B 1 280 ? 27.484 -16.766 -6.863 1 96.94 280 PHE B N 1
ATOM 4760 C CA . PHE B 1 280 ? 27.297 -15.383 -7.258 1 96.94 280 PHE B CA 1
ATOM 4761 C C . PHE B 1 280 ? 27.875 -15.133 -8.648 1 96.94 280 PHE B C 1
ATOM 4763 O O . PHE B 1 280 ? 27.203 -14.555 -9.508 1 96.94 280 PHE B O 1
ATOM 4770 N N . ARG B 1 281 ? 29.031 -15.656 -8.883 1 95.38 281 ARG B N 1
ATOM 4771 C CA . ARG B 1 281 ? 29.672 -15.492 -10.188 1 95.38 281 ARG B CA 1
ATOM 4772 C C . ARG B 1 281 ? 28.891 -16.219 -11.273 1 95.38 281 ARG B C 1
ATOM 4774 O O . ARG B 1 281 ? 28.797 -15.727 -12.406 1 95.38 281 ARG B O 1
ATOM 4781 N N . ARG B 1 282 ? 28.438 -17.281 -10.961 1 94.81 282 ARG B N 1
ATOM 4782 C CA . ARG B 1 282 ? 27.641 -18.062 -11.914 1 94.81 282 ARG B CA 1
ATOM 4783 C C . ARG B 1 282 ? 26.438 -17.281 -12.398 1 94.81 282 ARG B C 1
ATOM 4785 O O . ARG B 1 282 ? 26.125 -17.266 -13.586 1 94.81 282 ARG B O 1
ATOM 4792 N N . TYR B 1 283 ? 25.781 -16.562 -11.492 1 93.88 283 TYR B N 1
ATOM 4793 C CA . TYR B 1 283 ? 24.516 -15.914 -11.828 1 93.88 283 TYR B CA 1
ATOM 4794 C C . TYR B 1 283 ? 24.734 -14.484 -12.281 1 93.88 283 TYR B C 1
ATOM 4796 O O . TYR B 1 283 ? 23.984 -13.961 -13.102 1 93.88 283 TYR B O 1
ATOM 4804 N N . LYS B 1 284 ? 25.797 -13.828 -11.734 1 94.19 284 LYS B N 1
ATOM 4805 C CA . LYS B 1 284 ? 25.953 -12.406 -12.016 1 94.19 284 LYS B CA 1
ATOM 4806 C C . LYS B 1 284 ? 27.141 -12.156 -12.945 1 94.19 284 LYS B C 1
ATOM 4808 O O . LYS B 1 284 ? 27.297 -11.055 -13.477 1 94.19 284 LYS B O 1
ATOM 4813 N N . GLY B 1 285 ? 27.938 -13.117 -13.18 1 94.81 285 GLY B N 1
ATOM 4814 C CA . GLY B 1 285 ? 29.062 -13.008 -14.094 1 94.81 285 GLY B CA 1
ATOM 4815 C C . GLY B 1 285 ? 30.281 -12.336 -13.477 1 94.81 285 GLY B C 1
ATOM 4816 O O . GLY B 1 285 ? 31.344 -12.258 -14.094 1 94.81 285 GLY B O 1
ATOM 4817 N N . LEU B 1 286 ? 30.188 -11.875 -12.289 1 93.81 286 LEU B N 1
ATOM 4818 C CA . LEU B 1 286 ? 31.281 -11.234 -11.562 1 93.81 286 LEU B CA 1
ATOM 4819 C C . LEU B 1 286 ? 31.25 -11.609 -10.086 1 93.81 286 LEU B C 1
ATOM 4821 O O . LEU B 1 286 ? 30.266 -12.203 -9.609 1 93.81 286 LEU B O 1
ATOM 4825 N N . SER B 1 287 ? 32.344 -11.328 -9.398 1 95.12 287 SER B N 1
ATOM 4826 C CA . SER B 1 287 ? 32.406 -11.656 -7.98 1 95.12 287 SER B CA 1
ATOM 4827 C C . SER B 1 287 ? 31.562 -10.695 -7.148 1 95.12 287 SER B C 1
ATOM 4829 O O . SER B 1 287 ? 31.281 -9.578 -7.59 1 95.12 287 SER B O 1
ATOM 4831 N N . PRO B 1 288 ? 31.172 -11.148 -5.953 1 95 288 PRO B N 1
ATOM 4832 C CA . PRO B 1 288 ? 30.438 -10.234 -5.074 1 95 288 PRO B CA 1
ATOM 4833 C C . PRO B 1 288 ? 31.203 -8.938 -4.809 1 95 288 PRO B C 1
ATOM 4835 O O . PRO B 1 288 ? 30.594 -7.859 -4.777 1 95 288 PRO B O 1
ATOM 4838 N N . ARG B 1 289 ? 32.469 -9.023 -4.648 1 92.56 289 ARG B N 1
ATOM 4839 C CA . ARG B 1 289 ? 33.281 -7.848 -4.387 1 92.56 289 ARG B CA 1
ATOM 4840 C C . ARG B 1 289 ? 33.25 -6.895 -5.574 1 92.56 289 ARG B C 1
ATOM 4842 O O . ARG B 1 289 ? 33.125 -5.68 -5.398 1 92.56 289 ARG B O 1
ATOM 4849 N N . GLU B 1 290 ? 33.438 -7.48 -6.785 1 92.81 290 GLU B N 1
ATOM 4850 C CA . GLU B 1 290 ? 33.375 -6.676 -8.008 1 92.81 290 GLU B CA 1
ATOM 4851 C C . GLU B 1 290 ? 32 -6.016 -8.172 1 92.81 290 GLU B C 1
ATOM 4853 O O . GLU B 1 290 ? 31.922 -4.848 -8.562 1 92.81 290 GLU B O 1
ATOM 4858 N N . PHE B 1 291 ? 30.984 -6.82 -7.875 1 93.56 291 PHE B N 1
ATOM 4859 C CA . PHE B 1 291 ? 29.625 -6.305 -7.988 1 93.56 291 PHE B CA 1
ATOM 4860 C C . PHE B 1 291 ? 29.422 -5.098 -7.082 1 93.56 291 PHE B C 1
ATOM 4862 O O . PHE B 1 291 ? 28.875 -4.082 -7.508 1 93.56 291 PHE B O 1
ATOM 4869 N N . ARG B 1 292 ? 29.797 -5.227 -5.855 1 90.69 292 ARG B N 1
ATOM 4870 C CA . ARG B 1 292 ? 29.703 -4.129 -4.902 1 90.69 292 ARG B CA 1
ATOM 4871 C C . ARG B 1 292 ? 30.438 -2.895 -5.402 1 90.69 292 ARG B C 1
ATOM 4873 O O . ARG B 1 292 ? 29.922 -1.778 -5.328 1 90.69 292 ARG B O 1
ATOM 4880 N N . ARG B 1 293 ? 31.609 -3.111 -5.938 1 86.69 293 ARG B N 1
ATOM 4881 C CA . ARG B 1 293 ? 32.438 -2.016 -6.441 1 86.69 293 ARG B CA 1
ATOM 4882 C C . ARG B 1 293 ? 31.734 -1.287 -7.586 1 86.69 293 ARG B C 1
ATOM 4884 O O . ARG B 1 293 ? 31.672 -0.056 -7.598 1 86.69 293 ARG B O 1
ATOM 4891 N N . ILE B 1 294 ? 31.234 -2.018 -8.492 1 83.38 294 ILE B N 1
ATOM 4892 C CA . ILE B 1 294 ? 30.594 -1.459 -9.68 1 83.38 294 ILE B CA 1
ATOM 4893 C C . ILE B 1 294 ? 29.312 -0.735 -9.297 1 83.38 294 ILE B C 1
ATOM 4895 O O . ILE B 1 294 ? 29.031 0.355 -9.797 1 83.38 294 ILE B O 1
ATOM 4899 N N . THR B 1 295 ? 28.578 -1.384 -8.5 1 79.56 295 THR B N 1
ATOM 4900 C CA . THR B 1 295 ? 27.266 -0.839 -8.172 1 79.56 295 THR B CA 1
ATOM 4901 C C . THR B 1 295 ? 27.391 0.367 -7.25 1 79.56 295 THR B C 1
ATOM 4903 O O . THR B 1 295 ? 26.562 1.285 -7.297 1 79.56 295 THR B O 1
ATOM 4906 N N . ARG B 1 296 ? 28.469 0.279 -6.547 1 73.06 296 ARG B N 1
ATOM 4907 C CA . ARG B 1 296 ? 28.703 1.422 -5.672 1 73.06 296 ARG B CA 1
ATOM 4908 C C . ARG B 1 296 ? 29.422 2.537 -6.414 1 73.06 296 ARG B C 1
ATOM 4910 O O . ARG B 1 296 ? 29.203 3.719 -6.148 1 73.06 296 ARG B O 1
ATOM 4917 N N . ARG B 1 297 ? 30.531 2.082 -7.402 1 61.06 297 ARG B N 1
ATOM 4918 C CA . ARG B 1 297 ? 31.203 3.066 -8.25 1 61.06 297 ARG B CA 1
ATOM 4919 C C . ARG B 1 297 ? 30.219 3.703 -9.227 1 61.06 297 ARG B C 1
ATOM 4921 O O . ARG B 1 297 ? 30.328 4.891 -9.539 1 61.06 297 ARG B O 1
ATOM 4928 N N . GLY B 1 298 ? 29.672 2.848 -10.227 1 49.03 298 GLY B N 1
ATOM 4929 C CA . GLY B 1 298 ? 28.719 3.426 -11.148 1 49.03 298 GLY B CA 1
ATOM 4930 C C . GLY B 1 298 ? 27.812 4.457 -10.492 1 49.03 298 GLY B C 1
ATOM 4931 O O . GLY B 1 298 ? 27.328 5.383 -11.156 1 49.03 298 GLY B O 1
ATOM 4932 N N . VAL B 1 299 ? 27.734 4.352 -9.375 1 45.81 299 VAL B N 1
ATOM 4933 C CA . VAL B 1 299 ? 27.203 5.496 -8.648 1 45.81 299 VAL B CA 1
ATOM 4934 C C . VAL B 1 299 ? 28.266 6.59 -8.547 1 45.81 299 VAL B C 1
ATOM 4936 O O . VAL B 1 299 ? 27.938 7.781 -8.555 1 45.81 299 VAL B O 1
ATOM 4939 N N . SER B 1 300 ? 29.641 6.34 -8.742 1 39.69 300 SER B N 1
ATOM 4940 C CA . SER B 1 300 ? 30.781 7.258 -8.664 1 39.69 300 SER B CA 1
ATOM 4941 C C . SER B 1 300 ? 31.172 7.773 -10.047 1 39.69 300 SER B C 1
ATOM 4943 O O . SER B 1 300 ? 31.656 8.891 -10.188 1 39.69 300 SER B O 1
ATOM 4945 N N . THR B 1 301 ? 31.406 7.039 -11.117 1 37.5 301 THR B N 1
ATOM 4946 C CA . THR B 1 301 ? 32.062 7.438 -12.359 1 37.5 301 THR B CA 1
ATOM 4947 C C . THR B 1 301 ? 31.188 8.406 -13.141 1 37.5 301 THR B C 1
ATOM 4949 O O . THR B 1 301 ? 31.562 8.875 -14.219 1 37.5 301 THR B O 1
ATOM 4952 N N . ARG B 1 302 ? 30.078 8.383 -13.102 1 35.16 302 ARG B N 1
ATOM 4953 C CA . ARG B 1 302 ? 29.531 9.281 -14.109 1 35.16 302 ARG B CA 1
ATOM 4954 C C . ARG B 1 302 ? 29.859 10.734 -13.789 1 35.16 302 ARG B C 1
ATOM 4956 O O . ARG B 1 302 ? 29.391 11.648 -14.477 1 35.16 302 ARG B O 1
ATOM 4963 N N . ALA B 1 303 ? 30.406 11.07 -12.727 1 30.98 303 ALA B N 1
ATOM 4964 C CA . ALA B 1 303 ? 30.609 12.508 -12.664 1 30.98 303 ALA B CA 1
ATOM 4965 C C . ALA B 1 303 ? 31.969 12.891 -13.242 1 30.98 303 ALA B C 1
ATOM 4967 O O . ALA B 1 303 ? 33 12.609 -12.648 1 30.98 303 ALA B O 1
ATOM 4968 N N . PRO B 1 304 ? 32.375 12.602 -14.516 1 28.09 304 PRO B N 1
ATOM 4969 C CA . PRO B 1 304 ? 33.281 13.695 -14.875 1 28.09 304 PRO B CA 1
ATOM 4970 C C . PRO B 1 304 ? 32.562 15.047 -14.977 1 28.09 304 PRO B C 1
ATOM 4972 O O . PRO B 1 304 ? 31.359 15.086 -15.242 1 28.09 304 PRO B O 1
#

Organism: Winmispira thermophila (strain ATCC 700085 / DSM 6578 / Z-1203) (NCBI:txid869211)

Secondary structure (DSSP, 8-state):
---EEEPHHHHSPTT--EEEEEEEES-SS-S-SS--GGGS-EEESSEEEEEEEEEEEEEEETTEEEEEETTEEEEE-TT--EEEEEEEEEEEEEEE-GGGGGGGHHHHTT-HHHHIIIIIHHHHHHTT--SS-EE--HHHHHHHHHHHHHHHHHHHH--TTHHHHHHHHHHHHHHHHHHHHHT--SHHHHHHHHHHHHHHHHHHTTTS---HHHHHHHHT--HHHHHHHHHHHHSS-HHHHHHHHHHHHHHHHHHH----HHHHHHHHT-S-HHHHHHHHHHHHSS-HHHHHHHHHHTTTTT--/---EEE-HHHHSPTT--EEEEEEEES-SS-S-SS--GGGS-EEESSEEEEEEEEEEEEEEETTEEEEEETTEEEEE-TT--EEEEEEEEEEEEEEE-GGGGGGGHHHHTT-HHHHIIIIIHHHHHHTT---S-EE--HHHHHHHHHHHHHHHHHHHH--TTHHHHHHHHHHHHHHHHHHHHHT--SHHHHHHHHHHHHHHHHHHTTTS---HHHHHHHHT--HHHHHHHHHHHHSS-HHHHHHHHHHHHHHHHHHH----HHHHHHHHT-S-HHHHHHHHHHHHSS-HHHHHHHHHHTTTTT--

InterPro domains:
  IPR003313 AraC-type arabinose-binding/dimerisation domain [PF02311] (37-174)
  IPR009057 Homedomain-like superfamily [SSF46689] (195-242)
  IPR009057 Homedomain-like superfamily [SSF46689] (245-294)
  IPR014710 RmlC-like jelly roll fold [G3DSA:2.60.120.10] (30-107)
  IPR018060 AraC-like, DNA binding HTH domain [PF12833] (215-293)
  IPR018060 AraC-like, DNA binding HTH domain [PS01124] (196-294)
  IPR018060 AraC-like, DNA binding HTH domain [SM00342] (209-292)
  IPR018062 HTH domain AraC-type, conserved site [PS00041] (246-288)
  IPR020449 Transcription regulator HTH, AraC- type, HTH domain [PR00032] (261-276)
  IPR020449 Transcription regulator HTH, AraC- type, HTH domain [PR00032] (276-292)
  IPR037923 Transcription regulator HTH-like [SSF51215] (38-180)
  IPR050204 AraC/XylS family transcriptional regulators [PTHR46796] (27-296)

Radius of gyration: 26.96 Å; Cα contacts (8 Å, |Δi|>4): 1016; chains: 2; bounding box: 62×76×78 Å

Foldseek 3Di:
DPAAEDECVNVADVPAFKDKDKAWVVGPDDCPPHPPCQAPWYFYQWKKWKAWQADWWWKDWAPETDIDHHQFIAMDHGPTIIHIDDNTTIMMIITGHPCLCVVCVLVQLLQLLLCLRHAQQNLCVNVVHHDLTGGDDDPLSVVLVVLSVVLVVLNVVVPVCSSVVNSVSVVVNSVSRSVRLVVDDDPVSLLSSLLSNLSSCCSNPLQDPDDLVNSCVSSVHDSVVSQVSNCSRPVGGSVLVSLVSLLVQLLVCLQPHDDDLVRSCNVSNHPDSVVNQVSNCVNVVDGSVVSSCCSNCVVVPVPD/DPAAEDECVNVADVPFFKDKDKAWVVGPDDCPPHPPCQAPWYFYQWKKWKAWQADWWWKDWAPDTDIDHHQFIAMDHGPTIIHIDDNTTIMMIITGHPCLCVVCVLVLLLQLLLCLRHAQQNLCVNVVHHDLTGGDDDPLSVVLVVLSVVLVVLNVVVPVCSSVVNSVSVVVNSVSRSVRLVVDDDPVSLLSSLLSNLSSCCSNPLQDPDDLVNSCVSSVHDSVVSQVSNCSRPVGGSVLVSLVSLLVQLLVCLQPHDDDLVRSCNVSNHPDSVVNQVSNCVNVVDGSVVSSCCSNCVVVPVPD